Protein AF-B8BWZ8-F1 (afdb_monomer_lite)

Radius of gyration: 27.92 Å; chains: 1; bounding box: 65×83×87 Å

Structure (mmCIF, N/CA/C/O backbone):
data_AF-B8BWZ8-F1
#
_entry.id   AF-B8BWZ8-F1
#
loop_
_atom_site.group_PDB
_atom_site.id
_atom_site.type_symbol
_atom_site.label_atom_id
_atom_site.label_alt_id
_atom_site.label_comp_id
_atom_site.label_asym_id
_atom_site.label_entity_id
_atom_site.label_seq_id
_atom_site.pdbx_PDB_ins_code
_atom_site.Cartn_x
_atom_site.Cartn_y
_atom_site.Cartn_z
_atom_site.occupancy
_atom_site.B_iso_or_equiv
_atom_site.auth_seq_id
_atom_site.auth_comp_id
_atom_site.auth_asym_id
_atom_site.auth_atom_id
_atom_site.pdbx_PDB_model_num
ATOM 1 N N . MET A 1 1 ? 19.971 -28.448 -55.475 1.00 37.56 1 MET A N 1
ATOM 2 C CA . MET A 1 1 ? 19.008 -29.007 -56.447 1.00 37.56 1 MET A CA 1
ATOM 3 C C . MET A 1 1 ? 17.660 -29.076 -55.732 1.00 37.56 1 MET A C 1
ATOM 5 O O . MET A 1 1 ? 17.474 -29.978 -54.937 1.00 37.56 1 MET A O 1
ATOM 9 N N . THR A 1 2 ? 16.939 -27.960 -55.590 1.00 35.41 2 THR A N 1
ATOM 10 C CA . THR A 1 2 ? 15.882 -27.439 -56.492 1.00 35.41 2 THR A CA 1
ATOM 11 C C . THR A 1 2 ? 14.725 -28.411 -56.733 1.00 35.41 2 THR A C 1
ATOM 13 O O . THR A 1 2 ? 14.836 -29.265 -57.603 1.00 35.41 2 THR A O 1
ATOM 16 N N . SER A 1 3 ? 13.587 -28.179 -56.074 1.00 39.28 3 SER A N 1
ATOM 17 C CA . SER A 1 3 ? 12.332 -27.885 -56.780 1.00 39.28 3 SER A CA 1
ATOM 18 C C . SER A 1 3 ? 11.355 -27.175 -55.845 1.00 39.28 3 SER A C 1
ATOM 20 O O . SER A 1 3 ? 11.086 -27.642 -54.742 1.00 39.28 3 SER A O 1
ATOM 22 N N . ALA A 1 4 ? 10.863 -26.039 -56.319 1.00 37.88 4 ALA A N 1
ATOM 23 C CA . ALA A 1 4 ? 9.791 -25.248 -55.747 1.00 37.88 4 ALA A CA 1
ATOM 24 C C . ALA A 1 4 ? 8.428 -25.766 -56.225 1.00 37.88 4 ALA A C 1
ATOM 26 O O . ALA A 1 4 ? 8.331 -26.276 -57.341 1.00 37.88 4 ALA A O 1
ATOM 27 N N . THR A 1 5 ? 7.387 -25.523 -55.432 1.00 46.66 5 THR A N 1
ATOM 28 C CA . THR A 1 5 ? 6.003 -25.402 -55.907 1.00 46.66 5 THR A CA 1
ATOM 29 C C . THR A 1 5 ? 5.342 -24.239 -55.177 1.00 46.66 5 THR A C 1
ATOM 31 O O . THR A 1 5 ? 5.255 -24.214 -53.953 1.00 46.66 5 THR A O 1
ATOM 34 N N . THR A 1 6 ? 4.966 -23.255 -55.981 1.00 35.94 6 THR A N 1
ATOM 35 C CA . THR A 1 6 ? 4.162 -22.063 -55.714 1.00 35.94 6 THR A CA 1
ATOM 36 C C . THR A 1 6 ? 2.678 -22.415 -55.667 1.00 35.94 6 THR A C 1
ATOM 38 O O . THR A 1 6 ? 2.216 -23.124 -56.558 1.00 35.94 6 THR A O 1
ATOM 41 N N . GLU A 1 7 ? 1.930 -21.846 -54.722 1.00 42.91 7 GLU A N 1
ATOM 42 C CA . GLU A 1 7 ? 0.476 -21.686 -54.835 1.00 42.91 7 GLU A CA 1
ATOM 43 C C . GLU A 1 7 ? 0.111 -20.207 -54.665 1.00 42.91 7 GLU A C 1
ATOM 45 O O . GLU A 1 7 ? 0.482 -19.551 -53.691 1.00 42.91 7 GLU A O 1
ATOM 50 N N . GLU A 1 8 ? -0.568 -19.692 -55.689 1.00 35.47 8 GLU A N 1
ATOM 51 C CA . GLU A 1 8 ? -1.241 -18.400 -55.754 1.00 35.47 8 GLU A CA 1
ATOM 52 C C . GLU A 1 8 ? -2.534 -18.450 -54.930 1.00 35.47 8 GLU A C 1
ATOM 54 O O . GLU A 1 8 ? -3.270 -19.433 -55.004 1.00 35.47 8 GLU A O 1
ATOM 59 N N . TYR A 1 9 ? -2.878 -17.368 -54.224 1.00 38.44 9 TYR A N 1
ATOM 60 C CA . TYR A 1 9 ? -4.270 -17.111 -53.852 1.00 38.44 9 TYR A CA 1
ATOM 61 C C . TYR A 1 9 ? -4.661 -15.668 -54.159 1.00 38.44 9 TYR A C 1
ATOM 63 O O . TYR A 1 9 ? -3.943 -14.711 -53.869 1.00 38.44 9 TYR A O 1
ATOM 71 N N . SER A 1 10 ? -5.805 -15.581 -54.828 1.00 38.94 10 SER A N 1
ATOM 72 C CA . SER A 1 10 ? -6.343 -14.448 -55.566 1.00 38.94 10 SER A CA 1
ATOM 73 C C . SER A 1 10 ? -6.929 -13.362 -54.666 1.00 38.94 10 SER A C 1
ATOM 75 O O . SER A 1 10 ? -7.556 -13.642 -53.647 1.00 38.94 10 SER A O 1
ATOM 77 N N . ALA A 1 11 ? -6.788 -12.118 -55.124 1.00 35.62 11 ALA A N 1
ATOM 78 C CA . ALA A 1 11 ? -7.522 -10.957 -54.646 1.00 35.62 11 ALA A CA 1
ATOM 79 C C . ALA A 1 11 ? -9.019 -11.072 -54.983 1.00 35.62 11 ALA A C 1
ATOM 81 O O . ALA A 1 11 ? -9.381 -11.494 -56.085 1.00 35.62 11 ALA A O 1
ATOM 82 N N . GLY A 1 12 ? -9.870 -10.658 -54.044 1.00 37.03 12 GLY A N 1
ATOM 83 C CA . GLY A 1 12 ? -11.306 -10.472 -54.225 1.00 37.03 12 GLY A CA 1
ATOM 84 C C . GLY A 1 12 ? -11.726 -9.125 -53.643 1.00 37.03 12 GLY A C 1
ATOM 85 O O . GLY A 1 12 ? -11.733 -8.954 -52.428 1.00 37.03 12 GLY A O 1
ATOM 86 N N . ASN A 1 13 ? -12.031 -8.179 -54.534 1.00 35.22 13 ASN A N 1
ATOM 87 C CA . ASN A 1 13 ? -12.744 -6.936 -54.245 1.00 35.22 13 ASN A CA 1
ATOM 88 C C . ASN A 1 13 ? -14.171 -7.258 -53.796 1.00 35.22 13 ASN A C 1
ATOM 90 O O . ASN A 1 13 ? -14.804 -8.103 -54.421 1.00 35.22 13 ASN A O 1
ATOM 94 N N . ASN A 1 14 ? -14.692 -6.519 -52.818 1.00 42.78 14 ASN A N 1
ATOM 95 C CA . ASN A 1 14 ? -16.119 -6.227 -52.727 1.00 42.78 14 ASN A CA 1
ATOM 96 C C . ASN A 1 14 ? -16.292 -4.786 -52.242 1.00 42.78 14 ASN A C 1
ATOM 98 O O . ASN A 1 14 ? -15.927 -4.437 -51.120 1.00 42.78 14 ASN A O 1
ATOM 102 N N . ASP A 1 15 ? -16.809 -3.979 -53.161 1.00 37.31 15 ASP A N 1
ATOM 103 C CA . ASP A 1 15 ? -17.393 -2.667 -52.949 1.00 37.31 15 ASP A CA 1
ATOM 104 C C . ASP A 1 15 ? -18.721 -2.835 -52.194 1.00 37.31 15 ASP A C 1
ATOM 106 O O . ASP A 1 15 ? -19.569 -3.612 -52.629 1.00 37.31 15 ASP A O 1
ATOM 110 N N . GLU A 1 16 ? -18.937 -2.088 -51.109 1.00 43.81 16 GLU A N 1
ATOM 111 C CA . GLU A 1 16 ? -20.288 -1.834 -50.599 1.00 43.81 16 GLU A CA 1
ATOM 112 C C . GLU A 1 16 ? -20.509 -0.339 -50.359 1.00 43.81 16 GLU A C 1
ATOM 114 O O . GLU A 1 16 ? -19.645 0.408 -49.893 1.00 43.81 16 GLU A O 1
ATOM 119 N N . GLU A 1 17 ? -21.690 0.072 -50.808 1.00 38.28 17 GLU A N 1
ATOM 120 C CA . GLU A 1 17 ? -22.128 1.419 -51.119 1.00 38.28 17 GLU A CA 1
ATOM 121 C C . GLU A 1 17 ? -22.363 2.278 -49.873 1.00 38.28 17 GLU A C 1
ATOM 123 O O . GLU A 1 17 ? -22.919 1.851 -48.863 1.00 38.28 17 GLU A O 1
ATOM 128 N N . GLY A 1 18 ? -21.970 3.549 -49.980 1.00 33.59 18 GLY A N 1
ATOM 129 C CA . GLY A 1 18 ? -22.245 4.570 -48.981 1.00 33.59 18 GLY A CA 1
ATOM 130 C C . GLY A 1 18 ? -23.653 5.146 -49.119 1.00 33.59 18 GLY A C 1
ATOM 131 O O . GLY A 1 18 ? -23.966 5.812 -50.107 1.00 33.59 18 GLY A O 1
ATOM 132 N N . GLU A 1 19 ? -24.464 4.988 -48.076 1.00 37.75 19 GLU A N 1
ATOM 133 C CA . GLU A 1 19 ? -25.738 5.686 -47.925 1.00 37.75 19 GLU A CA 1
ATOM 134 C C . GLU A 1 19 ? -25.515 7.029 -47.200 1.00 37.75 19 GLU A C 1
ATOM 136 O O . GLU A 1 19 ? -25.213 7.104 -46.008 1.00 37.75 19 GLU A O 1
ATOM 141 N N . ARG A 1 20 ? -25.610 8.127 -47.961 1.00 35.53 20 ARG A N 1
ATOM 142 C CA . ARG A 1 20 ? -25.569 9.505 -47.450 1.00 35.53 20 ARG A CA 1
ATOM 143 C C . ARG A 1 20 ? -26.941 9.891 -46.901 1.00 35.53 20 ARG A C 1
ATOM 145 O O . ARG A 1 20 ? -27.847 10.192 -47.674 1.00 35.53 20 ARG A O 1
ATOM 152 N N . VAL A 1 21 ? -27.064 9.993 -45.580 1.00 37.56 21 VAL A N 1
ATOM 153 C CA . VAL A 1 21 ? -28.220 10.629 -44.932 1.00 37.56 21 VAL A CA 1
ATOM 154 C C . VAL A 1 21 ? -27.994 12.141 -44.859 1.00 37.56 21 VAL A C 1
ATOM 156 O O . VAL A 1 21 ? -27.031 12.625 -44.262 1.00 37.56 21 VAL A O 1
ATOM 159 N N . ALA A 1 22 ? -28.880 12.889 -45.514 1.00 34.56 22 ALA A N 1
ATOM 160 C CA . ALA A 1 22 ? -28.904 14.344 -45.529 1.00 34.56 22 ALA A CA 1
ATOM 161 C C . ALA A 1 22 ? -29.406 14.905 -44.186 1.00 34.56 22 ALA A C 1
ATOM 163 O O . ALA A 1 22 ? -30.493 14.562 -43.727 1.00 34.56 22 ALA A O 1
ATOM 164 N N . LEU A 1 23 ? -28.627 15.803 -43.580 1.00 35.03 23 LEU A N 1
ATOM 165 C CA . LEU A 1 23 ? -29.028 16.586 -42.411 1.00 35.03 23 LEU A CA 1
ATOM 166 C C . LEU A 1 23 ? -29.812 17.826 -42.864 1.00 35.03 23 LEU A C 1
ATOM 168 O O . LEU A 1 23 ? -29.263 18.730 -43.492 1.00 35.03 23 LEU A O 1
ATOM 172 N N . THR A 1 24 ? -31.098 17.874 -42.525 1.00 39.34 24 THR A N 1
ATOM 173 C CA . THR A 1 24 ? -31.925 19.088 -42.558 1.00 39.34 24 THR A CA 1
ATOM 174 C C . THR A 1 24 ? -31.643 19.967 -41.332 1.00 39.34 24 THR A C 1
ATOM 176 O O . THR A 1 24 ? -31.557 19.434 -40.224 1.00 39.34 24 THR A O 1
ATOM 179 N N . PRO A 1 25 ? -31.543 21.301 -41.476 1.00 34.31 25 PRO A N 1
ATOM 180 C CA . PRO A 1 25 ? -31.349 22.200 -40.346 1.00 34.31 25 PRO A CA 1
ATOM 181 C C . PRO A 1 25 ? -32.674 22.437 -39.609 1.00 34.31 25 PRO A C 1
ATOM 183 O O . PRO A 1 25 ? -33.644 22.921 -40.190 1.00 34.31 25 PRO A O 1
ATOM 186 N N . LEU A 1 26 ? -32.705 22.104 -38.318 1.00 32.91 26 LEU A N 1
ATOM 187 C CA . LEU A 1 26 ? -33.791 22.446 -37.401 1.00 32.91 26 LEU A CA 1
ATOM 188 C C . LEU A 1 26 ? -33.558 23.858 -36.849 1.00 32.91 26 LEU A C 1
ATOM 190 O O . LEU A 1 26 ? -32.638 24.102 -36.070 1.00 32.91 26 LEU A O 1
ATOM 194 N N . SER A 1 27 ? -34.401 24.787 -37.286 1.00 33.75 27 SER A N 1
ATOM 195 C CA . SER A 1 27 ? -34.615 26.101 -36.687 1.00 33.75 27 SER A CA 1
ATOM 196 C C . SER A 1 27 ? -35.265 25.945 -35.311 1.00 33.75 27 SER A C 1
ATOM 198 O O . SER A 1 27 ? -36.374 25.429 -35.207 1.00 33.75 27 SER A O 1
ATOM 200 N N . ILE A 1 28 ? -34.570 26.396 -34.265 1.00 33.75 28 ILE A N 1
ATOM 201 C CA . ILE A 1 28 ? -35.113 26.524 -32.910 1.00 33.75 28 ILE A CA 1
ATOM 202 C C . ILE A 1 28 ? -35.666 27.944 -32.775 1.00 33.75 28 ILE A C 1
ATOM 204 O O . ILE A 1 28 ? -34.910 28.916 -32.764 1.00 33.75 28 ILE A O 1
ATOM 208 N N . GLU A 1 29 ? -36.992 28.047 -32.717 1.00 35.12 29 GLU A N 1
ATOM 209 C CA . GLU A 1 29 ? -37.703 29.243 -32.274 1.00 35.12 29 GLU A CA 1
ATOM 210 C C . GLU A 1 29 ? -37.498 29.440 -30.768 1.00 35.12 29 GLU A C 1
ATOM 212 O O . GLU A 1 29 ? -37.575 28.502 -29.973 1.00 35.12 29 GLU A O 1
ATOM 217 N N . ALA A 1 30 ? -37.212 30.685 -30.394 1.00 36.88 30 ALA A N 1
ATOM 218 C CA . ALA A 1 30 ? -37.133 31.140 -29.020 1.00 36.88 30 ALA A CA 1
ATOM 219 C C . ALA A 1 30 ? -38.541 31.203 -28.409 1.00 36.88 30 ALA A C 1
ATOM 221 O O . ALA A 1 30 ? -39.419 31.875 -28.948 1.00 36.88 30 ALA A O 1
ATOM 222 N N . ALA A 1 31 ? -38.727 30.543 -27.267 1.00 35.34 31 ALA A N 1
ATOM 223 C CA . ALA A 1 31 ? -39.838 30.794 -26.362 1.00 35.34 31 ALA A CA 1
ATOM 224 C C . ALA A 1 31 ? -39.277 31.461 -25.101 1.00 35.34 31 ALA A C 1
ATOM 226 O O . ALA A 1 31 ? -38.575 30.835 -24.306 1.00 35.34 31 ALA A O 1
ATOM 227 N N . ASP A 1 32 ? -39.554 32.759 -24.985 1.00 39.06 32 ASP A N 1
ATOM 228 C CA . ASP A 1 32 ? -39.478 33.526 -23.748 1.00 39.06 32 ASP A CA 1
ATOM 229 C C . ASP A 1 32 ? -40.501 32.961 -22.759 1.00 39.06 32 ASP A C 1
ATOM 231 O O . ASP A 1 32 ? -41.700 33.021 -23.022 1.00 39.06 32 ASP A O 1
ATOM 235 N N . ASP A 1 33 ? -40.039 32.485 -21.604 1.00 33.78 33 ASP A N 1
ATOM 236 C CA . ASP A 1 33 ? -40.874 32.408 -20.408 1.00 33.78 33 ASP A CA 1
ATOM 237 C C . ASP A 1 33 ? -40.104 32.968 -19.208 1.00 33.78 33 ASP A C 1
ATOM 239 O O . ASP A 1 33 ? -39.132 32.408 -18.693 1.00 33.78 33 ASP A O 1
ATOM 243 N N . HIS A 1 34 ? -40.553 34.150 -18.795 1.00 36.12 34 HIS A N 1
ATOM 244 C CA . HIS A 1 34 ? -40.106 34.879 -17.622 1.00 36.12 34 HIS A CA 1
ATOM 245 C C . HIS A 1 34 ? -40.537 34.148 -16.344 1.00 36.12 34 HIS A C 1
ATOM 247 O O . HIS A 1 34 ? -41.680 34.264 -15.906 1.00 36.12 34 HIS A O 1
ATOM 253 N N . VAL A 1 35 ? -39.593 33.487 -15.674 1.00 33.00 35 VAL A N 1
ATOM 254 C CA . VAL A 1 35 ? -39.733 33.122 -14.257 1.00 33.00 35 VAL A CA 1
ATOM 255 C C . VAL A 1 35 ? -38.954 34.135 -13.423 1.00 33.00 35 VAL A C 1
ATOM 257 O O . VAL A 1 35 ? -37.726 34.117 -13.358 1.00 33.00 35 VAL A O 1
ATOM 260 N N . VAL A 1 36 ? -39.685 35.055 -12.790 1.00 38.38 36 VAL A N 1
ATOM 261 C CA . VAL A 1 36 ? -39.151 35.963 -11.768 1.00 38.38 36 VAL A CA 1
ATOM 262 C C . VAL A 1 36 ? -38.943 35.155 -10.488 1.00 38.38 36 VAL A C 1
ATOM 264 O O . VAL A 1 36 ? -39.879 34.929 -9.723 1.00 38.38 36 VAL A O 1
ATOM 267 N N . VAL A 1 37 ? -37.710 34.704 -10.261 1.00 36.31 37 VAL A N 1
ATOM 268 C CA . VAL A 1 37 ? -37.267 34.193 -8.960 1.00 36.31 37 VAL A CA 1
ATOM 269 C C . VAL A 1 37 ? -36.814 35.390 -8.126 1.00 36.31 37 VAL A C 1
ATOM 271 O O . VAL A 1 37 ? -35.877 36.097 -8.496 1.00 36.31 37 VAL A O 1
ATOM 274 N N . HIS A 1 38 ? -37.501 35.643 -7.012 1.00 35.66 38 HIS A N 1
ATOM 275 C CA . HIS A 1 38 ? -37.030 36.572 -5.990 1.00 35.66 38 HIS A CA 1
ATOM 276 C C . HIS A 1 38 ? -35.801 35.966 -5.300 1.00 35.66 38 HIS A C 1
ATOM 278 O O . HIS A 1 38 ? -35.917 35.000 -4.553 1.00 35.66 38 HIS A O 1
ATOM 284 N N . ASP A 1 39 ? -34.631 36.531 -5.597 1.00 36.28 39 ASP A N 1
ATOM 285 C CA . ASP A 1 39 ? -33.343 36.174 -5.006 1.00 36.28 39 ASP A CA 1
ATOM 286 C C . ASP A 1 39 ? -33.291 36.665 -3.548 1.00 36.28 39 ASP A C 1
ATOM 288 O O . ASP A 1 39 ? -33.324 37.872 -3.273 1.00 36.28 39 ASP A O 1
ATOM 292 N N . GLU A 1 40 ? -33.262 35.725 -2.602 1.00 43.97 40 GLU A N 1
ATOM 293 C CA . GLU A 1 40 ? -32.956 36.012 -1.205 1.00 43.97 40 GLU A CA 1
ATOM 294 C C . GLU A 1 40 ? -31.504 36.483 -1.110 1.00 43.97 40 GLU A C 1
ATOM 296 O O . GLU A 1 40 ? -30.567 35.823 -1.551 1.00 43.97 40 GLU A O 1
ATOM 301 N N . THR A 1 41 ? -31.314 37.660 -0.523 1.00 48.41 41 THR A N 1
ATOM 302 C CA . THR A 1 41 ? -30.036 38.364 -0.423 1.00 48.41 41 THR A CA 1
ATOM 303 C C . THR A 1 41 ? -28.948 37.512 0.240 1.00 48.41 41 THR A C 1
ATOM 305 O O . THR A 1 41 ? -28.798 37.519 1.466 1.00 48.41 41 THR A O 1
ATOM 308 N N . ALA A 1 42 ? -28.140 36.822 -0.566 1.00 58.53 42 ALA A N 1
ATOM 309 C CA . ALA A 1 42 ? -26.934 36.155 -0.103 1.00 58.53 42 ALA A CA 1
ATOM 310 C C . ALA A 1 42 ? -25.950 37.204 0.440 1.00 58.53 42 ALA A C 1
ATOM 312 O O . ALA A 1 42 ? -25.507 38.114 -0.270 1.00 58.53 42 ALA A O 1
ATOM 313 N N . THR A 1 43 ? -25.606 37.096 1.725 1.00 67.44 43 THR A N 1
ATOM 314 C CA . THR A 1 43 ? -24.586 37.959 2.324 1.00 67.44 43 THR A CA 1
ATOM 315 C C . THR A 1 43 ? -23.231 37.647 1.683 1.00 67.44 43 THR A C 1
ATOM 317 O O . THR A 1 43 ? -22.818 36.486 1.643 1.00 67.44 43 THR A O 1
ATOM 320 N N . PRO A 1 44 ? -22.514 38.652 1.146 1.00 66.56 44 PRO A N 1
ATOM 321 C CA . PRO A 1 44 ? -21.250 38.402 0.477 1.00 66.56 44 PRO A CA 1
ATOM 322 C C . PRO A 1 44 ? -20.242 37.835 1.474 1.00 66.56 44 PRO A C 1
ATOM 324 O O . PRO A 1 44 ? -20.037 38.373 2.566 1.00 66.56 44 PRO A O 1
ATOM 327 N N . THR A 1 45 ? -19.565 36.765 1.072 1.00 79.62 45 THR A N 1
ATOM 328 C CA . THR A 1 45 ? -18.430 36.221 1.820 1.00 79.62 45 THR A CA 1
ATOM 329 C C . THR A 1 45 ? -17.366 37.305 2.026 1.00 79.62 45 THR A C 1
ATOM 331 O O . THR A 1 45 ? -17.218 38.227 1.217 1.00 79.62 45 THR A O 1
ATOM 334 N N . ARG A 1 46 ? -16.563 37.198 3.095 1.00 71.94 46 ARG A N 1
ATOM 335 C CA . ARG A 1 46 ? -15.490 38.175 3.383 1.00 71.94 46 ARG A CA 1
ATOM 336 C C . ARG A 1 46 ? -14.554 38.394 2.185 1.00 71.94 46 ARG A C 1
ATOM 338 O O . ARG A 1 46 ? -14.131 39.521 1.948 1.00 71.94 46 ARG A O 1
ATOM 345 N N . ALA A 1 47 ? -14.287 37.351 1.396 1.00 71.94 47 ALA A N 1
ATOM 346 C CA . ALA A 1 47 ? -13.499 37.451 0.170 1.00 71.94 47 ALA A CA 1
ATOM 347 C C . ALA A 1 47 ? -14.199 38.304 -0.904 1.00 71.94 47 ALA A C 1
ATOM 349 O O . ALA A 1 47 ? -13.586 39.206 -1.474 1.00 71.94 47 ALA A O 1
ATOM 350 N N . GLN A 1 48 ? -15.495 38.081 -1.139 1.00 78.56 48 GLN A N 1
ATOM 351 C CA . GLN A 1 48 ? -16.287 38.868 -2.091 1.00 78.56 48 GLN A CA 1
ATOM 352 C C . GLN A 1 48 ? -16.374 40.347 -1.683 1.00 78.56 48 GLN A C 1
ATOM 354 O O . GLN A 1 48 ? -16.261 41.221 -2.543 1.00 78.56 48 GLN A O 1
ATOM 359 N N . ALA A 1 49 ? -16.480 40.644 -0.383 1.00 79.31 49 ALA A N 1
ATOM 360 C CA . ALA A 1 49 ? -16.444 42.015 0.129 1.00 79.31 49 ALA A CA 1
ATOM 361 C C . ALA A 1 49 ? -15.091 42.704 -0.143 1.00 79.31 49 ALA A C 1
ATOM 363 O O . ALA A 1 49 ? -15.055 43.844 -0.608 1.00 79.31 49 ALA A O 1
ATOM 364 N N . VAL A 1 50 ? -13.972 41.999 0.063 1.00 76.31 50 VAL A N 1
ATOM 365 C CA . VAL A 1 50 ? -12.622 42.513 -0.237 1.00 76.31 50 VAL A CA 1
ATOM 366 C C . VAL A 1 50 ? -12.444 42.763 -1.740 1.00 76.31 50 VAL A C 1
ATOM 368 O O . VAL A 1 50 ? -11.979 43.834 -2.134 1.00 76.31 50 VAL A O 1
ATOM 371 N N . PHE A 1 51 ? -12.884 41.841 -2.602 1.00 77.19 51 PHE A N 1
ATOM 372 C CA . PHE A 1 51 ? -12.814 42.030 -4.055 1.00 77.19 51 PHE A CA 1
ATOM 373 C C . PHE A 1 51 ? -13.703 43.174 -4.556 1.00 77.19 51 PHE A C 1
ATOM 375 O O . PHE A 1 51 ? -13.303 43.899 -5.470 1.00 77.19 51 PHE A O 1
ATOM 382 N N . ALA A 1 52 ? -14.873 43.387 -3.952 1.00 79.75 52 ALA A N 1
ATOM 383 C CA . ALA A 1 52 ? -15.739 44.517 -4.277 1.00 79.75 52 ALA A CA 1
ATOM 384 C C . ALA A 1 52 ? -15.088 45.865 -3.913 1.00 79.75 52 ALA A C 1
ATOM 386 O O . ALA A 1 52 ? -15.165 46.815 -4.697 1.00 79.75 52 ALA A O 1
ATOM 387 N N . ILE A 1 53 ? -14.385 45.939 -2.776 1.00 78.38 53 ILE A N 1
ATOM 388 C CA . ILE A 1 53 ? -13.616 47.125 -2.365 1.00 78.38 53 ILE A CA 1
ATOM 389 C C . ILE A 1 53 ? -12.468 47.390 -3.347 1.00 78.38 53 ILE A C 1
ATOM 391 O O . ILE A 1 53 ? -12.301 48.522 -3.806 1.00 78.38 53 ILE A O 1
ATOM 395 N N . ILE A 1 54 ? -11.727 46.349 -3.744 1.00 76.69 54 ILE A N 1
ATOM 396 C CA . ILE A 1 54 ? -10.650 46.470 -4.737 1.00 76.69 54 ILE A CA 1
ATOM 397 C C . ILE A 1 54 ? -11.222 46.947 -6.079 1.00 76.69 54 ILE A C 1
ATOM 399 O O . ILE A 1 54 ? -10.713 47.900 -6.662 1.00 76.69 54 ILE A O 1
ATOM 403 N N . ARG A 1 55 ? -12.339 46.380 -6.553 1.00 81.06 55 ARG A N 1
ATOM 404 C CA . ARG A 1 55 ? -12.980 46.809 -7.810 1.00 81.06 55 ARG A CA 1
ATOM 405 C C . ARG A 1 55 ? -13.476 48.256 -7.782 1.00 81.06 55 ARG A C 1
ATOM 407 O O . ARG A 1 55 ? -13.553 48.867 -8.839 1.00 81.06 55 ARG A O 1
ATOM 414 N N . ARG A 1 56 ? -13.781 48.846 -6.626 1.00 81.31 56 ARG A N 1
ATOM 415 C CA . ARG A 1 56 ? -14.231 50.252 -6.535 1.00 81.31 56 ARG A CA 1
ATOM 416 C C . ARG A 1 56 ? -13.098 51.262 -6.334 1.00 81.31 56 ARG A C 1
ATOM 418 O O . ARG A 1 56 ? -13.331 52.463 -6.430 1.00 81.31 56 ARG A O 1
ATOM 425 N N . ALA A 1 57 ? -11.875 50.805 -6.083 1.00 80.62 57 ALA A N 1
ATOM 426 C CA . ALA A 1 57 ? -10.724 51.683 -5.910 1.00 80.62 57 ALA A CA 1
ATOM 427 C C . ALA A 1 57 ? -10.220 52.248 -7.255 1.00 80.62 57 ALA A C 1
ATOM 429 O O . ALA A 1 57 ? -10.342 51.595 -8.293 1.00 80.62 57 ALA A O 1
ATOM 430 N N . SER A 1 58 ? -9.625 53.447 -7.239 1.00 88.69 58 SER A N 1
ATOM 431 C CA . SER A 1 58 ? -8.909 54.002 -8.399 1.00 88.69 58 SER A CA 1
ATOM 432 C C . SER A 1 58 ? -7.711 53.123 -8.770 1.00 88.69 58 SER A C 1
ATOM 434 O O . SER A 1 58 ? -7.188 52.404 -7.919 1.00 88.69 58 SER A O 1
ATOM 436 N N . THR A 1 59 ? -7.243 53.185 -10.018 1.00 83.56 59 THR A N 1
ATOM 437 C CA . THR A 1 59 ? -6.172 52.314 -10.539 1.00 83.56 59 THR A CA 1
ATOM 438 C C . THR A 1 59 ? -4.937 52.287 -9.630 1.00 83.56 59 THR A C 1
ATOM 440 O O . THR A 1 59 ? -4.454 51.212 -9.282 1.00 83.56 59 THR A O 1
ATOM 443 N N . THR A 1 60 ? -4.499 53.446 -9.129 1.00 81.94 60 THR A N 1
ATOM 444 C CA . THR A 1 60 ? -3.374 53.550 -8.183 1.00 81.94 60 THR A CA 1
ATOM 445 C C . THR A 1 60 ? -3.662 52.858 -6.846 1.00 81.94 60 THR A C 1
ATOM 447 O O . THR A 1 60 ? -2.812 52.150 -6.314 1.00 81.94 60 THR A O 1
ATOM 450 N N . ARG A 1 61 ? -4.882 52.997 -6.308 1.00 81.94 61 ARG A N 1
ATOM 451 C CA . ARG A 1 61 ? -5.288 52.339 -5.055 1.00 81.94 61 ARG A CA 1
ATOM 452 C C . ARG A 1 61 ? -5.468 50.826 -5.219 1.00 81.94 61 ARG A C 1
ATOM 454 O O . ARG A 1 61 ? -5.187 50.095 -4.274 1.00 81.94 61 ARG A O 1
ATOM 461 N N . ARG A 1 62 ? -5.879 50.345 -6.401 1.00 83.94 62 ARG A N 1
ATOM 462 C CA . ARG A 1 62 ? -5.962 48.905 -6.710 1.00 83.94 62 ARG A CA 1
ATOM 463 C C . ARG A 1 62 ? -4.594 48.241 -6.657 1.00 83.94 62 ARG A C 1
ATOM 465 O O . ARG A 1 62 ? -4.459 47.216 -5.998 1.00 83.94 62 ARG A O 1
ATOM 472 N N . CYS A 1 63 ? -3.585 48.847 -7.284 1.00 83.19 63 CYS A N 1
ATOM 473 C CA . CYS A 1 63 ? -2.220 48.326 -7.242 1.00 83.19 63 CYS A CA 1
ATOM 474 C C . CYS A 1 63 ? -1.678 48.270 -5.806 1.00 83.19 63 CYS A C 1
ATOM 476 O O . CYS A 1 63 ? -1.135 47.242 -5.411 1.00 83.19 63 CYS A O 1
ATOM 478 N N . CYS A 1 64 ? -1.898 49.314 -4.996 1.00 87.88 64 CYS A N 1
ATOM 479 C CA . CYS A 1 64 ? -1.483 49.304 -3.588 1.00 87.88 64 CYS A CA 1
ATOM 480 C C . CYS A 1 64 ? -2.189 48.217 -2.764 1.00 87.88 64 CYS A C 1
ATOM 482 O O . CYS A 1 64 ? -1.538 47.540 -1.975 1.00 87.88 64 CYS A O 1
ATOM 484 N N . LEU A 1 65 ? -3.501 48.022 -2.945 1.00 86.19 65 LEU A N 1
ATOM 485 C CA . LEU A 1 65 ? -4.254 46.992 -2.219 1.00 86.19 65 LEU A CA 1
ATOM 486 C C . LEU A 1 65 ? -3.816 45.573 -2.604 1.00 86.19 65 LEU A C 1
ATOM 488 O O . LEU A 1 65 ? -3.694 44.723 -1.725 1.00 86.19 65 LEU A O 1
ATOM 492 N N . LEU A 1 66 ? -3.541 45.322 -3.887 1.00 88.19 66 LEU A N 1
ATOM 493 C CA . LEU A 1 66 ? -3.038 44.028 -4.357 1.00 88.19 66 LEU A CA 1
ATOM 494 C C . LEU A 1 66 ? -1.617 43.746 -3.848 1.00 88.19 66 LEU A C 1
ATOM 496 O O . LEU A 1 66 ? -1.347 42.632 -3.406 1.00 88.19 66 LEU A O 1
ATOM 500 N N . LEU A 1 67 ? -0.738 44.754 -3.838 1.00 91.56 67 LEU A N 1
ATOM 501 C CA . LEU A 1 67 ? 0.602 44.646 -3.252 1.00 91.56 67 LEU A CA 1
ATOM 502 C C . LEU A 1 67 ? 0.550 44.367 -1.748 1.00 91.56 67 LEU A C 1
ATOM 504 O O . LEU A 1 67 ? 1.297 43.524 -1.263 1.00 91.56 67 LEU A O 1
ATOM 508 N N . LEU A 1 68 ? -0.349 45.030 -1.014 1.00 91.06 68 LEU A N 1
ATOM 509 C CA . LEU A 1 68 ? -0.518 44.807 0.421 1.00 91.06 68 LEU A CA 1
ATOM 510 C C . LEU A 1 68 ? -1.030 43.389 0.713 1.00 91.06 68 LEU A C 1
ATOM 512 O O . LEU A 1 68 ? -0.503 42.725 1.599 1.00 91.06 68 LEU A O 1
ATOM 516 N N . LEU A 1 69 ? -2.009 42.903 -0.058 1.00 90.62 69 LEU A N 1
ATOM 517 C CA . LEU A 1 69 ? -2.514 41.530 0.048 1.00 90.62 69 LEU A CA 1
ATOM 518 C C . LEU A 1 69 ? -1.416 40.503 -0.228 1.00 90.62 69 LEU A C 1
ATOM 520 O O . LEU A 1 69 ? -1.234 39.596 0.581 1.00 90.62 69 LEU A O 1
ATOM 524 N N . ALA A 1 70 ? -0.649 40.685 -1.306 1.00 91.38 70 ALA A N 1
ATOM 525 C CA . ALA A 1 70 ? 0.484 39.823 -1.628 1.00 91.38 70 ALA A CA 1
ATOM 526 C C . ALA A 1 70 ? 1.545 39.847 -0.516 1.00 91.38 70 ALA A C 1
ATOM 528 O O . ALA A 1 70 ? 2.047 38.800 -0.111 1.00 91.38 70 ALA A O 1
ATOM 529 N N . LEU A 1 71 ? 1.855 41.019 0.042 1.00 93.62 71 LEU A N 1
ATOM 530 C CA . LEU A 1 71 ? 2.797 41.140 1.152 1.00 93.62 71 LEU A CA 1
ATOM 531 C C . LEU A 1 71 ? 2.280 40.416 2.406 1.00 93.62 71 LEU A C 1
ATOM 533 O O . LEU A 1 71 ? 3.023 39.655 3.017 1.00 93.62 71 LEU A O 1
ATOM 537 N N . CYS A 1 72 ? 1.004 40.583 2.763 1.00 90.12 72 CYS A N 1
ATOM 538 C CA . CYS A 1 72 ? 0.393 39.921 3.918 1.00 90.12 72 CYS A CA 1
ATOM 539 C C . CYS A 1 72 ? 0.362 38.393 3.779 1.00 90.12 72 CYS A C 1
ATOM 541 O O . CYS A 1 72 ? 0.624 37.692 4.761 1.00 90.12 72 CYS A O 1
ATOM 543 N N . THR A 1 73 ? 0.079 37.864 2.584 1.00 83.62 73 THR A N 1
ATOM 544 C CA . THR A 1 73 ? 0.124 36.415 2.338 1.00 83.62 73 THR A CA 1
ATOM 545 C C . THR A 1 73 ? 1.551 35.890 2.395 1.00 83.62 73 THR A C 1
ATOM 547 O O . THR A 1 73 ? 1.786 34.842 2.988 1.00 83.62 73 THR A O 1
ATOM 550 N N . THR A 1 74 ? 2.516 36.641 1.856 1.00 84.12 74 THR A N 1
ATOM 551 C CA . THR A 1 74 ? 3.932 36.247 1.879 1.00 84.12 74 THR A CA 1
ATOM 552 C C . THR A 1 74 ? 4.486 36.271 3.304 1.00 84.12 74 THR A C 1
ATOM 554 O O . THR A 1 74 ? 5.134 35.320 3.719 1.00 84.12 74 THR A O 1
ATOM 557 N N . ILE A 1 75 ? 4.165 37.301 4.096 1.00 84.38 75 ILE A N 1
ATOM 558 C CA . ILE A 1 75 ? 4.551 37.384 5.512 1.00 84.38 75 ILE A CA 1
ATOM 559 C C . ILE A 1 75 ? 3.881 36.269 6.318 1.00 84.38 75 ILE A C 1
ATOM 561 O O . ILE A 1 75 ? 4.558 35.619 7.103 1.00 84.38 75 ILE A O 1
ATOM 565 N N . SER A 1 76 ? 2.587 35.993 6.113 1.00 80.25 76 SER A N 1
ATOM 566 C CA . SER A 1 76 ? 1.914 34.883 6.810 1.00 80.25 76 SER A CA 1
ATOM 567 C C . SER A 1 76 ? 2.545 33.535 6.469 1.00 80.25 76 SER A C 1
ATOM 569 O O . SER A 1 76 ? 2.732 32.710 7.360 1.00 80.25 76 SER A O 1
ATOM 571 N N . PHE A 1 77 ? 2.922 33.325 5.205 1.00 74.94 77 PHE A N 1
ATOM 572 C CA . PHE A 1 77 ? 3.621 32.120 4.766 1.00 74.94 77 PHE A CA 1
ATOM 573 C C . PHE A 1 77 ? 5.017 32.010 5.394 1.00 74.94 77 PHE A C 1
ATOM 575 O O . PHE A 1 77 ? 5.344 30.969 5.948 1.00 74.94 77 PHE A O 1
ATOM 582 N N . ILE A 1 78 ? 5.806 33.091 5.399 1.00 73.06 78 ILE A N 1
ATOM 583 C CA . ILE A 1 78 ? 7.134 33.120 6.034 1.00 73.06 78 ILE A CA 1
ATOM 584 C C . ILE A 1 78 ? 7.017 32.869 7.540 1.00 73.06 78 ILE A C 1
ATOM 586 O O . ILE A 1 78 ? 7.721 32.021 8.067 1.00 73.06 78 ILE A O 1
ATOM 590 N N . VAL A 1 79 ? 6.097 33.540 8.237 1.00 75.00 79 VAL A N 1
ATOM 591 C CA . VAL A 1 79 ? 5.912 33.395 9.690 1.00 75.00 79 VAL A CA 1
ATOM 592 C C . VAL A 1 79 ? 5.459 31.979 10.051 1.00 75.00 79 VAL A C 1
ATOM 594 O O . VAL A 1 79 ? 6.007 31.384 10.973 1.00 75.00 79 VAL A O 1
ATOM 597 N N . THR A 1 80 ? 4.498 31.403 9.325 1.00 65.75 80 THR A N 1
ATOM 598 C CA . THR A 1 80 ? 4.029 30.031 9.599 1.00 65.75 80 THR A CA 1
ATOM 599 C C . THR A 1 80 ? 5.075 28.976 9.249 1.00 65.75 80 THR A C 1
ATOM 601 O O . THR A 1 80 ? 5.235 28.016 10.001 1.00 65.75 80 THR A O 1
ATOM 604 N N . HIS A 1 81 ? 5.828 29.171 8.167 1.00 61.38 81 HIS A N 1
ATOM 605 C CA . HIS A 1 81 ? 6.886 28.256 7.759 1.00 61.38 81 HIS A CA 1
ATOM 606 C C . HIS A 1 81 ? 8.106 28.340 8.696 1.00 61.38 81 HIS A C 1
ATOM 608 O O . HIS A 1 81 ? 8.553 27.313 9.204 1.00 61.38 81 HIS A O 1
ATOM 614 N N . ASP A 1 82 ? 8.603 29.544 9.007 1.00 51.88 82 ASP A N 1
ATOM 615 C CA . ASP A 1 82 ? 9.803 29.731 9.833 1.00 51.88 82 ASP A CA 1
ATOM 616 C C . ASP A 1 82 ? 9.574 29.438 11.317 1.00 51.88 82 ASP A C 1
ATOM 618 O O . ASP A 1 82 ? 10.481 28.893 11.952 1.00 51.88 82 ASP A O 1
ATOM 622 N N . LEU A 1 83 ? 8.398 29.733 11.896 1.00 56.97 83 LEU A N 1
ATOM 623 C CA . LEU A 1 83 ? 8.135 29.335 13.288 1.00 56.97 83 LEU A CA 1
ATOM 624 C C . LEU A 1 83 ? 8.119 27.810 13.440 1.00 56.97 83 LEU A C 1
ATOM 626 O O . LEU A 1 83 ? 8.628 27.295 14.435 1.00 56.97 83 LEU A O 1
ATOM 630 N N . HIS A 1 84 ? 7.587 27.084 12.455 1.00 53.97 84 HIS A N 1
ATOM 631 C CA . HIS A 1 84 ? 7.469 25.631 12.541 1.00 53.97 84 HIS A CA 1
ATOM 632 C C . HIS A 1 84 ? 8.812 24.913 12.325 1.00 53.97 84 HIS A C 1
ATOM 634 O O . HIS A 1 84 ? 9.026 23.829 12.870 1.00 53.97 84 HIS A O 1
ATOM 640 N N . THR A 1 85 ? 9.742 25.511 11.571 1.00 49.59 85 THR A N 1
ATOM 641 C CA . THR A 1 85 ? 11.051 24.900 11.281 1.00 49.59 85 THR A CA 1
ATOM 642 C C . THR A 1 85 ? 12.194 25.392 12.171 1.00 49.59 85 THR A C 1
ATOM 644 O O . THR A 1 85 ? 13.158 24.652 12.378 1.00 49.59 85 THR A O 1
ATOM 647 N N . SER A 1 86 ? 12.126 26.620 12.700 1.00 48.12 86 SER A N 1
ATOM 648 C CA . SER A 1 86 ? 13.285 27.282 13.327 1.00 48.12 86 SER A CA 1
ATOM 649 C C . SER A 1 86 ? 13.302 27.214 14.855 1.00 48.12 86 SER A C 1
ATOM 651 O O . SER A 1 86 ? 14.383 27.182 15.448 1.00 48.12 86 SER A O 1
ATOM 653 N N . ILE A 1 87 ? 12.138 27.125 15.507 1.00 55.56 87 ILE A N 1
ATOM 654 C CA . ILE A 1 87 ? 12.050 27.052 16.977 1.00 55.56 87 ILE A CA 1
ATOM 655 C C . ILE A 1 87 ? 12.800 25.833 17.552 1.00 55.56 87 ILE A C 1
ATOM 657 O O . ILE A 1 87 ? 13.551 26.015 18.510 1.00 55.56 87 ILE A O 1
ATOM 661 N N . PRO A 1 88 ? 12.740 24.622 16.964 1.00 50.97 88 PRO A N 1
ATOM 662 C CA . PRO A 1 88 ? 13.490 23.482 17.498 1.00 50.97 88 PRO A CA 1
ATOM 663 C C . PRO A 1 88 ? 15.019 23.638 17.405 1.00 50.97 88 PRO A C 1
ATOM 665 O O . PRO A 1 88 ? 15.745 23.045 18.200 1.00 50.97 88 PRO A O 1
ATOM 668 N N . ARG A 1 89 ? 15.532 24.436 16.453 1.00 47.44 89 ARG A N 1
ATOM 669 C CA . ARG A 1 89 ? 16.981 24.607 16.229 1.00 47.44 89 ARG A CA 1
ATOM 670 C C . ARG A 1 89 ? 17.617 25.664 17.130 1.00 47.44 89 ARG A C 1
ATOM 672 O O . ARG A 1 89 ? 18.779 25.510 17.493 1.00 47.44 89 ARG A O 1
ATOM 679 N N . LEU A 1 90 ? 16.878 26.709 17.502 1.00 51.81 90 LEU A N 1
ATOM 680 C CA . LEU A 1 90 ? 17.405 27.833 18.289 1.00 51.81 90 LEU A CA 1
ATOM 681 C C . LEU A 1 90 ? 17.653 27.496 19.765 1.00 51.81 90 LEU A C 1
ATOM 683 O O . LEU A 1 90 ? 18.527 28.097 20.382 1.00 51.81 90 LEU A O 1
ATOM 687 N N . PHE A 1 91 ? 16.943 26.514 20.324 1.00 58.88 91 PHE A N 1
ATOM 688 C CA . PHE A 1 91 ? 17.055 26.186 21.750 1.00 58.88 91 PHE A CA 1
ATOM 689 C C . PHE A 1 91 ? 18.059 25.082 22.082 1.00 58.88 91 PHE A C 1
ATOM 691 O O . PHE A 1 91 ? 18.175 24.712 23.247 1.00 58.88 91 PHE A O 1
ATOM 698 N N . GLY A 1 92 ? 18.784 24.527 21.102 1.00 42.12 92 GLY A N 1
ATOM 699 C CA . GLY A 1 92 ? 19.768 23.468 21.368 1.00 42.12 92 GLY A CA 1
ATOM 700 C C . GLY A 1 92 ? 19.180 22.248 22.092 1.00 42.12 92 GLY A C 1
ATOM 701 O O . GLY A 1 92 ? 19.929 21.440 22.645 1.00 42.12 92 GLY A O 1
ATOM 702 N N . ILE A 1 93 ? 17.848 22.106 22.092 1.00 47.88 93 ILE A N 1
ATOM 703 C CA . ILE A 1 93 ? 17.155 20.960 22.656 1.00 47.88 93 ILE A CA 1
ATOM 704 C C . ILE A 1 93 ? 17.466 19.823 21.697 1.00 47.88 93 ILE A C 1
ATOM 706 O O . ILE A 1 93 ? 16.816 19.651 20.666 1.00 47.88 93 ILE A O 1
ATOM 710 N N . LYS A 1 94 ? 18.502 19.047 22.023 1.00 43.06 94 LYS A N 1
ATOM 711 C CA . LYS A 1 94 ? 18.593 17.676 21.540 1.00 43.06 94 LYS A CA 1
ATOM 712 C C . LYS A 1 94 ? 17.265 17.055 21.937 1.00 43.06 94 LYS A C 1
ATOM 714 O O . LYS A 1 94 ? 17.033 16.842 23.123 1.00 43.06 94 LYS A O 1
ATOM 719 N N . SER A 1 95 ? 16.374 16.854 20.969 1.00 49.94 95 SER A N 1
ATOM 720 C CA . SER A 1 95 ? 15.204 16.018 21.171 1.00 49.94 95 SER A CA 1
ATOM 721 C C . SER A 1 95 ? 15.768 14.641 21.485 1.00 49.94 95 SER A C 1
ATOM 723 O O . SER A 1 95 ? 16.078 13.862 20.588 1.00 49.94 95 SER A O 1
ATOM 725 N N . SER A 1 96 ? 15.975 14.360 22.771 1.00 51.97 96 SER A N 1
ATOM 726 C CA . SER A 1 96 ? 15.869 13.006 23.276 1.00 51.97 96 SER A CA 1
ATOM 727 C C . SER A 1 96 ? 14.569 12.503 22.674 1.00 51.97 96 SER A C 1
ATOM 729 O O . SER A 1 96 ? 13.520 13.133 22.844 1.00 51.97 96 SER A O 1
ATOM 731 N N . ALA A 1 97 ? 14.675 11.498 21.808 1.00 58.94 97 ALA A N 1
ATOM 732 C CA . ALA A 1 97 ? 13.520 10.911 21.166 1.00 58.94 97 ALA A CA 1
ATOM 733 C C . ALA A 1 97 ? 12.613 10.447 22.301 1.00 58.94 97 ALA A C 1
ATOM 735 O O . ALA A 1 97 ? 12.924 9.469 22.973 1.00 58.94 97 ALA A O 1
ATOM 736 N N . LEU A 1 98 ? 11.569 11.227 22.592 1.00 67.12 98 LEU A N 1
ATOM 737 C CA . LEU A 1 98 ? 10.589 10.857 23.593 1.00 67.12 98 LEU A CA 1
ATOM 738 C C . LEU A 1 98 ? 10.005 9.539 23.088 1.00 67.12 98 LEU A C 1
ATOM 740 O O . LEU A 1 98 ? 9.373 9.530 22.023 1.00 67.12 98 LEU A O 1
ATOM 744 N N . SER A 1 99 ? 10.340 8.450 23.781 1.00 80.12 99 SER A N 1
ATOM 745 C CA . SER A 1 99 ? 9.742 7.143 23.548 1.00 80.12 99 SER A CA 1
ATOM 746 C C . SER A 1 99 ? 8.250 7.328 23.763 1.00 80.12 99 SER A C 1
ATOM 748 O O . SER A 1 99 ? 7.833 7.812 24.814 1.00 80.12 99 SER A O 1
ATOM 750 N N . ILE A 1 100 ? 7.467 7.092 22.717 1.00 89.31 100 ILE A N 1
ATOM 751 C CA . ILE A 1 100 ? 6.015 7.158 22.814 1.00 89.31 100 ILE A CA 1
ATOM 752 C C . ILE A 1 100 ? 5.586 5.778 23.281 1.00 89.31 100 ILE A C 1
ATOM 754 O O . ILE A 1 100 ? 5.811 4.803 22.564 1.00 89.31 100 ILE A O 1
ATOM 758 N N . GLU A 1 101 ? 5.030 5.710 24.485 1.00 92.88 101 GLU A N 1
ATOM 759 C CA . GLU A 1 101 ? 4.531 4.458 25.045 1.00 92.88 101 GLU A CA 1
ATOM 760 C C . GLU A 1 101 ? 3.334 3.945 24.227 1.00 92.88 101 GLU A C 1
ATOM 762 O O . GLU A 1 101 ? 2.485 4.752 23.823 1.00 92.88 101 GLU A O 1
ATOM 767 N N . PRO A 1 102 ? 3.254 2.630 23.963 1.00 95.50 102 PRO A N 1
ATOM 768 C CA . PRO A 1 102 ? 2.064 2.011 23.395 1.00 95.50 102 PRO A CA 1
ATOM 769 C C . PRO A 1 102 ? 0.833 2.228 24.276 1.00 95.50 102 PRO A C 1
ATOM 771 O O . PRO A 1 102 ? 0.898 2.144 25.501 1.00 95.50 102 PRO A O 1
ATOM 774 N N . VAL A 1 103 ? -0.308 2.471 23.639 1.00 96.19 103 VAL A N 1
ATOM 775 C CA . VAL A 1 103 ? -1.629 2.356 24.268 1.00 96.19 103 VAL A CA 1
ATOM 776 C C . VAL A 1 103 ? -2.118 0.923 24.100 1.00 96.19 103 VAL A C 1
ATOM 778 O O . VAL A 1 103 ? -2.111 0.424 22.974 1.00 96.19 103 VAL A O 1
ATOM 781 N N . CYS A 1 104 ? -2.520 0.286 25.197 1.00 96.56 104 CYS A N 1
ATOM 782 C CA . CYS A 1 104 ? -2.973 -1.104 25.247 1.00 96.56 104 CYS A CA 1
ATOM 783 C C . CYS A 1 104 ? -4.395 -1.185 25.799 1.00 96.56 104 CYS A C 1
ATOM 785 O O . CYS A 1 104 ? -4.795 -0.313 26.573 1.00 96.56 104 CYS A O 1
ATOM 787 N N . LEU A 1 105 ? -5.128 -2.240 25.436 1.00 95.62 105 LEU A N 1
ATOM 788 C CA . LEU A 1 105 ? -6.387 -2.558 26.106 1.00 95.62 105 LEU A CA 1
ATOM 789 C C . LEU A 1 105 ? -6.114 -2.950 27.559 1.00 95.62 105 LEU A C 1
ATOM 791 O O . LEU A 1 105 ? -5.201 -3.717 27.853 1.00 95.62 105 LEU A O 1
ATOM 795 N N . SER A 1 106 ? -6.921 -2.418 28.471 1.00 90.62 106 SER A N 1
ATOM 796 C CA . SER A 1 106 ? -6.847 -2.732 29.900 1.00 90.62 106 SER A CA 1
ATOM 797 C C . SER A 1 106 ? -7.471 -4.083 30.262 1.00 90.62 106 SER A C 1
ATOM 799 O O . SER A 1 106 ? -7.169 -4.643 31.316 1.00 90.62 106 SER A O 1
ATOM 801 N N . THR A 1 107 ? -8.348 -4.588 29.394 1.00 87.88 107 THR A N 1
ATOM 802 C CA . THR A 1 107 ? -9.147 -5.798 29.601 1.00 87.88 107 THR A CA 1
ATOM 803 C C . THR A 1 107 ? -8.824 -6.821 28.519 1.00 87.88 107 THR A C 1
ATOM 805 O O . THR A 1 107 ? -8.728 -6.470 27.343 1.00 87.88 107 THR A O 1
ATOM 808 N N . GLU A 1 108 ? -8.665 -8.084 28.917 1.00 84.50 108 GLU A N 1
ATOM 809 C CA . GLU A 1 108 ? -8.477 -9.192 27.980 1.00 84.50 108 GLU A CA 1
ATOM 810 C C . GLU A 1 108 ? -9.763 -9.444 27.182 1.00 84.50 108 GLU A C 1
ATOM 812 O O . GLU A 1 108 ? -10.857 -9.514 27.745 1.00 84.50 108 GLU A O 1
ATOM 817 N N . LEU A 1 109 ? -9.626 -9.595 25.865 1.00 87.88 109 LEU A N 1
ATOM 818 C CA . LEU A 1 109 ? -10.713 -10.011 24.985 1.00 87.88 109 LEU A CA 1
ATOM 819 C C . LEU A 1 109 ? -10.712 -11.533 24.855 1.00 87.88 109 LEU A C 1
ATOM 821 O O . LEU A 1 109 ? -9.685 -12.141 24.561 1.00 87.88 109 LEU A O 1
ATOM 825 N N . SER A 1 110 ? -11.881 -12.146 2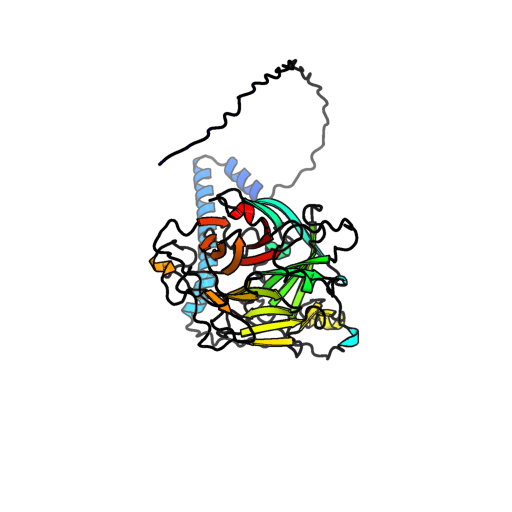5.037 1.00 82.88 110 SER A N 1
ATOM 826 C CA . SER A 1 110 ? -12.080 -13.561 24.719 1.00 82.88 110 SER A CA 1
ATOM 827 C C . SER A 1 110 ? -12.068 -13.763 23.201 1.00 82.88 110 SER A C 1
ATOM 829 O O . SER A 1 110 ? -12.854 -13.119 22.500 1.00 82.88 110 SER A O 1
ATOM 831 N N . HIS A 1 111 ? -11.207 -14.665 22.714 1.00 81.06 111 HIS A N 1
ATOM 832 C CA . HIS A 1 111 ? -11.034 -14.977 21.288 1.00 81.06 111 HIS A CA 1
ATOM 833 C C . HIS A 1 111 ? -12.348 -15.390 20.609 1.00 81.06 111 HIS A C 1
ATOM 835 O O . HIS A 1 111 ? -12.755 -14.788 19.619 1.00 81.06 111 HIS A O 1
ATOM 841 N N . ASP A 1 112 ? -13.066 -16.353 21.186 1.00 82.12 112 ASP A N 1
ATOM 842 C CA . ASP A 1 112 ? -14.242 -16.954 20.542 1.00 82.12 112 ASP A CA 1
ATOM 843 C C . ASP A 1 112 ? -15.471 -16.031 20.504 1.00 82.12 112 ASP A C 1
ATOM 845 O O . ASP A 1 112 ? -16.410 -16.273 19.751 1.00 82.12 112 ASP A O 1
ATOM 849 N N . GLU A 1 113 ? -15.509 -14.994 21.344 1.00 88.75 113 GLU A N 1
ATOM 850 C CA . GLU A 1 113 ? -16.696 -14.142 21.494 1.00 88.75 113 GLU A CA 1
ATOM 851 C C . GLU A 1 113 ? -16.650 -12.888 20.611 1.00 88.75 113 GLU A C 1
ATOM 853 O O . GLU A 1 113 ? -17.696 -12.356 20.246 1.00 88.75 113 GLU A O 1
ATOM 858 N N . HIS A 1 114 ? -15.450 -12.415 20.264 1.00 92.44 114 HIS A N 1
ATOM 859 C CA . HIS A 1 114 ? -15.260 -11.100 19.641 1.00 92.44 114 HIS A CA 1
ATOM 860 C C . HIS A 1 114 ? -14.601 -11.150 18.264 1.00 92.44 114 HIS A C 1
ATOM 862 O O . HIS A 1 114 ? -14.467 -10.104 17.626 1.00 92.44 114 HIS A O 1
ATOM 868 N N . THR A 1 115 ? -14.178 -12.326 17.805 1.00 95.25 115 THR A N 1
ATOM 869 C CA . THR A 1 115 ? -13.666 -12.495 16.445 1.00 95.25 115 THR A CA 1
ATOM 870 C C . THR A 1 115 ? -14.793 -12.322 15.429 1.00 95.25 115 THR A C 1
ATOM 872 O O . THR A 1 115 ? -15.919 -12.780 15.626 1.00 95.25 115 THR A O 1
ATOM 875 N N . VAL A 1 116 ? -14.504 -11.605 14.345 1.00 95.44 116 VAL A N 1
ATOM 876 C CA . VAL A 1 116 ? -15.447 -11.346 13.252 1.00 95.44 116 VAL A CA 1
ATOM 877 C C . VAL A 1 116 ? -14.763 -11.603 11.921 1.00 95.44 116 VAL A C 1
ATOM 879 O O . VAL A 1 116 ? -13.584 -11.295 11.752 1.00 95.44 116 VAL A O 1
ATOM 882 N N . SER A 1 117 ? -15.507 -12.128 10.953 1.00 93.94 117 SER A N 1
ATOM 883 C CA . SER A 1 117 ? -14.995 -12.272 9.595 1.00 93.94 117 SER A CA 1
ATOM 884 C C . SER A 1 117 ? -15.073 -10.945 8.832 1.00 93.94 117 SER A C 1
ATOM 886 O O . SER A 1 117 ? -15.854 -10.044 9.154 1.00 93.94 117 SER A O 1
ATOM 888 N N . VAL A 1 118 ? -14.244 -10.807 7.795 1.00 94.69 118 VAL A N 1
ATOM 889 C CA . VAL A 1 118 ? -14.141 -9.569 7.004 1.00 94.69 118 VAL A CA 1
ATOM 890 C C . VAL A 1 118 ? -15.478 -9.177 6.354 1.00 94.69 118 VAL A C 1
ATOM 892 O O . VAL A 1 118 ? -15.823 -7.995 6.345 1.00 94.69 118 VAL A O 1
ATOM 895 N N . ASP A 1 119 ? -16.247 -10.158 5.879 1.00 93.00 119 ASP A N 1
ATOM 896 C CA . ASP A 1 119 ? -17.574 -10.001 5.260 1.00 93.00 119 ASP A CA 1
ATOM 897 C C . ASP A 1 119 ? -18.685 -9.632 6.261 1.00 93.00 119 ASP A C 1
ATOM 899 O O . ASP A 1 119 ? -19.764 -9.174 5.888 1.00 93.00 119 ASP A O 1
ATOM 903 N N . GLN A 1 120 ? -18.419 -9.774 7.562 1.00 94.12 120 GLN A N 1
ATOM 904 C CA . GLN A 1 120 ? -19.335 -9.378 8.635 1.00 94.12 120 GLN A CA 1
ATOM 905 C C . GLN A 1 120 ? -19.046 -7.977 9.183 1.00 94.12 120 GLN A C 1
ATOM 907 O O . GLN A 1 120 ? -19.813 -7.461 10.003 1.00 94.12 120 GLN A O 1
ATOM 912 N N . MET A 1 121 ? -17.959 -7.331 8.748 1.00 96.31 121 MET A N 1
ATOM 913 C CA . MET A 1 121 ? -17.633 -5.987 9.211 1.00 96.31 121 MET A CA 1
ATOM 914 C C . MET A 1 121 ? -18.681 -4.970 8.760 1.00 96.31 121 MET A C 1
ATOM 916 O O . MET A 1 121 ? -18.942 -4.781 7.574 1.00 96.31 121 MET A O 1
ATOM 920 N N . ASP A 1 122 ? -19.184 -4.185 9.710 1.00 97.62 122 ASP A N 1
ATOM 921 C CA . ASP A 1 122 ? -19.955 -2.989 9.389 1.00 97.62 122 ASP A CA 1
ATOM 922 C C . ASP A 1 122 ? -19.042 -1.975 8.681 1.00 97.62 122 ASP A C 1
ATOM 924 O O . ASP A 1 122 ? -18.065 -1.497 9.265 1.00 97.62 122 ASP A O 1
ATOM 928 N N . LEU A 1 123 ? -19.349 -1.590 7.443 1.00 98.00 123 LEU A N 1
ATOM 929 C CA . LEU A 1 123 ? -18.599 -0.590 6.677 1.00 98.00 123 LEU A CA 1
ATOM 930 C C . LEU A 1 123 ? -19.321 0.767 6.752 1.00 98.00 123 LEU A C 1
ATOM 932 O O . LEU A 1 123 ? -20.359 0.955 6.127 1.00 98.00 123 LEU A O 1
ATOM 936 N N . ASN A 1 124 ? -18.785 1.739 7.504 1.00 97.81 124 ASN A N 1
ATOM 937 C CA . ASN A 1 124 ? -19.482 3.013 7.780 1.00 97.81 124 ASN A CA 1
ATOM 938 C C . ASN A 1 124 ? -18.898 4.250 7.090 1.00 97.81 124 ASN A C 1
ATOM 940 O O . ASN A 1 124 ? -19.216 5.383 7.472 1.00 97.81 124 ASN A O 1
ATOM 944 N N . ARG A 1 125 ? -17.987 4.065 6.142 1.00 98.31 125 ARG A N 1
ATOM 945 C CA . ARG A 1 125 ? -17.444 5.153 5.330 1.00 98.31 125 ARG A CA 1
ATOM 946 C C . ARG A 1 125 ? -17.677 4.867 3.865 1.00 98.31 125 ARG A C 1
ATOM 948 O O . ARG A 1 125 ? -17.886 3.721 3.493 1.00 98.31 125 ARG A O 1
ATOM 955 N N . VAL A 1 126 ? -17.638 5.920 3.058 1.00 98.50 126 VAL A N 1
ATOM 956 C CA . VAL A 1 126 ? -17.957 5.854 1.635 1.00 98.50 126 VAL A CA 1
ATOM 957 C C . VAL A 1 126 ? -16.867 6.572 0.851 1.00 98.50 126 VAL A C 1
ATOM 959 O O . VAL A 1 126 ? -16.560 7.730 1.125 1.00 98.50 126 VAL A O 1
ATOM 962 N N . ALA A 1 127 ? -16.248 5.858 -0.080 1.00 98.44 127 ALA A N 1
ATOM 963 C CA . ALA A 1 127 ? -15.307 6.382 -1.055 1.00 98.44 127 ALA A CA 1
ATOM 964 C C . ALA A 1 127 ? -16.038 6.636 -2.379 1.00 98.44 127 ALA A C 1
ATOM 966 O O . ALA A 1 127 ? -16.985 5.924 -2.718 1.00 98.44 127 ALA A O 1
ATOM 967 N N . THR A 1 128 ? -15.593 7.634 -3.136 1.00 98.44 128 THR A N 1
ATOM 968 C CA . THR A 1 128 ? -16.204 8.001 -4.419 1.00 98.44 128 THR A CA 1
ATOM 969 C C . THR A 1 128 ? -15.502 7.258 -5.542 1.00 98.44 128 THR A C 1
ATOM 971 O O . THR A 1 128 ? -14.300 7.439 -5.739 1.00 98.44 128 THR A O 1
ATOM 974 N N . ALA A 1 129 ? -16.233 6.435 -6.288 1.00 98.25 129 ALA A N 1
ATOM 975 C CA . ALA A 1 129 ? -15.685 5.698 -7.416 1.00 98.25 129 ALA A CA 1
ATOM 976 C C . ALA A 1 129 ? -15.366 6.631 -8.594 1.00 98.25 129 ALA A C 1
ATOM 978 O O . ALA A 1 129 ? -16.019 7.656 -8.802 1.00 98.25 129 ALA A O 1
ATOM 979 N N . PHE A 1 130 ? -14.389 6.248 -9.412 1.00 97.38 130 PHE A N 1
ATOM 980 C CA . PHE A 1 130 ? -14.109 6.917 -10.676 1.00 97.38 130 PHE A CA 1
ATOM 981 C C . PHE A 1 130 ? -13.657 5.946 -11.766 1.00 97.38 130 PHE A C 1
ATOM 983 O O . PHE A 1 130 ? -13.123 4.866 -11.509 1.00 97.38 130 PHE A O 1
ATOM 990 N N . SER A 1 131 ? -13.795 6.415 -13.003 1.00 96.75 131 SER A N 1
ATOM 991 C CA . SER A 1 131 ? -13.161 5.864 -14.195 1.00 96.75 131 SER A CA 1
ATOM 992 C C . SER A 1 131 ? -12.602 7.036 -14.996 1.00 96.75 131 SER A C 1
ATOM 994 O O . SER A 1 131 ? -13.362 7.887 -15.458 1.00 96.75 131 SER A O 1
ATOM 996 N N . LYS A 1 132 ? -11.275 7.160 -15.081 1.00 94.69 132 LYS A N 1
ATOM 997 C CA . LYS A 1 132 ? -10.620 8.297 -15.745 1.00 94.69 132 LYS A CA 1
ATOM 998 C C . LYS A 1 132 ? -9.251 7.911 -16.281 1.00 94.69 132 LYS A C 1
ATOM 1000 O O . LYS A 1 132 ? -8.637 6.951 -15.828 1.00 94.69 132 LYS A O 1
ATOM 1005 N N . ARG A 1 133 ? -8.760 8.704 -17.229 1.00 93.12 133 ARG A N 1
ATOM 1006 C CA . ARG A 1 133 ? -7.401 8.569 -17.742 1.00 93.12 133 ARG A CA 1
ATOM 1007 C C . ARG A 1 133 ? -6.413 9.210 -16.772 1.00 93.12 133 ARG A C 1
ATOM 1009 O O . ARG A 1 133 ? -6.492 10.411 -16.515 1.00 93.12 133 ARG A O 1
ATOM 1016 N N . LEU A 1 134 ? -5.519 8.401 -16.221 1.00 88.00 134 LEU A N 1
ATOM 1017 C CA . LEU A 1 134 ? -4.421 8.809 -15.356 1.00 88.00 134 LEU A CA 1
ATOM 1018 C C . LEU A 1 134 ? -3.106 8.742 -16.140 1.00 88.00 134 LEU A C 1
ATOM 1020 O O . LEU A 1 134 ? -3.007 8.035 -17.131 1.00 88.00 134 LEU A O 1
ATOM 1024 N N . SER A 1 135 ? -2.090 9.461 -15.668 1.00 83.44 135 SER A N 1
ATOM 1025 C CA . SER A 1 135 ? -0.744 9.538 -16.258 1.00 83.44 135 SER A CA 1
ATOM 1026 C C . SER A 1 135 ? -0.564 10.456 -17.478 1.00 83.44 135 SER A C 1
ATOM 1028 O O . SER A 1 135 ? -1.519 10.938 -18.091 1.00 83.44 135 SER A O 1
ATOM 1030 N N . SER A 1 136 ? 0.704 10.693 -17.833 1.00 76.06 136 SER A N 1
ATOM 1031 C CA . SER A 1 136 ? 1.120 11.410 -19.046 1.00 76.06 136 SER A CA 1
ATOM 1032 C C . SER A 1 136 ? 0.644 10.765 -20.350 1.00 76.06 136 SER A C 1
ATOM 1034 O O . SER A 1 136 ? 0.504 11.470 -21.345 1.00 76.06 136 SER A O 1
ATOM 1036 N N . TYR A 1 137 ? 0.384 9.457 -20.340 1.00 77.62 137 TYR A N 1
ATOM 1037 C CA . TYR A 1 137 ? -0.058 8.684 -21.505 1.00 77.62 137 TYR A CA 1
ATOM 1038 C C . TYR A 1 137 ? -1.569 8.449 -21.529 1.00 77.62 137 TYR A C 1
ATOM 1040 O O . TYR A 1 137 ? -2.080 7.769 -22.413 1.00 77.62 137 TYR A O 1
ATOM 1048 N N . ALA A 1 138 ? -2.297 9.054 -20.585 1.00 84.12 138 ALA A N 1
ATOM 1049 C CA . ALA A 1 138 ? -3.745 8.952 -20.489 1.00 84.12 138 ALA A CA 1
ATOM 1050 C C . ALA A 1 138 ? -4.227 7.487 -20.385 1.00 84.12 138 ALA A C 1
ATOM 1052 O O . ALA A 1 138 ? -5.210 7.089 -21.013 1.00 84.12 138 ALA A O 1
ATOM 1053 N N . ILE A 1 139 ? -3.522 6.710 -19.564 1.00 88.56 139 ILE A N 1
ATOM 1054 C CA . ILE A 1 139 ? -3.816 5.317 -19.238 1.00 88.56 139 ILE A CA 1
ATOM 1055 C C . ILE A 1 139 ? -5.184 5.245 -18.556 1.00 88.56 139 ILE A C 1
ATOM 1057 O O . ILE A 1 139 ? -5.443 5.968 -17.593 1.00 88.56 139 ILE A O 1
ATOM 1061 N N . GLN A 1 140 ? -6.081 4.400 -19.059 1.00 94.56 140 GLN A N 1
ATOM 1062 C CA . GLN A 1 140 ? -7.406 4.243 -18.470 1.00 94.56 140 GLN A CA 1
ATOM 1063 C C . GLN A 1 140 ? -7.292 3.540 -17.114 1.00 94.56 140 GLN A C 1
ATOM 1065 O O . GLN A 1 140 ? -6.779 2.430 -17.019 1.00 94.56 140 GLN A O 1
ATOM 1070 N N . SER A 1 141 ? -7.816 4.172 -16.066 1.00 95.75 141 SER A N 1
ATOM 1071 C CA . SER A 1 141 ? -7.804 3.613 -14.718 1.00 95.75 141 SER A CA 1
ATOM 1072 C C . SER A 1 141 ? -9.183 3.703 -14.079 1.00 95.75 141 SER A C 1
ATOM 1074 O O . SER A 1 141 ? -9.938 4.660 -14.290 1.00 95.75 141 SER A O 1
ATOM 1076 N N . THR A 1 142 ? -9.497 2.715 -13.251 1.00 97.31 142 THR A N 1
ATOM 1077 C CA . THR A 1 142 ? -10.716 2.684 -12.435 1.00 97.31 142 THR A CA 1
ATOM 1078 C C . THR A 1 142 ? -10.348 2.538 -10.976 1.00 97.31 142 THR A C 1
ATOM 1080 O O . THR A 1 142 ? -9.423 1.804 -10.649 1.00 97.31 142 THR A O 1
ATOM 1083 N N . GLY A 1 143 ? -11.045 3.231 -10.088 1.00 97.62 143 GLY A N 1
ATOM 1084 C CA . GLY A 1 143 ? -10.639 3.288 -8.693 1.00 97.62 143 GLY A CA 1
ATOM 1085 C C . GLY A 1 143 ? -11.580 4.119 -7.853 1.00 97.62 143 GLY A C 1
ATOM 1086 O O . GLY A 1 143 ? -12.760 4.256 -8.184 1.00 97.62 143 GLY A O 1
ATOM 1087 N N . PHE A 1 144 ? -11.051 4.681 -6.774 1.00 98.44 144 PHE A N 1
ATOM 1088 C CA . PHE A 1 144 ? -11.797 5.554 -5.887 1.00 98.44 144 PHE A CA 1
ATOM 1089 C C . PHE A 1 144 ? -10.939 6.624 -5.225 1.00 98.44 144 PHE A C 1
ATOM 1091 O O . PHE A 1 144 ? -9.730 6.480 -5.042 1.00 98.44 144 PHE A O 1
ATOM 1098 N N . GLU A 1 145 ? -11.602 7.708 -4.846 1.00 98.19 145 GLU A N 1
ATOM 1099 C CA . GLU A 1 145 ? -11.083 8.762 -3.982 1.00 98.19 145 GLU A CA 1
ATOM 1100 C C . GLU A 1 145 ? -11.677 8.584 -2.579 1.00 98.19 145 GLU A C 1
ATOM 1102 O O . GLU A 1 145 ? -12.858 8.266 -2.425 1.00 98.19 145 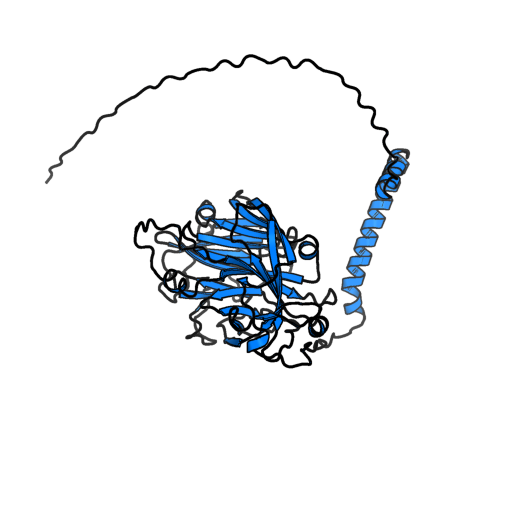GLU A O 1
ATOM 1107 N N . TRP A 1 146 ? -10.852 8.758 -1.546 1.00 98.44 146 TRP A N 1
ATOM 1108 C CA . TRP A 1 146 ? -11.275 8.581 -0.151 1.00 98.44 146 TRP A CA 1
ATOM 1109 C C . TRP A 1 146 ? -12.352 9.592 0.274 1.00 98.44 146 TRP A C 1
ATOM 1111 O O . TRP A 1 146 ? -12.410 10.694 -0.275 1.00 98.44 146 TRP A O 1
ATOM 1121 N N . ASP A 1 147 ? -13.134 9.262 1.318 1.00 98.19 147 ASP A N 1
ATOM 1122 C CA . ASP A 1 147 ? -14.006 10.234 2.007 1.00 98.19 147 ASP A CA 1
ATOM 1123 C C . ASP A 1 147 ? -13.228 11.523 2.286 1.00 98.19 147 ASP A C 1
ATOM 1125 O O . ASP A 1 147 ? -12.063 11.478 2.693 1.00 98.19 147 ASP A O 1
ATOM 1129 N N . GLU A 1 148 ? -13.875 12.678 2.129 1.00 96.94 148 GLU A N 1
ATOM 1130 C CA . GLU A 1 148 ? -13.211 13.983 2.183 1.00 96.94 148 GLU A CA 1
ATOM 1131 C C . GLU A 1 148 ? -12.377 14.173 3.465 1.00 96.94 148 GLU A C 1
ATOM 1133 O O . GLU A 1 148 ? -11.289 14.757 3.431 1.00 96.94 148 GLU A O 1
ATOM 1138 N N . ARG A 1 149 ? -12.841 13.634 4.603 1.00 96.38 149 ARG A N 1
ATOM 1139 C CA . ARG A 1 149 ? -12.126 13.719 5.886 1.00 96.38 149 ARG A CA 1
ATOM 1140 C C . ARG A 1 149 ? -10.845 12.886 5.899 1.00 96.38 149 ARG A C 1
ATOM 1142 O O . ARG A 1 149 ? -9.851 13.323 6.478 1.00 96.38 149 ARG A O 1
ATOM 1149 N N . ASP A 1 150 ? -10.850 11.714 5.270 1.00 97.19 150 ASP A N 1
ATOM 1150 C CA . ASP A 1 150 ? -9.661 10.862 5.143 1.00 97.19 150 ASP A CA 1
ATOM 1151 C C . ASP A 1 150 ? -8.727 11.358 4.033 1.00 97.19 150 ASP A C 1
ATOM 1153 O O . ASP A 1 150 ? -7.505 11.319 4.180 1.00 97.19 150 ASP A O 1
ATOM 1157 N N . ALA A 1 151 ? -9.273 11.910 2.951 1.00 96.19 151 ALA A N 1
ATOM 1158 C CA . ALA A 1 151 ? -8.482 12.517 1.890 1.00 96.19 151 ALA A CA 1
ATOM 1159 C C . ALA A 1 151 ? -7.691 13.736 2.403 1.00 96.19 151 ALA A C 1
ATOM 1161 O O . ALA A 1 151 ? -6.506 13.882 2.105 1.00 96.19 151 ALA A O 1
ATOM 1162 N N . LYS A 1 152 ? -8.313 14.593 3.226 1.00 95.38 152 LYS A N 1
ATOM 1163 C CA . LYS A 1 152 ? -7.714 15.862 3.683 1.00 95.38 152 LYS A CA 1
ATOM 1164 C C . LYS A 1 152 ? -6.911 15.774 4.978 1.00 95.38 152 LYS A C 1
ATOM 1166 O O . LYS A 1 152 ? -6.196 16.720 5.307 1.00 95.38 152 LYS A O 1
ATOM 1171 N N . THR A 1 153 ? -7.020 14.687 5.742 1.00 95.06 153 THR A N 1
ATOM 1172 C CA . THR A 1 153 ? -6.329 14.603 7.036 1.00 95.06 153 THR A CA 1
ATOM 1173 C C . THR A 1 153 ? -4.810 14.554 6.867 1.00 95.06 153 THR A C 1
ATOM 1175 O O . THR A 1 153 ? -4.279 13.741 6.110 1.00 95.06 153 THR A O 1
ATOM 1178 N N . SER A 1 154 ? -4.081 15.391 7.608 1.00 94.50 154 SER A N 1
ATOM 1179 C CA . SER A 1 154 ? -2.623 15.280 7.712 1.00 94.50 154 SER A CA 1
ATOM 1180 C C . SER A 1 154 ? -2.190 14.139 8.632 1.00 94.50 154 SER A C 1
ATOM 1182 O O . SER A 1 154 ? -1.155 13.531 8.404 1.00 94.50 154 SER A O 1
ATOM 1184 N N . LYS A 1 155 ? -3.050 13.783 9.590 1.00 95.50 155 LYS A N 1
ATOM 1185 C CA . LYS A 1 155 ? -2.788 12.879 10.718 1.00 95.50 155 LYS A CA 1
ATOM 1186 C C . LYS A 1 155 ? -2.506 11.425 10.337 1.00 95.50 155 LYS A C 1
ATOM 1188 O O . LYS A 1 155 ? -1.876 10.710 11.110 1.00 95.50 155 LYS A O 1
ATOM 1193 N N . TRP A 1 156 ? -3.002 11.002 9.177 1.00 96.94 156 TRP A N 1
ATOM 1194 C CA . TRP A 1 156 ? -2.811 9.669 8.613 1.00 96.94 156 TRP A CA 1
ATOM 1195 C C . TRP A 1 156 ? -2.331 9.797 7.169 1.00 96.94 156 TRP A C 1
ATOM 1197 O O . TRP A 1 156 ? -2.830 10.644 6.413 1.00 96.94 156 TRP A O 1
ATOM 1207 N N . ARG A 1 157 ? -1.374 8.957 6.778 1.00 96.12 157 ARG A N 1
ATOM 1208 C CA . ARG A 1 157 ? -0.860 8.877 5.406 1.00 96.12 157 ARG A CA 1
ATOM 1209 C C . ARG A 1 157 ? -1.069 7.464 4.866 1.00 96.12 157 ARG A C 1
ATOM 1211 O O . ARG A 1 157 ? -0.620 6.542 5.545 1.00 96.12 157 ARG A O 1
ATOM 1218 N N . PRO A 1 158 ? -1.766 7.294 3.728 1.00 97.38 158 PRO A N 1
ATOM 1219 C CA . PRO A 1 158 ? -1.876 5.990 3.096 1.00 97.38 158 PRO A CA 1
ATOM 1220 C C . PRO A 1 158 ? -0.539 5.643 2.441 1.00 97.38 158 PRO A C 1
ATOM 1222 O O . PRO A 1 158 ? 0.146 6.560 1.977 1.00 97.38 158 PRO A O 1
ATOM 1225 N N . GLN A 1 159 ? -0.164 4.364 2.415 1.00 95.50 159 GLN A N 1
ATOM 1226 C CA . GLN A 1 159 ? 1.115 3.982 1.815 1.00 95.50 159 GLN A CA 1
ATOM 1227 C C . GLN A 1 159 ? 1.104 2.645 1.081 1.00 95.50 159 GLN A C 1
ATOM 1229 O O . GLN A 1 159 ? 1.474 2.632 -0.086 1.00 95.50 159 GLN A O 1
ATOM 1234 N N . GLY A 1 160 ? 0.628 1.573 1.715 1.00 97.81 160 GLY A N 1
ATOM 1235 C CA . GLY A 1 160 ? 0.572 0.230 1.134 1.00 97.81 160 GLY A CA 1
ATOM 1236 C C . GLY A 1 160 ? -0.783 -0.121 0.520 1.00 97.81 160 GLY A C 1
ATOM 1237 O O . GLY A 1 160 ? -1.806 0.349 1.027 1.00 97.81 160 GLY A O 1
ATOM 1238 N N . VAL A 1 161 ? -0.813 -0.963 -0.519 1.00 98.69 161 VAL A N 1
ATOM 1239 C CA . VAL A 1 161 ? -2.050 -1.471 -1.152 1.00 98.69 161 VAL A CA 1
ATOM 1240 C C . VAL A 1 161 ? -1.949 -2.960 -1.464 1.00 98.69 161 VAL A C 1
ATOM 1242 O O . VAL A 1 161 ? -0.936 -3.415 -1.965 1.00 98.69 161 VAL A O 1
ATOM 1245 N N . THR A 1 162 ? -3.021 -3.712 -1.219 1.00 98.56 162 THR A N 1
ATOM 1246 C CA . THR A 1 162 ? -3.151 -5.115 -1.650 1.00 98.56 162 THR A CA 1
ATOM 1247 C C . THR A 1 162 ? -4.629 -5.467 -1.864 1.00 98.56 162 THR A C 1
ATOM 1249 O O . THR A 1 162 ? -5.503 -4.626 -1.620 1.00 98.56 162 THR A O 1
ATOM 1252 N N . THR A 1 163 ? -4.936 -6.679 -2.324 1.00 97.69 163 THR A N 1
ATOM 1253 C CA . THR A 1 163 ? -6.316 -7.162 -2.495 1.00 97.69 163 THR A CA 1
ATOM 1254 C C . THR A 1 163 ? -6.595 -8.414 -1.671 1.00 97.69 163 THR A C 1
ATOM 1256 O O . THR A 1 163 ? -5.693 -9.161 -1.309 1.00 97.69 163 THR A O 1
ATOM 1259 N N . LEU A 1 164 ? -7.865 -8.616 -1.330 1.00 95.00 164 LEU A N 1
ATOM 1260 C CA . LEU A 1 164 ? -8.366 -9.735 -0.536 1.00 95.00 164 LEU A CA 1
ATOM 1261 C C . LEU A 1 164 ? -9.692 -10.212 -1.136 1.00 95.00 164 LEU A C 1
ATOM 1263 O O . LEU A 1 164 ? -10.569 -9.399 -1.418 1.00 95.00 164 LEU A O 1
ATOM 1267 N N . HIS A 1 165 ? -9.871 -11.524 -1.268 1.00 91.12 165 HIS A N 1
ATOM 1268 C CA . HIS A 1 165 ? -11.142 -12.139 -1.656 1.00 91.12 165 HIS A CA 1
ATOM 1269 C C . HIS A 1 165 ? -11.701 -12.929 -0.465 1.00 91.12 165 HIS A C 1
ATOM 1271 O O . HIS A 1 165 ? -11.201 -14.004 -0.139 1.00 91.12 165 HIS A O 1
ATOM 1277 N N . ALA A 1 166 ? -12.710 -12.380 0.210 1.00 83.75 166 ALA A N 1
ATOM 1278 C CA . ALA A 1 166 ? -13.379 -13.002 1.348 1.00 83.75 166 ALA A CA 1
ATOM 1279 C C . ALA A 1 166 ? -14.419 -14.043 0.888 1.00 83.75 166 ALA A C 1
ATOM 1281 O O . ALA A 1 166 ? -14.936 -13.981 -0.226 1.00 83.75 166 ALA A O 1
ATOM 1282 N N . GLY A 1 167 ? -14.739 -15.015 1.747 1.00 67.50 167 GLY A N 1
ATOM 1283 C CA . GLY A 1 167 ? -15.818 -15.985 1.501 1.00 67.50 167 GLY A CA 1
ATOM 1284 C C . GLY A 1 167 ? -15.451 -17.216 0.659 1.00 67.50 167 GLY A C 1
ATOM 1285 O O . GLY A 1 167 ? -16.321 -18.041 0.385 1.00 67.50 167 GLY A O 1
ATOM 1286 N N . HIS A 1 168 ? -14.180 -17.404 0.284 1.00 58.75 168 HIS A N 1
ATOM 1287 C CA . HIS A 1 168 ? -13.722 -18.614 -0.407 1.00 58.75 168 HIS A CA 1
ATOM 1288 C C . HIS A 1 168 ? -12.569 -19.317 0.327 1.00 58.75 168 HIS A C 1
ATOM 1290 O O . HIS A 1 168 ? -11.405 -19.103 0.010 1.00 58.75 168 HIS A O 1
ATOM 1296 N N . HIS A 1 169 ? -12.882 -20.294 1.184 1.00 49.53 169 HIS A N 1
ATOM 1297 C CA . HIS A 1 169 ? -11.886 -21.230 1.743 1.00 49.53 169 HIS A CA 1
ATOM 1298 C C . HIS A 1 169 ? -11.224 -22.156 0.692 1.00 49.53 169 HIS A C 1
ATOM 1300 O O . HIS A 1 169 ? -10.452 -23.040 1.049 1.00 49.53 169 HIS A O 1
ATOM 1306 N N . HIS A 1 170 ? -11.554 -22.042 -0.601 1.00 45.03 170 HIS A N 1
ATOM 1307 C CA . HIS A 1 170 ? -11.092 -22.960 -1.658 1.00 45.03 170 HIS A CA 1
ATOM 1308 C C . HIS A 1 170 ? -10.474 -22.275 -2.890 1.00 45.03 170 HIS A C 1
ATOM 1310 O O . HIS A 1 170 ? -10.019 -22.972 -3.796 1.00 45.03 170 HIS A O 1
ATOM 1316 N N . TYR A 1 171 ? -10.405 -20.937 -2.950 1.00 45.06 171 TYR A N 1
ATOM 1317 C CA . TYR A 1 171 ? -9.870 -20.253 -4.142 1.00 45.06 171 TYR A CA 1
ATOM 1318 C C . TYR A 1 171 ? -8.338 -20.302 -4.252 1.00 45.06 171 TYR A C 1
ATOM 1320 O O . TYR A 1 171 ? -7.787 -20.119 -5.339 1.00 45.06 171 TYR A O 1
ATOM 1328 N N . HIS A 1 172 ? -7.632 -20.603 -3.157 1.00 47.09 172 HIS A N 1
ATOM 1329 C CA . HIS A 1 172 ? -6.167 -20.583 -3.131 1.00 47.09 172 HIS A CA 1
ATOM 1330 C C .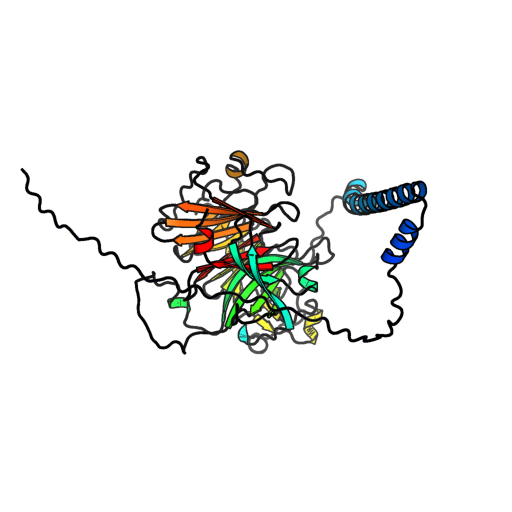 HIS A 1 172 ? -5.500 -21.634 -4.034 1.00 47.09 172 HIS A C 1
ATOM 1332 O O . HIS A 1 172 ? -4.361 -21.432 -4.446 1.00 47.09 172 HIS A O 1
ATOM 1338 N N . HIS A 1 173 ? -6.203 -22.695 -4.449 1.00 46.47 173 HIS A N 1
ATOM 1339 C CA . HIS A 1 173 ? -5.643 -23.660 -5.403 1.00 46.47 173 HIS A CA 1
ATOM 1340 C C . HIS A 1 173 ? -5.724 -23.232 -6.878 1.00 46.47 173 HIS A C 1
ATOM 1342 O O . HIS A 1 173 ? -5.043 -23.833 -7.707 1.00 46.47 173 HIS A O 1
ATOM 1348 N N . GLN A 1 174 ? -6.502 -22.200 -7.230 1.00 46.16 174 GLN A N 1
ATOM 1349 C CA . GLN A 1 174 ? -6.628 -21.751 -8.626 1.00 46.16 174 GLN A CA 1
ATOM 1350 C C . GLN A 1 174 ? -5.669 -20.620 -9.019 1.00 46.16 174 GLN A C 1
ATOM 1352 O O . GLN A 1 174 ? -5.429 -20.446 -10.209 1.00 46.16 174 GLN A O 1
ATOM 1357 N N . GLN A 1 175 ? -5.051 -19.905 -8.070 1.00 50.59 175 GLN A N 1
ATOM 1358 C CA . GLN A 1 175 ? -3.999 -18.928 -8.401 1.00 50.59 175 GLN A CA 1
ATOM 1359 C C . GLN A 1 175 ? -2.636 -19.573 -8.732 1.00 50.59 175 GLN A C 1
ATOM 1361 O O . GLN A 1 175 ? -1.764 -18.901 -9.266 1.00 50.59 175 GLN A O 1
ATOM 1366 N N . GLN A 1 176 ? -2.456 -20.873 -8.460 1.00 46.38 176 GLN A N 1
ATOM 1367 C CA . GLN A 1 176 ? -1.208 -21.614 -8.715 1.00 46.38 176 GLN A CA 1
ATOM 1368 C C . GLN A 1 176 ? -1.202 -22.416 -10.026 1.00 46.38 176 GLN A C 1
ATOM 1370 O O . GLN A 1 176 ? -0.228 -23.111 -10.311 1.00 46.38 176 GLN A O 1
ATOM 1375 N N . GLN A 1 177 ? -2.273 -22.374 -10.823 1.00 41.84 177 GLN A N 1
ATOM 1376 C CA . GLN A 1 177 ? -2.292 -23.063 -12.114 1.00 41.84 177 GLN A CA 1
ATOM 1377 C C . GLN A 1 177 ? -1.699 -22.133 -13.184 1.00 41.84 177 GLN A C 1
ATOM 1379 O O . GLN A 1 177 ? -2.233 -21.039 -13.394 1.00 41.84 177 GLN A O 1
ATOM 1384 N N . PRO A 1 178 ? -0.614 -22.534 -13.876 1.00 41.03 178 PRO A N 1
ATOM 1385 C CA . PRO A 1 178 ? -0.186 -21.863 -15.093 1.00 41.03 178 PRO A CA 1
ATOM 1386 C C . PRO A 1 178 ? -1.375 -21.768 -16.048 1.00 41.03 178 PRO A C 1
ATOM 1388 O O . PRO A 1 178 ? -2.175 -22.698 -16.129 1.00 41.03 178 PRO A O 1
ATOM 1391 N N . PHE A 1 179 ? -1.489 -20.646 -16.757 1.00 42.09 179 PHE A N 1
ATOM 1392 C CA . PHE A 1 179 ? -2.469 -20.435 -17.820 1.00 42.09 179 PHE A CA 1
ATOM 1393 C C . PHE A 1 179 ? -2.246 -21.469 -18.941 1.00 42.09 179 PHE A C 1
ATOM 1395 O O . PHE A 1 179 ? -1.579 -21.189 -19.935 1.00 42.09 179 PHE A O 1
ATOM 1402 N N . GLU A 1 180 ? -2.747 -22.688 -18.755 1.00 41.53 180 GLU A N 1
ATOM 1403 C CA . GLU A 1 180 ? -3.027 -23.621 -19.835 1.00 41.53 180 GLU A CA 1
ATOM 1404 C C . GLU A 1 180 ? -4.440 -23.341 -20.358 1.00 41.53 180 GLU A C 1
ATOM 1406 O O . GLU A 1 180 ? -5.381 -23.039 -19.623 1.00 41.53 180 GLU A O 1
ATOM 1411 N N . GLU A 1 181 ? -4.518 -23.345 -21.678 1.00 45.03 181 GLU A N 1
ATOM 1412 C CA . GLU A 1 181 ? -5.585 -22.832 -22.522 1.00 45.03 181 GLU A CA 1
ATOM 1413 C C . GLU A 1 181 ? -6.953 -23.497 -22.252 1.00 45.03 181 GLU A C 1
ATOM 1415 O O . GLU A 1 181 ? -7.065 -24.715 -22.165 1.00 45.03 181 GLU A O 1
ATOM 1420 N N . GLU A 1 182 ? -7.987 -22.655 -22.135 1.00 47.84 182 GLU A N 1
ATOM 1421 C CA . GLU A 1 182 ? -9.430 -22.942 -22.213 1.00 47.84 182 GLU A CA 1
ATOM 1422 C C . GLU A 1 182 ? -9.948 -24.283 -21.641 1.00 47.84 182 GLU A C 1
ATOM 1424 O O . GLU A 1 182 ? -10.112 -25.275 -22.351 1.00 47.84 182 GLU A O 1
ATOM 1429 N N . SER A 1 183 ? -10.481 -24.242 -20.413 1.00 39.34 183 SER A N 1
ATOM 1430 C CA . SER A 1 183 ? -11.675 -25.037 -20.096 1.00 39.34 183 SER A CA 1
ATOM 1431 C C . SER A 1 183 ? -12.861 -24.110 -19.821 1.00 39.34 183 SER A C 1
ATOM 1433 O O . SER A 1 183 ? -12.970 -23.454 -18.787 1.00 39.34 183 SER A O 1
ATOM 1435 N N . LYS A 1 184 ? -13.761 -24.024 -20.809 1.00 42.91 184 LYS A N 1
ATOM 1436 C CA . LYS A 1 184 ? -15.074 -23.378 -20.693 1.00 42.91 184 LYS A CA 1
ATOM 1437 C C . LYS A 1 184 ? -15.953 -24.198 -19.749 1.00 42.91 184 LYS A C 1
ATOM 1439 O O . LYS A 1 184 ? -16.743 -25.026 -20.194 1.00 42.91 184 LYS A O 1
ATOM 1444 N N . SER A 1 185 ? -15.820 -23.969 -18.447 1.00 38.81 185 SER A N 1
ATOM 1445 C CA . SER A 1 185 ? -16.881 -24.301 -17.498 1.00 38.81 185 SER A CA 1
ATOM 1446 C C . SER A 1 185 ? -17.969 -23.236 -17.619 1.00 38.81 185 SER A C 1
ATOM 1448 O O . SER A 1 185 ? -17.748 -22.067 -17.316 1.00 38.81 185 SER A O 1
ATOM 1450 N N . SER A 1 186 ? -19.136 -23.628 -18.127 1.00 36.19 186 SER A N 1
ATOM 1451 C CA . SER A 1 186 ? -20.286 -22.759 -18.395 1.00 36.19 186 SER A CA 1
ATOM 1452 C C . SER A 1 186 ? -21.167 -22.495 -17.168 1.00 36.19 186 SER A C 1
ATOM 1454 O O . SER A 1 186 ? -22.326 -22.121 -17.332 1.00 36.19 186 SER A O 1
ATOM 1456 N N . ASP A 1 187 ? -20.657 -22.704 -15.953 1.00 37.47 187 ASP A N 1
ATOM 1457 C CA . ASP A 1 187 ? -21.404 -22.438 -14.724 1.00 37.47 187 ASP A CA 1
ATOM 1458 C C . ASP A 1 187 ? -20.895 -21.158 -14.050 1.00 37.47 187 ASP A C 1
ATOM 1460 O O . ASP A 1 187 ? -20.150 -21.166 -13.073 1.00 37.47 187 ASP A O 1
ATOM 1464 N N . ALA A 1 188 ? -21.285 -20.023 -14.630 1.00 43.09 188 ALA A N 1
ATOM 1465 C CA . ALA A 1 188 ? -20.939 -18.674 -14.181 1.00 43.09 188 ALA A CA 1
ATOM 1466 C C . ALA A 1 188 ? -21.622 -18.263 -12.853 1.00 43.09 188 ALA A C 1
ATOM 1468 O O . ALA A 1 188 ? -21.635 -17.084 -12.507 1.00 43.09 188 ALA A O 1
ATOM 1469 N N . SER A 1 189 ? -22.225 -19.209 -12.123 1.00 36.28 189 SER A N 1
ATOM 1470 C CA . SER A 1 189 ? -23.080 -18.944 -10.959 1.00 36.28 189 SER A CA 1
ATOM 1471 C C . SER A 1 189 ? -22.458 -19.298 -9.597 1.00 36.28 189 SER A C 1
ATOM 1473 O O . SER A 1 189 ? -23.115 -19.147 -8.570 1.00 36.28 189 SER A O 1
ATOM 1475 N N . LEU A 1 190 ? -21.182 -19.709 -9.558 1.00 44.97 190 LEU A N 1
ATOM 1476 C CA . LEU A 1 190 ? -20.530 -20.274 -8.362 1.00 44.97 190 LEU A CA 1
ATOM 1477 C C . LEU A 1 190 ? -19.399 -19.427 -7.724 1.00 44.97 190 LEU A C 1
ATOM 1479 O O . LEU A 1 190 ? -18.678 -19.958 -6.882 1.00 44.97 190 LEU A O 1
ATOM 1483 N N . GLN A 1 191 ? -19.179 -18.153 -8.097 1.00 46.72 191 GLN A N 1
ATOM 1484 C CA . GLN A 1 191 ? -17.806 -17.603 -8.012 1.00 46.72 191 GLN A CA 1
ATOM 1485 C C . GLN A 1 191 ? -17.501 -16.234 -7.381 1.00 46.72 191 GLN A C 1
ATOM 1487 O O . GLN A 1 191 ? -16.340 -15.837 -7.465 1.00 46.72 191 GLN A O 1
ATOM 1492 N N . HIS A 1 192 ? -18.409 -15.504 -6.730 1.00 60.34 192 HIS A N 1
ATOM 1493 C CA . HIS A 1 192 ? -18.025 -14.184 -6.192 1.00 60.34 192 HIS A CA 1
ATOM 1494 C C . HIS A 1 192 ? -18.317 -14.030 -4.701 1.00 60.34 192 HIS A C 1
ATOM 1496 O O . HIS A 1 192 ? -19.322 -13.452 -4.302 1.00 60.34 192 HIS A O 1
ATOM 1502 N N . GLY A 1 193 ? -17.398 -14.544 -3.881 1.00 78.75 193 GLY A N 1
ATOM 1503 C CA . GLY A 1 193 ? -17.155 -13.996 -2.550 1.00 78.75 193 GLY A CA 1
ATOM 1504 C C . GLY A 1 193 ? -16.761 -12.515 -2.626 1.00 78.75 193 GLY A C 1
ATOM 1505 O O . GLY A 1 193 ? -16.376 -12.012 -3.688 1.00 78.75 193 GLY A O 1
ATOM 1506 N N . GLU A 1 194 ? -16.904 -11.800 -1.514 1.00 91.25 194 GLU A N 1
ATOM 1507 C CA . GLU A 1 194 ? -16.670 -10.359 -1.483 1.00 91.25 194 GLU A CA 1
ATOM 1508 C C . GLU A 1 194 ? -15.208 -10.017 -1.775 1.00 91.25 194 GLU A C 1
ATOM 1510 O O . GLU A 1 194 ? -14.273 -10.662 -1.297 1.00 91.25 194 GLU A O 1
ATOM 1515 N N . ARG A 1 195 ? -14.999 -8.969 -2.567 1.00 94.50 195 ARG A N 1
ATOM 1516 C CA . ARG A 1 195 ? -13.671 -8.512 -2.970 1.00 94.50 195 ARG A CA 1
ATOM 1517 C C . ARG A 1 195 ? -13.341 -7.208 -2.270 1.00 94.50 195 ARG A C 1
ATOM 1519 O O . ARG A 1 195 ? -14.119 -6.255 -2.311 1.00 94.50 195 ARG A O 1
ATOM 1526 N N . TYR A 1 196 ? -12.155 -7.147 -1.687 1.00 97.81 196 TYR A N 1
ATOM 1527 C CA . TYR A 1 196 ? -11.674 -6.006 -0.935 1.00 97.81 196 TYR A CA 1
ATOM 1528 C C . TYR A 1 196 ? -10.346 -5.499 -1.471 1.00 97.81 196 TYR A C 1
ATOM 1530 O O . TYR A 1 196 ? -9.447 -6.269 -1.799 1.00 97.81 196 TYR A O 1
ATOM 1538 N N . VAL A 1 197 ? -10.204 -4.179 -1.480 1.00 98.50 197 VAL A N 1
ATOM 1539 C CA . VAL A 1 197 ? -8.904 -3.515 -1.566 1.00 98.50 197 VAL A CA 1
ATOM 1540 C C . VAL A 1 197 ? -8.518 -3.079 -0.166 1.00 98.50 197 VAL A C 1
ATOM 1542 O O . VAL A 1 197 ? -9.295 -2.419 0.532 1.00 98.50 197 VAL A O 1
ATOM 1545 N N . LEU A 1 198 ? -7.313 -3.458 0.242 1.00 98.81 198 LEU A N 1
ATOM 1546 C CA . LEU A 1 198 ? -6.741 -3.098 1.525 1.00 98.81 198 LEU A CA 1
ATOM 1547 C C . LEU A 1 198 ? -5.766 -1.942 1.322 1.00 98.81 198 LEU A C 1
ATOM 1549 O O . LEU A 1 198 ? -4.992 -1.926 0.367 1.00 98.81 198 LEU A O 1
ATOM 1553 N N . THR A 1 199 ? -5.793 -0.958 2.218 1.00 98.75 199 THR A N 1
ATOM 1554 C CA . THR A 1 199 ? -4.823 0.148 2.206 1.00 98.75 199 THR A CA 1
ATOM 1555 C C . THR A 1 199 ? -4.273 0.399 3.593 1.00 98.75 199 THR A C 1
ATOM 1557 O O . THR A 1 199 ? -5.043 0.636 4.525 1.00 98.75 199 THR A O 1
ATOM 1560 N N . SER A 1 200 ? -2.950 0.394 3.737 1.00 98.62 200 SER A N 1
ATOM 1561 C CA . SER A 1 200 ? -2.308 0.721 5.007 1.00 98.62 200 SER A CA 1
ATOM 1562 C C . SER A 1 200 ? -2.217 2.227 5.210 1.00 98.62 200 SER A C 1
ATOM 1564 O O . SER A 1 200 ? -2.033 2.995 4.266 1.00 98.62 200 SER A O 1
ATOM 1566 N N . TRP A 1 201 ? -2.318 2.654 6.468 1.00 98.25 201 TRP A N 1
ATOM 1567 C CA . TRP A 1 201 ? -2.068 4.029 6.873 1.00 98.25 201 TRP A CA 1
ATOM 1568 C C . TRP A 1 201 ? -1.202 4.071 8.118 1.00 98.25 201 TRP A C 1
ATOM 1570 O O . TRP A 1 201 ? -1.442 3.325 9.068 1.00 98.25 201 TRP A O 1
ATOM 1580 N N . TYR A 1 202 ? -0.270 5.018 8.156 1.00 96.50 202 TYR A N 1
ATOM 1581 C CA . TYR A 1 202 ? 0.559 5.273 9.330 1.00 96.50 202 TYR A CA 1
ATOM 1582 C C . TYR A 1 202 ? 0.277 6.653 9.934 1.00 96.50 202 TYR A C 1
ATOM 1584 O O . TYR A 1 202 ? -0.135 7.599 9.248 1.00 96.50 202 TYR A O 1
ATOM 1592 N N . GLU A 1 203 ? 0.482 6.757 11.243 1.00 95.31 203 GLU A N 1
ATOM 1593 C CA . GLU A 1 203 ? 0.301 7.991 12.002 1.00 95.31 203 GLU A CA 1
ATOM 1594 C C . GLU A 1 203 ? 1.316 9.089 11.643 1.00 95.31 203 GLU A C 1
ATOM 1596 O O . GLU A 1 203 ? 2.472 8.833 11.294 1.00 95.31 203 GLU A O 1
ATOM 1601 N N . ARG A 1 204 ? 0.930 10.354 11.830 1.00 93.56 204 ARG A N 1
ATOM 1602 C CA . ARG A 1 204 ? 1.859 11.491 11.776 1.00 93.56 204 ARG A CA 1
ATOM 1603 C C . ARG A 1 204 ? 2.067 12.090 13.159 1.00 93.56 204 ARG A C 1
ATOM 1605 O O . ARG A 1 204 ? 1.191 12.745 13.725 1.00 93.56 204 ARG A O 1
ATOM 1612 N N . LYS A 1 205 ? 3.266 11.869 13.705 1.00 90.75 205 LYS A N 1
ATOM 1613 C CA . LYS A 1 205 ? 3.695 12.381 15.015 1.00 90.75 205 LYS A CA 1
ATOM 1614 C C . LYS A 1 205 ? 3.608 13.906 15.085 1.00 90.75 205 LYS A C 1
ATOM 1616 O O . LYS A 1 205 ? 3.159 14.448 16.089 1.00 90.75 205 LYS A O 1
ATOM 1621 N N . GLU A 1 206 ? 4.018 14.587 14.024 1.00 89.62 206 GLU A N 1
ATOM 1622 C CA . GLU A 1 206 ? 3.971 16.044 13.884 1.00 89.62 206 GLU A CA 1
ATOM 1623 C C . GLU A 1 206 ? 2.549 16.621 13.902 1.00 89.62 206 GLU A C 1
ATOM 1625 O O . GLU A 1 206 ? 2.383 17.793 14.215 1.00 89.62 206 GLU A O 1
ATOM 1630 N N . ASP A 1 207 ? 1.534 15.796 13.634 1.00 90.38 207 ASP A N 1
ATOM 1631 C CA . ASP A 1 207 ? 0.118 16.167 13.678 1.00 90.38 207 ASP A CA 1
ATOM 1632 C C . ASP A 1 207 ? -0.545 15.763 15.013 1.00 90.38 207 ASP A C 1
ATOM 1634 O O . ASP A 1 207 ? -1.773 15.707 15.124 1.00 90.38 207 ASP A O 1
ATOM 1638 N N . GLY A 1 208 ? 0.261 15.444 16.035 1.00 89.94 208 GLY A N 1
ATOM 1639 C CA . GLY A 1 208 ? -0.211 15.050 17.366 1.00 89.94 208 GLY A CA 1
ATOM 1640 C C . GLY A 1 208 ? -0.845 13.658 17.413 1.00 89.94 208 GLY A C 1
ATOM 1641 O O . GLY A 1 208 ? -1.617 13.371 18.323 1.00 89.94 208 GLY A O 1
ATOM 1642 N N . TYR A 1 209 ? -0.564 12.808 16.420 1.00 93.19 209 TYR A N 1
ATOM 1643 C CA . TYR A 1 209 ? -1.113 11.450 16.319 1.00 93.19 209 TYR A CA 1
ATOM 1644 C C . TYR A 1 209 ? -0.132 10.364 16.742 1.00 93.19 209 TYR A C 1
ATOM 1646 O O . TYR A 1 209 ? -0.430 9.196 16.560 1.00 93.19 209 TYR A O 1
ATOM 1654 N N . ALA A 1 210 ? 0.994 10.755 17.337 1.00 87.94 210 ALA A N 1
ATOM 1655 C CA . ALA A 1 210 ? 1.947 9.849 17.960 1.00 87.94 210 ALA A CA 1
ATOM 1656 C C . ALA A 1 210 ? 1.262 8.842 18.902 1.00 87.94 210 ALA A C 1
ATOM 1658 O O . ALA A 1 210 ? 0.511 9.250 19.787 1.00 87.94 210 ALA A O 1
ATOM 1659 N N . GLY A 1 211 ? 1.583 7.556 18.750 1.00 90.88 211 GLY A N 1
ATOM 1660 C CA . GLY A 1 211 ? 1.170 6.491 19.673 1.00 90.88 211 GLY A CA 1
ATOM 1661 C C . GLY A 1 211 ? -0.047 5.670 19.245 1.00 90.88 211 GLY A C 1
ATOM 1662 O O . GLY A 1 211 ? -0.435 4.751 19.947 1.00 90.88 211 GLY A O 1
ATOM 1663 N N . ARG A 1 212 ? -0.649 5.975 18.099 1.00 94.75 212 ARG A N 1
ATOM 1664 C CA . ARG A 1 212 ? -1.744 5.222 17.472 1.00 94.75 212 ARG A CA 1
ATOM 1665 C C . ARG A 1 212 ? -1.244 4.085 16.577 1.00 94.75 212 ARG A C 1
ATOM 1667 O O . ARG A 1 212 ? -1.974 3.135 16.341 1.00 94.75 212 ARG A O 1
ATOM 1674 N N . GLY A 1 213 ? -0.023 4.176 16.066 1.00 96.00 213 GLY A N 1
ATOM 1675 C CA . GLY A 1 213 ? 0.601 3.206 15.176 1.00 96.00 213 GLY A CA 1
ATOM 1676 C C . GLY A 1 213 ? 0.062 3.248 13.746 1.00 96.00 213 GLY A C 1
ATOM 1677 O O . GLY A 1 213 ? 0.248 4.237 13.030 1.00 96.00 213 GLY A O 1
ATOM 1678 N N . ALA A 1 214 ? -0.560 2.152 13.317 1.00 97.31 214 ALA A N 1
ATOM 1679 C CA . ALA A 1 214 ? -1.026 1.943 11.951 1.00 97.31 214 ALA A CA 1
ATOM 1680 C C . ALA A 1 214 ? -2.443 1.373 11.902 1.00 97.31 214 ALA A C 1
ATOM 1682 O O . ALA A 1 214 ? -2.956 0.845 12.884 1.00 97.31 214 ALA A O 1
ATOM 1683 N N . ARG A 1 215 ? -3.077 1.488 10.737 1.00 98.38 215 ARG A N 1
ATOM 1684 C CA . ARG A 1 215 ? -4.412 0.949 10.460 1.00 98.38 215 ARG A CA 1
ATOM 1685 C C . ARG A 1 215 ? -4.511 0.470 9.019 1.00 98.38 215 ARG A C 1
ATOM 1687 O O . ARG A 1 215 ? -3.784 0.973 8.164 1.00 98.38 215 ARG A O 1
ATOM 1694 N N . ILE A 1 216 ? -5.463 -0.411 8.746 1.00 98.81 216 ILE A N 1
ATOM 1695 C CA . ILE A 1 216 ? -5.815 -0.870 7.401 1.00 98.81 216 ILE A CA 1
ATOM 1696 C C . ILE A 1 216 ? -7.235 -0.411 7.079 1.00 98.81 216 ILE A C 1
ATOM 1698 O O . ILE A 1 216 ? -8.139 -0.534 7.903 1.00 98.81 216 ILE A O 1
ATOM 1702 N N . SER A 1 217 ? -7.446 0.147 5.893 1.00 98.81 217 SER A N 1
ATOM 1703 C CA . SER A 1 217 ? -8.786 0.316 5.334 1.00 98.81 217 SER A CA 1
ATOM 1704 C C . SER A 1 217 ? -9.173 -0.927 4.556 1.00 98.81 217 SER A C 1
ATOM 1706 O O . SER A 1 217 ? -8.429 -1.303 3.661 1.00 98.81 217 SER A O 1
ATOM 1708 N N . PHE A 1 218 ? -10.339 -1.497 4.841 1.00 98.75 218 PHE A N 1
ATOM 1709 C CA . PHE A 1 218 ? -10.968 -2.546 4.042 1.00 98.75 218 PHE A CA 1
ATOM 1710 C C . PHE A 1 218 ? -12.058 -1.903 3.192 1.00 98.75 218 PHE A C 1
ATOM 1712 O O . PHE A 1 218 ? -13.060 -1.438 3.739 1.00 98.75 218 PHE A O 1
ATOM 1719 N N . VAL A 1 219 ? -11.836 -1.821 1.881 1.00 98.75 219 VAL A N 1
ATOM 1720 C CA . VAL A 1 219 ? -12.756 -1.198 0.921 1.00 98.75 219 VAL A CA 1
ATOM 1721 C C . VAL A 1 219 ? -13.419 -2.288 0.096 1.00 98.75 219 VAL A C 1
ATOM 1723 O O . VAL A 1 219 ? -12.724 -2.979 -0.641 1.00 98.75 219 VAL A O 1
ATOM 1726 N N . ASN A 1 220 ? -14.740 -2.439 0.203 1.00 98.00 220 ASN A N 1
ATOM 1727 C CA . ASN A 1 220 ? -15.475 -3.427 -0.586 1.00 98.00 220 ASN A CA 1
ATOM 1728 C C . ASN A 1 220 ? -15.597 -2.930 -2.036 1.00 98.00 220 ASN A C 1
ATOM 1730 O O . ASN A 1 220 ? -16.225 -1.906 -2.309 1.00 98.00 220 ASN A O 1
ATOM 1734 N N . VAL A 1 221 ? -14.968 -3.661 -2.954 1.00 97.06 221 VAL A N 1
ATOM 1735 C CA . VAL A 1 221 ? -14.927 -3.400 -4.399 1.00 97.06 221 VAL A CA 1
ATOM 1736 C C . VAL A 1 221 ? -15.544 -4.555 -5.192 1.00 97.06 221 VAL A C 1
ATOM 1738 O O . VAL A 1 221 ? -15.186 -4.783 -6.349 1.00 97.06 221 VAL A O 1
ATOM 1741 N N . THR A 1 222 ? -16.464 -5.303 -4.581 1.00 94.62 222 THR A N 1
ATOM 1742 C CA . THR A 1 222 ? -17.183 -6.403 -5.243 1.00 94.62 222 THR A CA 1
ATOM 1743 C C . THR A 1 222 ? -17.868 -5.909 -6.520 1.00 94.62 222 THR A C 1
ATOM 1745 O O . THR A 1 222 ? -17.645 -6.460 -7.594 1.00 94.62 222 THR A O 1
ATOM 1748 N N . ASP A 1 223 ? -18.560 -4.769 -6.438 1.00 91.88 223 ASP A N 1
ATOM 1749 C CA . ASP A 1 223 ? -19.288 -4.158 -7.560 1.00 91.88 223 ASP A CA 1
ATOM 1750 C C . ASP A 1 223 ? -18.446 -3.132 -8.342 1.00 91.88 223 ASP A C 1
ATOM 1752 O O . ASP A 1 223 ? -18.959 -2.126 -8.848 1.00 91.88 223 ASP A O 1
ATOM 1756 N N . MET A 1 224 ? -17.123 -3.322 -8.409 1.00 91.00 224 MET A N 1
ATOM 1757 C CA . MET A 1 224 ? -16.229 -2.369 -9.073 1.00 91.00 224 MET A CA 1
ATOM 1758 C C . MET A 1 224 ? -16.696 -2.066 -10.505 1.00 91.00 224 MET A C 1
ATOM 1760 O O . MET A 1 224 ? -17.034 -2.969 -11.264 1.00 91.00 224 MET A O 1
ATOM 1764 N N . GLN A 1 225 ? -16.683 -0.781 -10.877 1.00 88.00 225 GLN A N 1
ATOM 1765 C CA . GLN A 1 225 ? -17.169 -0.241 -12.164 1.00 88.00 225 GLN A CA 1
ATOM 1766 C C . GLN A 1 225 ? -18.698 -0.239 -12.357 1.00 88.00 225 GLN A C 1
ATOM 1768 O O . GLN A 1 225 ? -19.172 0.369 -13.315 1.00 88.00 225 GLN A O 1
ATOM 1773 N N . GLN A 1 226 ? -19.472 -0.844 -11.451 1.00 91.62 226 GLN A N 1
ATOM 1774 C CA . GLN A 1 226 ? -20.940 -0.889 -11.523 1.00 91.62 226 GLN A CA 1
ATOM 1775 C C . GLN A 1 226 ? -21.617 0.118 -10.580 1.00 91.62 226 GLN A C 1
ATOM 1777 O O . GLN A 1 226 ? -22.801 0.414 -10.727 1.00 91.62 226 GLN A O 1
ATOM 1782 N N . THR A 1 227 ? -20.862 0.682 -9.636 1.00 94.94 227 THR A N 1
ATOM 1783 C CA . THR A 1 227 ? -21.333 1.653 -8.640 1.00 94.94 227 THR A CA 1
ATOM 1784 C C . THR A 1 227 ? -20.552 2.967 -8.707 1.00 94.94 227 THR A C 1
ATOM 1786 O O . THR A 1 227 ? -19.426 3.032 -9.205 1.00 94.94 227 THR A O 1
ATOM 1789 N N . SER A 1 228 ? -21.154 4.037 -8.186 1.00 96.88 228 SER A N 1
ATOM 1790 C CA . SER A 1 228 ? -20.520 5.347 -8.012 1.00 96.88 228 SER A CA 1
ATOM 1791 C C . SER A 1 228 ? -19.790 5.495 -6.673 1.00 96.88 228 SER A C 1
ATOM 1793 O O . SER A 1 228 ? -19.085 6.485 -6.470 1.00 96.88 228 SER A O 1
ATOM 1795 N N . THR A 1 229 ? -19.935 4.534 -5.757 1.00 97.94 229 THR A N 1
ATOM 1796 C CA . THR A 1 229 ? -19.351 4.599 -4.413 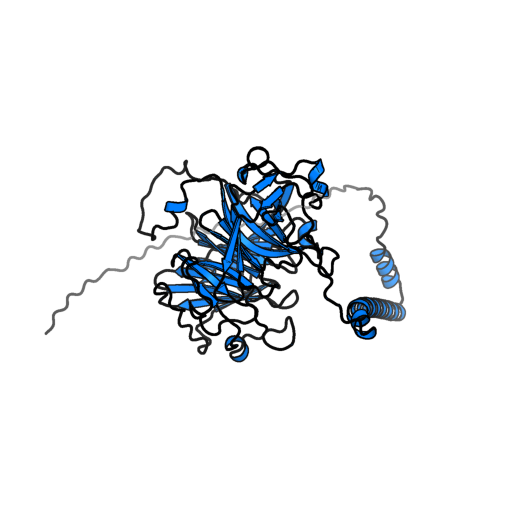1.00 97.94 229 THR A CA 1
ATOM 1797 C C . THR A 1 229 ? -18.960 3.230 -3.874 1.00 97.94 229 THR A C 1
ATOM 1799 O O . THR A 1 229 ? -19.653 2.254 -4.149 1.00 97.94 229 THR A O 1
ATOM 1802 N N . TYR A 1 230 ? -17.939 3.183 -3.017 1.00 98.50 230 TYR A N 1
ATOM 1803 C CA . TYR A 1 230 ? -17.523 1.971 -2.304 1.00 98.50 230 TYR A CA 1
ATOM 1804 C C . TYR A 1 230 ? -17.542 2.182 -0.793 1.00 98.50 230 TYR A C 1
ATOM 1806 O O . TYR A 1 230 ? -17.009 3.177 -0.293 1.00 98.50 230 TYR A O 1
ATOM 1814 N N . SER A 1 231 ? -18.132 1.242 -0.061 1.00 98.50 231 SER A N 1
ATOM 1815 C CA . SER A 1 231 ? -18.153 1.284 1.400 1.00 98.50 231 SER A CA 1
ATOM 1816 C C . SER A 1 231 ? -16.846 0.752 1.982 1.00 98.50 231 SER A C 1
ATOM 1818 O O . SER A 1 231 ? -16.241 -0.172 1.437 1.00 98.50 231 SER A O 1
ATOM 1820 N N . TYR A 1 232 ? -16.399 1.326 3.098 1.00 98.81 232 TYR A N 1
ATOM 1821 C CA . TYR A 1 232 ? -15.174 0.883 3.758 1.00 98.81 232 TYR A CA 1
ATOM 1822 C C . TYR A 1 232 ? -15.148 1.104 5.271 1.00 98.81 232 TYR A C 1
ATOM 1824 O O . TYR A 1 232 ? -15.936 1.867 5.841 1.00 98.81 232 TYR A O 1
ATOM 1832 N N . ARG A 1 233 ? -14.186 0.443 5.925 1.00 98.62 233 ARG A N 1
ATOM 1833 C CA . ARG A 1 233 ? -13.900 0.542 7.363 1.00 98.62 233 ARG A CA 1
ATOM 1834 C C . ARG A 1 233 ? -12.399 0.639 7.612 1.00 98.62 233 ARG A C 1
ATOM 1836 O O . ARG A 1 233 ? -11.620 -0.020 6.939 1.00 98.62 233 ARG A O 1
ATOM 1843 N N . HIS A 1 234 ? -12.003 1.438 8.605 1.00 98.62 234 HIS A N 1
ATOM 1844 C CA . HIS A 1 234 ? -10.641 1.425 9.152 1.00 98.62 234 HIS A CA 1
ATOM 1845 C C . HIS A 1 234 ? -10.545 0.456 10.334 1.00 98.62 234 HIS A C 1
ATOM 1847 O O . HIS A 1 234 ? -11.366 0.547 11.249 1.00 98.62 234 HIS A O 1
ATOM 1853 N N . VAL A 1 235 ? -9.514 -0.384 10.338 1.00 98.81 235 VAL A N 1
ATOM 1854 C CA . VAL A 1 235 ? -9.181 -1.370 11.376 1.00 98.81 235 VAL A CA 1
ATOM 1855 C C . VAL A 1 235 ? -7.802 -1.035 11.939 1.00 98.81 235 VAL A C 1
ATOM 1857 O O . VAL A 1 235 ? -6.862 -0.834 11.171 1.00 98.81 235 VAL A O 1
ATOM 1860 N N . LEU A 1 236 ? -7.674 -0.910 13.259 1.00 98.75 236 LEU A N 1
ATOM 1861 C CA . LEU A 1 236 ? -6.405 -0.558 13.908 1.00 98.75 236 LEU A CA 1
ATOM 1862 C C . LEU A 1 236 ? -5.492 -1.787 14.006 1.00 98.75 236 LEU A C 1
ATOM 1864 O O . LEU A 1 236 ? -5.963 -2.858 14.369 1.00 98.75 236 LEU A O 1
ATOM 1868 N N . LEU A 1 237 ? -4.198 -1.633 13.723 1.00 98.62 237 LEU A N 1
ATOM 1869 C CA . LEU A 1 237 ? -3.217 -2.702 13.921 1.00 98.62 237 LEU A CA 1
ATOM 1870 C C . LEU A 1 237 ? -2.661 -2.655 15.346 1.00 98.62 237 LEU A C 1
ATOM 1872 O O . LEU A 1 237 ? -2.202 -1.600 15.799 1.00 98.62 237 LEU A O 1
ATOM 1876 N N . VAL A 1 238 ? -2.664 -3.802 16.018 1.00 98.25 238 VAL A N 1
ATOM 1877 C CA . VAL A 1 238 ? -2.136 -3.970 17.378 1.00 98.25 238 VAL A CA 1
ATOM 1878 C C . VAL A 1 238 ? -1.211 -5.187 17.456 1.00 98.25 238 VAL A C 1
ATOM 1880 O O . VAL A 1 238 ? -1.260 -6.070 16.603 1.00 98.25 238 VAL A O 1
ATOM 1883 N N . ASP A 1 239 ? -0.329 -5.221 18.450 1.00 97.19 239 ASP A N 1
ATOM 1884 C CA . ASP A 1 239 ? 0.473 -6.403 18.759 1.00 97.19 239 ASP A CA 1
ATOM 1885 C C . ASP A 1 239 ? -0.361 -7.495 19.450 1.00 97.19 239 ASP A C 1
ATOM 1887 O O . ASP A 1 239 ? -1.539 -7.305 19.755 1.00 97.19 239 ASP A O 1
ATOM 1891 N N . SER A 1 240 ? 0.271 -8.634 19.736 1.00 96.00 240 SER A N 1
ATOM 1892 C CA . SER A 1 240 ? -0.358 -9.783 20.397 1.00 96.00 240 SER A CA 1
ATOM 1893 C C . SER A 1 240 ? -0.875 -9.502 21.817 1.00 96.00 240 SER A C 1
ATOM 1895 O O . SER A 1 240 ? -1.599 -10.322 22.368 1.00 96.00 240 SER A O 1
ATOM 1897 N N . ASN A 1 241 ? -0.496 -8.376 22.431 1.00 95.88 241 ASN A N 1
ATOM 1898 C CA . ASN A 1 241 ? -0.985 -7.931 23.739 1.00 95.88 241 ASN A CA 1
ATOM 1899 C C . ASN A 1 241 ? -2.061 -6.843 23.604 1.00 95.88 241 ASN A C 1
ATOM 1901 O O . ASN A 1 241 ? -2.345 -6.133 24.569 1.00 95.88 241 ASN A O 1
ATOM 1905 N N . PHE A 1 242 ? -2.627 -6.670 22.405 1.00 97.06 242 PHE A N 1
ATOM 1906 C CA . PHE A 1 242 ? -3.556 -5.592 22.081 1.00 97.06 242 PHE A CA 1
ATOM 1907 C C . PHE A 1 242 ? -2.978 -4.200 22.364 1.00 97.06 242 PHE A C 1
ATOM 1909 O O . PHE A 1 242 ? -3.705 -3.276 22.730 1.00 97.06 242 PHE A O 1
ATOM 1916 N N . CYS A 1 243 ? -1.669 -4.026 22.190 1.00 97.56 243 CYS A N 1
ATOM 1917 C CA . CYS A 1 243 ? -1.024 -2.727 22.238 1.00 97.56 243 CYS A CA 1
ATOM 1918 C C . CYS A 1 243 ? -0.858 -2.161 20.831 1.00 97.56 243 CYS A C 1
ATOM 1920 O O . CYS A 1 243 ? -0.470 -2.838 19.884 1.00 97.56 243 CYS A O 1
ATOM 1922 N N . THR A 1 244 ? -1.119 -0.871 20.687 1.00 97.44 244 THR A N 1
ATOM 1923 C CA . THR A 1 244 ? -0.797 -0.111 19.474 1.00 97.44 244 THR A CA 1
ATOM 1924 C C . THR A 1 244 ? 0.684 -0.223 19.111 1.00 97.44 244 THR A C 1
ATOM 1926 O O . THR A 1 244 ? 1.542 -0.546 19.934 1.00 97.44 244 THR A O 1
ATOM 1929 N N . LEU A 1 245 ? 1.012 0.123 17.866 1.00 95.25 245 LEU A N 1
ATOM 1930 C CA . LEU A 1 245 ? 2.375 0.049 17.336 1.00 95.25 245 LEU A CA 1
ATOM 1931 C C . LEU A 1 245 ? 2.999 1.452 17.132 1.00 95.25 245 LEU A C 1
ATOM 1933 O O . LEU A 1 245 ? 3.260 1.821 15.986 1.00 95.25 245 LEU A O 1
ATOM 1937 N N . PRO A 1 246 ? 3.256 2.272 18.179 1.00 93.44 246 PRO A N 1
ATOM 1938 C CA . PRO A 1 246 ? 3.788 3.628 18.027 1.00 93.44 246 PRO A CA 1
ATOM 1939 C C . PRO A 1 246 ? 4.990 3.730 17.088 1.00 93.44 246 PRO A C 1
ATOM 1941 O O . PRO A 1 246 ? 5.936 2.931 17.148 1.00 93.44 246 PRO A O 1
ATOM 1944 N N . GLY A 1 247 ? 4.968 4.755 16.233 1.00 90.38 247 GLY A N 1
ATOM 1945 C CA . GLY A 1 247 ? 6.063 5.070 15.318 1.00 90.38 247 GLY A CA 1
ATOM 1946 C C . GLY A 1 247 ? 6.309 4.055 14.198 1.00 90.38 247 GLY A C 1
ATOM 1947 O O . GLY A 1 247 ? 7.272 4.245 13.450 1.00 90.38 247 GLY A O 1
ATOM 1948 N N . ILE A 1 248 ? 5.476 3.015 14.064 1.00 92.94 248 ILE A N 1
ATOM 1949 C CA . ILE A 1 248 ? 5.509 2.124 12.902 1.00 92.94 248 ILE A CA 1
ATOM 1950 C C . ILE A 1 248 ? 5.266 2.927 11.621 1.00 92.94 248 ILE A C 1
ATOM 1952 O O . ILE A 1 248 ? 4.486 3.883 11.593 1.00 92.94 248 ILE A O 1
ATOM 1956 N N . HIS A 1 249 ? 5.936 2.534 10.545 1.00 92.69 249 HIS A N 1
ATOM 1957 C CA . HIS A 1 249 ? 5.690 3.077 9.217 1.00 92.69 249 HIS A CA 1
ATOM 1958 C C . HIS A 1 249 ? 5.370 1.943 8.259 1.00 92.69 249 HIS A C 1
ATOM 1960 O O . HIS A 1 249 ? 6.273 1.257 7.781 1.00 92.69 249 HIS A O 1
ATOM 1966 N N . VAL A 1 250 ? 4.074 1.750 8.028 1.00 92.25 250 VAL A N 1
ATOM 1967 C CA . VAL A 1 250 ? 3.515 0.641 7.247 1.00 92.25 250 VAL A CA 1
ATOM 1968 C C . VAL A 1 250 ? 3.646 0.886 5.746 1.00 92.25 250 VAL A C 1
ATOM 1970 O O . VAL A 1 250 ? 2.661 1.152 5.066 1.00 92.25 250 VAL A O 1
ATOM 1973 N N . GLY A 1 251 ? 4.891 0.850 5.263 1.00 83.94 251 GLY A N 1
ATOM 1974 C CA . GLY A 1 251 ? 5.270 1.334 3.932 1.00 83.94 251 GLY A CA 1
ATOM 1975 C C . GLY A 1 251 ? 4.780 0.514 2.742 1.00 83.94 251 GLY A C 1
ATOM 1976 O O . GLY A 1 251 ? 4.628 1.059 1.662 1.00 83.94 251 GLY A O 1
ATOM 1977 N N . GLY A 1 252 ? 4.471 -0.757 2.959 1.00 93.44 252 GLY A N 1
ATOM 1978 C CA . GLY A 1 252 ? 3.861 -1.642 1.976 1.00 93.44 252 GLY A CA 1
ATOM 1979 C C . GLY A 1 252 ? 3.161 -2.789 2.684 1.00 93.44 252 GLY A C 1
ATOM 1980 O O . GLY A 1 252 ? 3.489 -3.108 3.838 1.00 93.44 252 GLY A O 1
ATOM 1981 N N . ILE A 1 253 ? 2.172 -3.364 2.014 1.00 98.31 253 ILE A N 1
ATOM 1982 C CA . ILE A 1 253 ? 1.417 -4.504 2.528 1.00 98.31 253 ILE A CA 1
ATOM 1983 C C . ILE A 1 253 ? 1.180 -5.518 1.424 1.00 98.31 253 ILE A C 1
ATOM 1985 O O . ILE A 1 253 ? 1.004 -5.141 0.277 1.00 98.31 253 ILE A O 1
ATOM 1989 N N . GLU A 1 254 ? 1.107 -6.792 1.787 1.00 98.25 254 GLU A N 1
ATOM 1990 C CA . GLU A 1 254 ? 0.771 -7.848 0.837 1.00 98.25 254 GLU A CA 1
ATOM 1991 C C . GLU A 1 254 ? -0.082 -8.912 1.516 1.00 98.25 254 GLU A C 1
ATOM 1993 O O . GLU A 1 254 ? 0.299 -9.457 2.554 1.00 98.25 254 GLU A O 1
ATOM 1998 N N . TYR A 1 255 ? -1.244 -9.210 0.947 1.00 97.69 255 TYR A N 1
ATOM 1999 C CA . TYR A 1 255 ? -2.068 -10.314 1.405 1.00 97.69 255 TYR A CA 1
ATOM 2000 C C . TYR A 1 255 ? -1.721 -11.570 0.618 1.00 97.69 255 TYR A C 1
ATOM 2002 O O . TYR A 1 255 ? -1.935 -11.628 -0.588 1.00 97.69 255 TYR A O 1
ATOM 2010 N N . GLN A 1 256 ? -1.196 -12.582 1.302 1.00 94.88 256 GLN A N 1
ATOM 2011 C CA . GLN A 1 256 ? -0.812 -13.825 0.653 1.00 94.88 256 GLN A CA 1
ATOM 2012 C C . GLN A 1 256 ? -0.937 -15.002 1.613 1.00 94.88 256 GLN A C 1
ATOM 2014 O O . GLN A 1 256 ? -0.550 -14.905 2.774 1.00 94.88 256 GLN A O 1
ATOM 2019 N N . ARG A 1 257 ? -1.450 -16.135 1.113 1.00 90.25 257 ARG A N 1
ATOM 2020 C CA . ARG A 1 257 ? -1.645 -17.370 1.902 1.00 90.25 257 ARG A CA 1
ATOM 2021 C C . ARG A 1 257 ? -2.352 -17.093 3.239 1.00 90.25 257 ARG A C 1
ATOM 2023 O O . ARG A 1 257 ? -1.837 -17.434 4.296 1.00 90.25 257 ARG A O 1
ATOM 2030 N N . GLU A 1 258 ? -3.501 -16.426 3.168 1.00 90.94 258 GLU A N 1
ATOM 2031 C CA . GLU A 1 258 ? -4.363 -16.087 4.313 1.00 90.94 258 GLU A CA 1
ATOM 2032 C C . GLU A 1 258 ? -3.807 -15.063 5.319 1.00 90.94 258 GLU A C 1
ATOM 2034 O O . GLU A 1 258 ? -4.538 -14.605 6.196 1.00 90.94 258 GLU A O 1
ATOM 2039 N N . LEU A 1 259 ? -2.566 -14.605 5.138 1.00 96.62 259 LEU A N 1
ATOM 2040 C CA . LEU A 1 259 ? -1.911 -13.646 6.019 1.00 96.62 259 LEU A CA 1
ATOM 2041 C C . LEU A 1 259 ? -1.738 -12.289 5.340 1.00 96.62 259 LEU A C 1
ATOM 2043 O O . LEU A 1 259 ? -1.302 -12.185 4.190 1.00 96.62 259 LEU A O 1
ATOM 2047 N N . LEU A 1 260 ? -2.022 -11.225 6.086 1.00 98.44 260 LEU A N 1
ATOM 2048 C CA . LEU A 1 260 ? -1.625 -9.873 5.728 1.00 98.44 260 LEU A CA 1
ATOM 2049 C C . LEU A 1 260 ? -0.212 -9.602 6.252 1.00 98.44 260 LEU A C 1
ATOM 2051 O O . LEU A 1 260 ? 0.039 -9.589 7.456 1.00 98.44 260 LEU A O 1
ATOM 2055 N N . HIS A 1 261 ? 0.698 -9.331 5.327 1.00 98.25 261 HIS A N 1
ATOM 2056 C CA . HIS A 1 261 ? 2.088 -8.990 5.581 1.00 98.25 261 HIS A CA 1
ATOM 2057 C C . HIS A 1 261 ? 2.241 -7.477 5.635 1.00 98.25 261 HIS A C 1
ATOM 2059 O O . HIS A 1 261 ? 1.843 -6.782 4.704 1.00 98.25 261 HIS A O 1
ATOM 2065 N N . VAL A 1 262 ? 2.838 -6.956 6.703 1.00 97.69 262 VAL A N 1
ATOM 2066 C CA . VAL A 1 262 ? 2.991 -5.514 6.919 1.00 97.69 262 VAL A CA 1
ATOM 2067 C C . VAL A 1 262 ? 4.446 -5.183 7.233 1.00 97.69 262 VAL A C 1
ATOM 2069 O O . VAL A 1 262 ? 4.997 -5.638 8.238 1.00 97.69 262 VAL A O 1
ATOM 2072 N N . VAL A 1 263 ? 5.086 -4.358 6.400 1.00 95.31 263 VAL A N 1
ATOM 2073 C CA . VAL A 1 263 ? 6.481 -3.941 6.633 1.00 95.31 263 VAL A CA 1
ATOM 2074 C C . VAL A 1 263 ? 6.565 -2.730 7.562 1.00 95.31 263 VAL A C 1
ATOM 2076 O O . VAL A 1 263 ? 5.792 -1.787 7.417 1.00 95.31 263 VAL A O 1
ATOM 2079 N N . ASP A 1 264 ? 7.553 -2.694 8.462 1.00 91.50 264 ASP A N 1
ATOM 2080 C CA . ASP A 1 264 ? 7.929 -1.469 9.188 1.00 91.50 264 ASP A CA 1
ATOM 2081 C C . ASP A 1 264 ? 9.197 -0.855 8.587 1.00 91.50 264 ASP A C 1
ATOM 2083 O O . ASP A 1 264 ? 10.319 -1.306 8.831 1.00 91.50 264 ASP A O 1
ATOM 2087 N N . SER A 1 265 ? 9.043 0.233 7.836 1.00 81.75 265 SER A N 1
ATOM 2088 C CA . SER A 1 265 ? 10.161 0.851 7.120 1.00 81.75 265 SER A CA 1
ATOM 2089 C C . SER A 1 265 ? 10.927 1.925 7.913 1.00 81.75 265 SER A C 1
ATOM 2091 O O . SER A 1 265 ? 11.942 2.453 7.433 1.00 81.75 265 SER A O 1
ATOM 2093 N N . ARG A 1 266 ? 10.539 2.234 9.165 1.00 78.44 266 ARG A N 1
ATOM 2094 C CA . ARG A 1 266 ? 11.216 3.260 9.993 1.00 78.44 266 ARG A CA 1
ATOM 2095 C C . ARG A 1 266 ? 12.056 2.715 11.137 1.00 78.44 266 ARG A C 1
ATOM 2097 O O . ARG A 1 266 ? 13.104 3.309 11.395 1.00 78.44 266 ARG A O 1
ATOM 2104 N N . LYS A 1 267 ? 11.694 1.599 11.777 1.00 67.75 267 LYS A N 1
ATOM 2105 C CA . LYS A 1 267 ? 12.413 1.116 12.979 1.00 67.75 267 LYS A CA 1
ATOM 2106 C C . LYS A 1 267 ? 13.817 0.551 12.728 1.00 67.75 267 LYS A C 1
ATOM 2108 O O . LYS A 1 267 ? 14.470 0.084 13.653 1.00 67.75 267 LYS A O 1
ATOM 2113 N N . GLY A 1 268 ? 14.315 0.601 11.488 1.00 62.44 268 GLY A N 1
ATOM 2114 C CA . GLY A 1 268 ? 15.621 0.035 11.125 1.00 62.44 268 GLY A CA 1
ATOM 2115 C C . GLY A 1 268 ? 15.659 -1.492 11.221 1.00 62.44 268 GLY A C 1
ATOM 2116 O O . GLY A 1 268 ? 16.712 -2.087 11.013 1.00 62.44 268 GLY A O 1
ATOM 2117 N N . MET A 1 269 ? 14.513 -2.109 11.511 1.00 69.81 269 MET A N 1
ATOM 2118 C CA . MET A 1 269 ? 14.332 -3.546 11.550 1.00 69.81 269 MET A CA 1
ATOM 2119 C C . MET A 1 269 ? 14.087 -4.048 10.131 1.00 69.81 269 MET A C 1
ATOM 2121 O O . MET A 1 269 ? 13.390 -3.419 9.338 1.00 69.81 269 MET A O 1
ATOM 2125 N N . GLN A 1 270 ? 14.700 -5.177 9.809 1.00 83.69 270 GLN A N 1
ATOM 2126 C CA . GLN A 1 270 ? 14.427 -5.928 8.594 1.00 83.69 270 GLN A CA 1
ATOM 2127 C C . GLN A 1 270 ? 13.341 -6.949 8.930 1.00 83.69 270 GLN A C 1
ATOM 2129 O O . GLN A 1 270 ? 13.645 -8.128 9.078 1.00 83.69 270 GLN A O 1
ATOM 2134 N N . SER A 1 271 ? 12.111 -6.495 9.174 1.00 89.56 271 SER A N 1
ATOM 2135 C CA . SER A 1 271 ? 11.025 -7.375 9.611 1.00 89.56 271 SER A CA 1
ATOM 2136 C C . SER A 1 271 ? 9.694 -7.070 8.941 1.00 89.56 271 SER A C 1
ATOM 2138 O O . SER A 1 271 ? 9.390 -5.918 8.626 1.00 89.56 271 SER A O 1
ATOM 2140 N N . VAL A 1 272 ? 8.900 -8.123 8.803 1.00 94.75 272 VAL A N 1
ATOM 2141 C CA . VAL A 1 272 ? 7.509 -8.117 8.357 1.00 94.75 272 VAL A CA 1
ATOM 2142 C C . VAL A 1 272 ? 6.669 -8.645 9.509 1.00 94.75 272 VAL A C 1
ATOM 2144 O O . VAL A 1 272 ? 7.041 -9.650 10.111 1.00 94.75 272 VAL A O 1
ATOM 2147 N N . ILE A 1 273 ? 5.585 -7.951 9.838 1.00 96.62 273 ILE A N 1
ATOM 2148 C CA . ILE A 1 273 ? 4.596 -8.390 10.825 1.00 96.62 273 ILE A CA 1
ATOM 2149 C C . ILE A 1 273 ? 3.474 -9.096 10.062 1.00 96.62 273 ILE A C 1
ATOM 2151 O O . ILE A 1 273 ? 3.011 -8.579 9.045 1.00 96.62 273 ILE A O 1
ATOM 2155 N N . GLU A 1 274 ? 3.071 -10.266 10.536 1.00 97.75 274 GLU A N 1
ATOM 2156 C CA . GLU A 1 274 ? 1.994 -11.070 9.962 1.00 97.75 274 GLU A CA 1
ATOM 2157 C C . GLU A 1 274 ? 0.717 -10.882 10.789 1.00 97.75 274 GLU A C 1
ATOM 2159 O O . GLU A 1 274 ? 0.761 -10.831 12.021 1.00 97.75 274 GLU A O 1
ATOM 2164 N N . PHE A 1 275 ? -0.415 -10.766 10.099 1.00 98.44 275 PHE A N 1
ATOM 2165 C CA . PHE A 1 275 ? -1.746 -10.670 10.688 1.00 98.44 275 PHE A CA 1
ATOM 2166 C C . PHE A 1 275 ? -2.667 -11.677 10.001 1.00 98.44 275 PHE A C 1
ATOM 2168 O O . PHE A 1 275 ? -2.782 -11.663 8.773 1.00 98.44 275 PHE A O 1
ATOM 2175 N N . ASP A 1 276 ? -3.340 -12.525 10.773 1.00 97.25 276 ASP A N 1
ATOM 2176 C CA . ASP A 1 276 ? -4.362 -13.426 10.244 1.00 97.25 276 ASP A CA 1
ATOM 2177 C C . ASP A 1 276 ? -5.697 -12.678 10.148 1.00 97.25 276 ASP A C 1
ATOM 2179 O O . ASP A 1 276 ? -6.372 -12.419 11.142 1.00 97.25 276 ASP A O 1
ATOM 2183 N N . VAL A 1 277 ? -6.083 -12.277 8.937 1.00 95.06 277 VAL A N 1
ATOM 2184 C CA . VAL A 1 277 ? -7.303 -11.472 8.736 1.00 95.06 277 VAL A CA 1
ATOM 2185 C C . VAL A 1 277 ? -8.591 -12.249 9.002 1.00 95.06 277 VAL A C 1
ATOM 2187 O O . VAL A 1 277 ? -9.644 -11.624 9.122 1.00 95.06 277 VAL A O 1
ATOM 2190 N N . HIS A 1 278 ? -8.522 -13.581 9.061 1.00 91.88 278 HIS A N 1
ATOM 2191 C CA . HIS A 1 278 ? -9.680 -14.447 9.266 1.00 91.88 278 HIS A CA 1
ATOM 2192 C C . HIS A 1 278 ? -9.873 -14.792 10.737 1.00 91.88 278 HIS A C 1
ATOM 2194 O O . HIS A 1 278 ? -11.011 -14.850 11.192 1.00 91.88 278 HIS A O 1
ATOM 2200 N N . ASN A 1 279 ? -8.777 -14.996 11.471 1.00 94.19 279 ASN A N 1
ATOM 2201 C CA . ASN A 1 279 ? -8.827 -15.452 12.860 1.00 94.19 279 ASN A CA 1
ATOM 2202 C C . ASN A 1 279 ? -8.511 -14.350 13.883 1.00 94.19 279 ASN A C 1
ATOM 2204 O O . ASN A 1 279 ? -8.949 -14.444 15.024 1.00 94.19 279 ASN A O 1
ATOM 2208 N N . ASP A 1 280 ? -7.801 -13.285 13.494 1.00 96.75 280 ASP A N 1
ATOM 2209 C CA . ASP A 1 280 ? -7.290 -12.269 14.427 1.00 96.75 280 ASP A CA 1
ATOM 2210 C C . ASP A 1 280 ? -7.924 -10.878 14.252 1.00 96.75 280 ASP A C 1
ATOM 2212 O O . ASP A 1 280 ? -7.387 -9.864 14.718 1.00 96.75 280 ASP A O 1
ATOM 2216 N N . LEU A 1 281 ? -9.084 -10.811 13.594 1.00 97.69 281 LEU A N 1
ATOM 2217 C CA . LEU A 1 281 ? -9.897 -9.604 13.474 1.00 97.69 281 LEU A CA 1
ATOM 2218 C C . LEU A 1 281 ? -10.959 -9.567 14.580 1.00 97.69 281 LEU A C 1
ATOM 2220 O O . LEU A 1 281 ? -11.877 -10.381 14.599 1.00 97.69 281 LEU A O 1
ATOM 2224 N N . TYR A 1 282 ? -10.866 -8.586 15.477 1.00 98.06 282 TYR A N 1
ATOM 2225 C CA . TYR A 1 282 ? -11.747 -8.469 16.641 1.00 98.06 282 TYR A CA 1
ATOM 2226 C C . TYR A 1 282 ? -12.651 -7.247 16.538 1.00 98.06 282 TYR A C 1
ATOM 2228 O O . TYR A 1 282 ? -12.186 -6.143 16.234 1.00 98.06 282 TYR A O 1
ATOM 2236 N N . GLU A 1 283 ? -13.925 -7.413 16.884 1.00 97.88 283 GLU A N 1
ATOM 2237 C CA . GLU A 1 283 ? -14.825 -6.306 17.186 1.00 97.88 283 GLU A CA 1
ATOM 2238 C C . GLU A 1 283 ? -14.728 -5.908 18.663 1.00 97.88 283 GLU A C 1
ATOM 2240 O O . GLU A 1 283 ? -14.945 -6.710 19.567 1.00 97.88 283 GLU A O 1
ATOM 2245 N N . LEU A 1 284 ? -14.453 -4.630 18.919 1.00 97.50 284 LEU A N 1
ATOM 2246 C CA . LEU A 1 284 ? -14.383 -4.088 20.269 1.00 97.50 284 LEU A CA 1
ATOM 2247 C C . LEU A 1 284 ? -15.783 -3.747 20.819 1.00 97.50 284 LEU A C 1
ATOM 2249 O O . LEU A 1 284 ? -16.530 -2.985 20.169 1.00 97.50 284 LEU A O 1
ATOM 2253 N N . PRO A 1 285 ? -16.108 -4.188 22.052 1.00 95.62 285 PRO A N 1
ATOM 2254 C CA . PRO A 1 285 ? -17.240 -3.678 22.824 1.00 95.62 285 PRO A CA 1
ATOM 2255 C C . PRO A 1 285 ? -17.188 -2.156 22.947 1.00 95.62 285 PRO A C 1
ATOM 2257 O O . PRO A 1 285 ? -16.109 -1.559 22.950 1.00 95.62 285 PRO A O 1
ATOM 2260 N N . GLN A 1 286 ? -18.350 -1.505 23.028 1.00 94.88 286 GLN A N 1
ATOM 2261 C CA . GLN A 1 286 ? -18.451 -0.043 22.969 1.00 94.88 286 GLN A CA 1
ATOM 2262 C C . GLN A 1 286 ? -17.600 0.653 24.043 1.00 94.88 286 GLN A C 1
ATOM 2264 O O . GLN A 1 286 ? -16.957 1.660 23.753 1.00 94.88 286 GLN A O 1
ATOM 2269 N N . GLU A 1 287 ? -17.569 0.092 25.245 1.00 94.50 287 GLU A N 1
ATOM 2270 C CA . GLU A 1 287 ? -16.817 0.547 26.411 1.00 94.50 287 GLU A CA 1
ATOM 2271 C C . GLU A 1 287 ? -15.292 0.506 26.224 1.00 94.50 287 GLU A C 1
ATOM 2273 O O . GLU A 1 287 ? -14.593 1.311 26.831 1.00 94.50 287 GLU A O 1
ATOM 2278 N N . MET A 1 288 ? -14.776 -0.362 25.347 1.00 95.44 288 MET A N 1
ATOM 2279 C CA . MET A 1 288 ? -13.337 -0.517 25.088 1.00 95.44 288 MET A CA 1
ATOM 2280 C C . MET A 1 288 ? -12.850 0.335 23.909 1.00 95.44 288 MET A C 1
ATOM 2282 O O . MET A 1 288 ? -11.648 0.530 23.721 1.00 95.44 288 MET A O 1
ATOM 2286 N N . ARG A 1 289 ? -13.767 0.875 23.094 1.00 95.94 289 ARG A N 1
ATOM 2287 C CA . ARG A 1 289 ? -13.399 1.632 21.884 1.00 95.94 289 ARG A CA 1
ATOM 2288 C C . ARG A 1 289 ? -12.626 2.895 22.217 1.00 95.94 289 ARG A C 1
ATOM 2290 O O . ARG A 1 289 ? -11.716 3.242 21.473 1.00 95.94 289 ARG A O 1
ATOM 2297 N N . ASP A 1 290 ? -12.957 3.580 23.309 1.00 95.50 290 ASP A N 1
ATOM 2298 C CA . ASP A 1 290 ? -12.295 4.833 23.689 1.00 95.50 290 ASP A CA 1
ATOM 2299 C C . ASP A 1 290 ? -10.819 4.624 24.068 1.00 95.50 290 ASP A C 1
ATOM 2301 O O . ASP A 1 290 ? -9.986 5.472 23.735 1.00 95.50 290 ASP A O 1
ATOM 2305 N N . GLU A 1 291 ? -10.475 3.470 24.655 1.00 95.50 291 GLU A N 1
ATOM 2306 C CA . GLU A 1 291 ? -9.081 3.059 24.902 1.00 95.50 291 GLU A CA 1
ATOM 2307 C C . GLU A 1 291 ? -8.310 2.917 23.585 1.00 95.50 291 GLU A C 1
ATOM 2309 O O . GLU A 1 291 ? -7.158 3.331 23.478 1.00 95.50 291 GLU A O 1
ATOM 2314 N N . MET A 1 292 ? -8.991 2.435 22.544 1.00 96.56 292 MET A N 1
ATOM 2315 C CA . MET A 1 292 ? -8.466 2.302 21.187 1.00 96.56 292 MET A CA 1
ATOM 2316 C C . MET A 1 292 ? -8.912 3.434 20.275 1.00 96.56 292 MET A C 1
ATOM 2318 O O . MET A 1 292 ? -9.201 3.232 19.101 1.00 96.56 292 MET A O 1
ATOM 2322 N N . PHE A 1 293 ? -8.951 4.661 20.795 1.00 96.31 293 PHE A N 1
ATOM 2323 C CA . PHE A 1 293 ? -9.183 5.884 20.026 1.00 96.31 293 PHE A CA 1
ATOM 2324 C C . PHE A 1 293 ? -10.461 5.910 19.164 1.00 96.31 293 PHE A C 1
ATOM 2326 O O . PHE A 1 293 ? -10.490 6.561 18.110 1.00 96.31 293 PHE A O 1
ATOM 2333 N N . GLY A 1 294 ? -11.499 5.207 19.599 1.00 97.12 294 GLY A N 1
ATOM 2334 C CA . GLY A 1 294 ? -12.789 5.077 18.933 1.00 97.12 294 GLY A CA 1
ATOM 2335 C C . GLY A 1 294 ? -12.823 4.053 17.794 1.00 97.12 294 GLY A C 1
ATOM 2336 O O . GLY A 1 294 ? -13.790 4.046 17.029 1.00 97.12 294 GLY A O 1
ATOM 2337 N N . TYR A 1 295 ? -11.794 3.215 17.626 1.00 98.19 295 TYR A N 1
ATOM 2338 C CA . TYR A 1 295 ? -11.838 2.138 16.636 1.00 98.19 295 TYR A CA 1
ATOM 2339 C C . TYR A 1 295 ? -12.830 1.058 17.071 1.00 98.19 295 TYR A C 1
ATOM 2341 O O . TYR A 1 295 ? -12.863 0.653 18.227 1.00 98.19 295 TYR A O 1
ATOM 2349 N N . ARG A 1 296 ? -13.661 0.606 16.124 1.00 98.38 296 ARG A N 1
ATOM 2350 C CA . ARG A 1 296 ? -14.595 -0.512 16.330 1.00 98.38 296 ARG A CA 1
ATOM 2351 C C . ARG A 1 296 ? -13.908 -1.864 16.165 1.00 98.38 296 ARG A C 1
ATOM 2353 O O . ARG A 1 296 ? -14.334 -2.812 16.801 1.00 98.38 296 ARG A O 1
ATOM 2360 N N . TYR A 1 297 ? -12.873 -1.929 15.332 1.00 98.69 297 TYR A N 1
ATOM 2361 C CA . TYR A 1 297 ? -12.182 -3.167 14.999 1.00 98.69 297 TYR A CA 1
ATOM 2362 C C . TYR A 1 297 ? -10.676 -3.012 15.177 1.00 98.69 297 TYR A C 1
ATOM 2364 O O . TYR A 1 297 ? -10.111 -1.962 14.829 1.00 98.69 297 TYR A O 1
ATOM 2372 N N . VAL A 1 298 ? -10.046 -4.073 15.670 1.00 98.62 298 VAL A N 1
ATOM 2373 C CA . VAL A 1 298 ? -8.591 -4.224 15.745 1.00 98.62 298 VAL A CA 1
ATOM 2374 C C . VAL A 1 298 ? -8.177 -5.513 15.042 1.00 98.62 298 VAL A C 1
ATOM 2376 O O . VAL A 1 298 ? -8.919 -6.490 15.064 1.00 98.62 298 VAL A O 1
ATOM 2379 N N . LEU A 1 299 ? -7.007 -5.501 14.413 1.00 98.56 299 LEU A N 1
ATOM 2380 C CA . LEU A 1 299 ? -6.382 -6.673 13.810 1.00 98.56 299 LEU A CA 1
ATOM 2381 C C . LEU A 1 299 ? -5.080 -6.948 14.566 1.00 98.56 299 LEU A C 1
ATOM 2383 O O . LEU A 1 299 ? -4.211 -6.070 14.650 1.00 98.56 299 LEU A O 1
ATOM 2387 N N . VAL A 1 300 ? -4.994 -8.135 15.160 1.00 98.06 300 VAL A N 1
ATOM 2388 C CA . VAL A 1 300 ? -3.936 -8.526 16.097 1.00 98.06 300 VAL A CA 1
ATOM 2389 C C . VAL A 1 300 ? -2.800 -9.216 15.346 1.00 98.06 300 VAL A C 1
ATOM 2391 O O . VAL A 1 300 ? -3.032 -10.059 14.485 1.00 98.06 300 VAL A O 1
ATOM 2394 N N . ALA A 1 301 ? -1.559 -8.826 15.636 1.00 97.81 301 ALA A N 1
ATOM 2395 C CA . ALA A 1 301 ? -0.385 -9.451 15.038 1.00 97.81 301 ALA A CA 1
ATOM 2396 C C . ALA A 1 301 ? -0.231 -10.899 15.524 1.00 97.81 301 ALA A C 1
ATOM 2398 O O . ALA A 1 301 ? -0.174 -11.141 16.732 1.00 97.81 301 ALA A O 1
ATOM 2399 N N . SER A 1 302 ? -0.085 -11.834 14.587 1.00 96.19 302 SER A N 1
ATOM 2400 C CA . SER A 1 302 ? 0.075 -13.261 14.874 1.00 96.19 302 SER A CA 1
ATOM 2401 C C . SER A 1 302 ? 1.546 -13.676 14.941 1.00 96.19 302 SER A C 1
ATOM 2403 O O . SER A 1 302 ? 1.941 -14.477 15.791 1.00 96.19 302 SER A O 1
ATOM 2405 N N . ALA A 1 303 ? 2.387 -13.105 14.076 1.00 95.88 303 ALA A N 1
ATOM 2406 C CA . ALA A 1 303 ? 3.798 -13.455 13.970 1.00 95.88 303 ALA A CA 1
ATOM 2407 C C . ALA A 1 303 ? 4.633 -12.336 13.325 1.00 95.88 303 ALA A C 1
ATOM 2409 O O . ALA A 1 303 ? 4.155 -11.248 13.001 1.00 95.88 303 ALA A O 1
ATOM 2410 N N . SER A 1 304 ? 5.934 -12.587 13.179 1.00 94.12 304 SER A N 1
ATOM 2411 C CA . SER A 1 304 ? 6.819 -11.755 12.368 1.00 94.12 304 SER A CA 1
ATOM 2412 C C . SER A 1 304 ? 8.000 -12.567 11.851 1.00 94.12 304 SER A C 1
ATOM 2414 O O . SER A 1 304 ? 8.449 -13.507 12.510 1.00 94.12 304 SER A O 1
ATOM 2416 N N . PHE A 1 305 ? 8.548 -12.170 10.707 1.00 92.25 305 PHE A N 1
ATOM 2417 C CA . PHE A 1 305 ? 9.765 -12.762 10.154 1.00 92.25 305 PHE A CA 1
ATOM 2418 C C . PHE A 1 305 ? 10.727 -11.696 9.636 1.00 92.25 305 PHE A C 1
ATOM 2420 O O . PHE A 1 305 ? 10.385 -10.518 9.501 1.00 92.25 305 PHE A O 1
ATOM 2427 N N . HIS A 1 306 ? 11.970 -12.108 9.383 1.00 90.44 306 HIS A N 1
ATOM 2428 C CA . HIS A 1 306 ? 13.012 -11.232 8.866 1.00 90.44 306 HIS A CA 1
ATOM 2429 C C . HIS A 1 306 ? 13.077 -11.224 7.342 1.00 90.44 306 HIS A C 1
ATOM 2431 O O . HIS A 1 306 ? 12.871 -12.245 6.702 1.00 90.44 306 HIS A O 1
ATOM 2437 N N . VAL A 1 307 ? 13.449 -10.078 6.775 1.00 90.75 307 VAL A N 1
ATOM 2438 C CA . VAL A 1 307 ? 13.642 -9.894 5.328 1.00 90.75 307 VAL A CA 1
ATOM 2439 C C . VAL A 1 307 ? 15.110 -9.620 4.981 1.00 90.75 307 VAL A C 1
ATOM 2441 O O . VAL A 1 307 ? 15.855 -9.130 5.829 1.00 90.75 307 VAL A O 1
ATOM 2444 N N . PRO A 1 308 ? 15.557 -9.904 3.742 1.00 89.19 308 PRO A N 1
ATOM 2445 C CA . PRO A 1 308 ? 16.976 -9.809 3.363 1.00 89.19 308 PRO A CA 1
ATOM 2446 C C . PRO A 1 308 ? 17.507 -8.366 3.270 1.00 89.19 308 PRO A C 1
ATOM 2448 O O . PRO A 1 308 ? 18.712 -8.120 3.229 1.00 89.19 308 PRO A O 1
ATOM 2451 N N . THR A 1 309 ? 16.621 -7.372 3.224 1.00 88.81 309 THR A N 1
ATOM 2452 C CA . THR A 1 309 ? 16.980 -5.953 3.173 1.00 88.81 309 THR A CA 1
ATOM 2453 C C . THR A 1 309 ? 15.987 -5.128 3.980 1.00 88.81 309 THR A C 1
ATOM 2455 O O . THR A 1 309 ? 14.916 -5.611 4.326 1.00 88.81 309 THR A O 1
ATOM 2458 N N . LYS A 1 310 ? 16.326 -3.874 4.302 1.00 91.38 310 LYS A N 1
ATOM 2459 C CA . LYS A 1 310 ? 15.404 -2.982 5.017 1.00 91.38 310 LYS A CA 1
ATOM 2460 C C . LYS A 1 310 ? 14.235 -2.611 4.087 1.00 91.38 310 LYS A C 1
ATOM 2462 O O . LYS A 1 310 ? 14.476 -1.849 3.150 1.00 91.38 310 LYS A O 1
ATOM 2467 N N . PRO A 1 311 ? 13.006 -3.083 4.339 1.00 93.06 311 PRO A N 1
ATOM 2468 C CA . PRO A 1 311 ? 11.915 -2.884 3.398 1.00 93.06 311 PRO A CA 1
ATOM 2469 C C . PRO A 1 311 ? 11.439 -1.427 3.435 1.00 93.06 311 PRO A C 1
ATOM 2471 O O . PRO A 1 311 ? 11.341 -0.831 4.509 1.00 93.06 311 PRO A O 1
ATOM 2474 N N . SER A 1 312 ? 11.152 -0.841 2.275 1.00 93.56 312 SER A N 1
ATOM 2475 C CA . SER A 1 312 ? 10.213 0.276 2.125 1.00 93.56 312 SER A CA 1
ATOM 2476 C C . SER A 1 312 ? 8.823 -0.218 1.751 1.00 93.56 312 SER A C 1
ATOM 2478 O O . SER A 1 312 ? 7.858 0.360 2.234 1.00 93.56 312 SER A O 1
ATOM 2480 N N . PHE A 1 313 ? 8.747 -1.314 0.996 1.00 96.00 313 PHE A N 1
ATOM 2481 C CA . PHE A 1 313 ? 7.526 -1.987 0.560 1.00 96.00 313 PHE A CA 1
ATOM 2482 C C . PHE A 1 313 ? 7.721 -3.508 0.509 1.00 96.00 313 PHE A C 1
ATOM 2484 O O . PHE A 1 313 ? 8.853 -3.995 0.625 1.00 96.00 313 PHE A O 1
ATOM 2491 N N . ILE A 1 314 ? 6.617 -4.230 0.315 1.00 97.19 314 ILE A N 1
ATOM 2492 C CA . ILE A 1 314 ? 6.564 -5.663 0.018 1.00 97.19 314 ILE A CA 1
ATOM 2493 C C . ILE A 1 314 ? 5.446 -5.917 -0.996 1.00 97.19 314 ILE A C 1
ATOM 2495 O O . ILE A 1 314 ? 4.431 -5.237 -0.939 1.00 97.19 314 ILE A O 1
ATOM 2499 N N . SER A 1 315 ? 5.623 -6.887 -1.884 1.00 97.06 315 SER A N 1
ATOM 2500 C CA . SER A 1 315 ? 4.564 -7.424 -2.744 1.00 97.06 315 SER A CA 1
ATOM 2501 C C . SER A 1 315 ? 4.813 -8.908 -3.017 1.00 97.06 315 SER A C 1
ATOM 2503 O O . SER A 1 315 ? 5.800 -9.473 -2.528 1.00 97.06 315 SER A O 1
ATOM 2505 N N . TYR A 1 316 ? 3.934 -9.545 -3.788 1.00 95.75 316 TYR A N 1
ATOM 2506 C CA . TYR A 1 316 ? 4.086 -10.933 -4.208 1.00 95.75 316 TYR A CA 1
ATOM 2507 C C . TYR A 1 316 ? 4.157 -11.068 -5.728 1.00 95.75 316 TYR A C 1
ATOM 2509 O O . TYR A 1 316 ? 3.350 -10.494 -6.460 1.00 95.75 316 TYR A O 1
ATOM 2517 N N . ASP A 1 317 ? 5.117 -11.854 -6.204 1.00 93.25 317 ASP A N 1
ATOM 2518 C CA . ASP A 1 317 ? 5.190 -12.311 -7.585 1.00 93.25 317 ASP A CA 1
ATOM 2519 C C . ASP A 1 317 ? 4.522 -13.683 -7.694 1.00 93.25 317 ASP A C 1
ATOM 2521 O O . ASP A 1 317 ? 5.093 -14.714 -7.331 1.00 93.25 317 ASP A O 1
ATOM 2525 N N . ILE A 1 318 ? 3.295 -13.686 -8.213 1.00 90.69 318 ILE A N 1
ATOM 2526 C CA . ILE A 1 318 ? 2.481 -14.897 -8.366 1.00 90.69 318 ILE A CA 1
ATOM 2527 C C . ILE A 1 318 ? 3.123 -15.882 -9.361 1.00 90.69 318 ILE A C 1
ATOM 2529 O O . ILE A 1 318 ? 2.950 -17.089 -9.221 1.00 90.69 318 ILE A O 1
ATOM 2533 N N . ASP A 1 319 ? 3.887 -15.404 -10.350 1.00 89.94 319 ASP A N 1
ATOM 2534 C CA . ASP A 1 319 ? 4.470 -16.265 -11.387 1.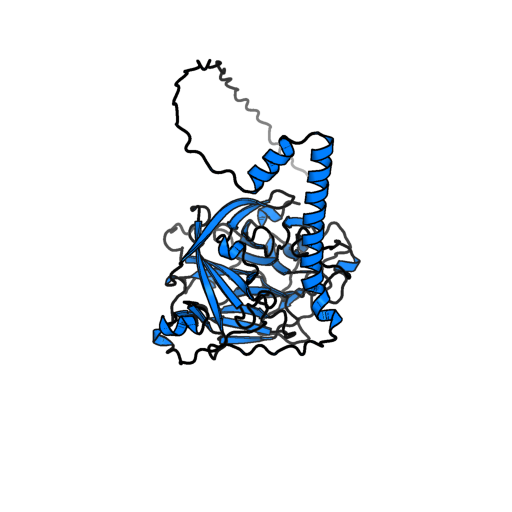00 89.94 319 ASP A CA 1
ATOM 2535 C C . ASP A 1 319 ? 5.750 -16.976 -10.933 1.00 89.94 319 ASP A C 1
ATOM 2537 O O . ASP A 1 319 ? 6.114 -18.006 -11.509 1.00 89.94 319 ASP A O 1
ATOM 2541 N N . SER A 1 320 ? 6.449 -16.421 -9.940 1.00 87.31 320 SER A N 1
ATOM 2542 C CA . SER A 1 320 ? 7.643 -17.031 -9.339 1.00 87.31 320 SER A CA 1
ATOM 2543 C C . SER A 1 320 ? 7.418 -17.587 -7.931 1.00 87.31 320 SER A C 1
ATOM 2545 O O . SER A 1 320 ? 8.321 -18.234 -7.405 1.00 87.31 320 SER A O 1
ATOM 2547 N N . ASP A 1 321 ? 6.225 -17.397 -7.355 1.00 90.12 321 ASP A N 1
ATOM 2548 C CA . ASP A 1 321 ? 5.864 -17.789 -5.984 1.00 90.12 321 ASP A CA 1
ATOM 2549 C C . ASP A 1 321 ? 6.820 -17.185 -4.934 1.00 90.12 321 ASP A C 1
ATOM 2551 O O . ASP A 1 321 ? 7.239 -17.843 -3.983 1.00 90.12 321 ASP A O 1
ATOM 2555 N N . GLN A 1 322 ? 7.209 -15.921 -5.133 1.00 91.38 322 GLN A N 1
ATOM 2556 C CA . GLN A 1 322 ? 8.203 -15.224 -4.313 1.00 91.38 322 GLN A CA 1
ATOM 2557 C C . GLN A 1 322 ? 7.696 -13.864 -3.844 1.00 91.38 322 GLN A C 1
ATOM 2559 O O . GLN A 1 322 ? 7.018 -13.140 -4.569 1.00 91.38 322 GLN A O 1
ATOM 2564 N N . PHE A 1 323 ? 8.095 -13.470 -2.637 1.00 94.56 323 PHE A N 1
ATOM 2565 C CA . PHE A 1 323 ? 7.923 -12.097 -2.184 1.00 94.56 323 PHE A CA 1
ATOM 2566 C C . PHE A 1 323 ? 8.943 -11.184 -2.850 1.00 94.56 323 PHE A C 1
ATOM 2568 O O . PHE A 1 323 ? 10.101 -11.559 -3.035 1.00 94.56 323 PHE A O 1
ATOM 2575 N N . ILE A 1 324 ? 8.534 -9.948 -3.112 1.00 94.44 324 ILE A N 1
ATOM 2576 C CA . ILE A 1 324 ? 9.407 -8.868 -3.555 1.00 94.44 324 ILE A CA 1
ATOM 2577 C C . ILE A 1 324 ? 9.507 -7.846 -2.432 1.00 94.44 324 ILE A C 1
ATOM 2579 O O . ILE A 1 324 ? 8.497 -7.338 -1.960 1.00 94.44 324 ILE A O 1
ATOM 2583 N N . VAL A 1 325 ? 10.724 -7.489 -2.030 1.00 94.25 325 VAL A N 1
ATOM 2584 C CA . VAL A 1 325 ? 10.979 -6.365 -1.115 1.00 94.25 325 VAL A CA 1
ATOM 2585 C C . VAL A 1 325 ? 12.003 -5.424 -1.709 1.00 94.25 325 VAL A C 1
ATOM 2587 O O . VAL A 1 325 ? 13.006 -5.847 -2.284 1.00 94.25 325 VAL A O 1
ATOM 2590 N N . GLY A 1 326 ? 11.782 -4.128 -1.532 1.00 93.19 326 GLY A N 1
ATOM 2591 C CA . GLY A 1 326 ? 12.732 -3.111 -1.958 1.00 93.19 326 GLY A CA 1
ATOM 2592 C C . GLY A 1 326 ? 13.046 -2.104 -0.873 1.00 93.19 326 GLY A C 1
ATOM 2593 O O . GLY A 1 326 ? 12.424 -2.076 0.183 1.00 93.19 326 GLY A O 1
ATOM 2594 N N . THR A 1 327 ? 14.071 -1.299 -1.119 1.00 92.50 327 THR A N 1
ATOM 2595 C CA . THR A 1 327 ? 14.551 -0.265 -0.196 1.00 92.50 327 THR A CA 1
ATOM 2596 C C . THR A 1 327 ? 14.241 1.132 -0.713 1.00 92.50 327 THR A C 1
ATOM 2598 O O . THR A 1 327 ? 14.432 1.420 -1.895 1.00 92.50 327 THR A O 1
ATOM 2601 N N . TYR A 1 328 ? 13.968 2.057 0.202 1.00 91.75 328 TYR A N 1
ATOM 2602 C CA . TYR A 1 328 ? 13.966 3.482 -0.104 1.00 91.75 328 TYR A CA 1
ATOM 2603 C C . TYR A 1 328 ? 15.373 4.075 0.058 1.00 91.75 328 TYR A C 1
ATOM 2605 O O . TYR A 1 328 ? 15.948 4.057 1.152 1.00 91.75 328 TYR A O 1
ATOM 2613 N N . SER A 1 329 ? 15.909 4.671 -1.008 1.00 90.06 329 SER A N 1
ATOM 2614 C CA . SER A 1 329 ? 17.107 5.514 -0.944 1.00 90.06 329 SER A CA 1
ATOM 2615 C C . SER A 1 329 ? 16.918 6.799 -1.729 1.00 90.06 329 SER A C 1
ATOM 2617 O O . SER A 1 329 ? 16.322 6.786 -2.796 1.00 90.06 329 SER A O 1
ATOM 2619 N N . ARG A 1 330 ? 17.417 7.923 -1.216 1.00 88.62 330 ARG A N 1
ATOM 2620 C CA . ARG A 1 330 ? 17.267 9.224 -1.881 1.00 88.62 330 ARG A CA 1
ATOM 2621 C C . ARG A 1 330 ? 18.356 9.447 -2.911 1.00 88.62 330 ARG A C 1
ATOM 2623 O O . ARG A 1 330 ? 19.535 9.253 -2.617 1.00 88.62 330 ARG A O 1
ATOM 2630 N N . CYS A 1 331 ? 17.984 10.004 -4.061 1.00 86.38 331 CYS A N 1
ATOM 2631 C CA . CYS A 1 331 ? 18.980 10.568 -4.955 1.00 86.38 331 CYS A CA 1
ATOM 2632 C C . CYS A 1 331 ? 19.277 12.036 -4.624 1.00 86.38 331 CYS A C 1
ATOM 2634 O O . CYS A 1 331 ? 18.467 12.927 -4.858 1.00 86.38 331 CYS A O 1
ATOM 2636 N N . GLY A 1 332 ? 20.478 12.300 -4.106 1.00 84.00 332 GLY A N 1
ATOM 2637 C CA . GLY A 1 332 ? 20.919 13.652 -3.766 1.00 84.00 332 GLY A CA 1
ATOM 2638 C C . GLY A 1 332 ? 20.332 14.191 -2.455 1.00 84.00 332 GLY A C 1
ATOM 2639 O O . GLY A 1 332 ? 19.783 13.461 -1.634 1.00 84.00 332 GLY A O 1
ATOM 2640 N N . ASN A 1 333 ? 20.502 15.500 -2.235 1.00 79.25 333 ASN A N 1
ATOM 2641 C CA . ASN A 1 333 ? 20.265 16.134 -0.929 1.00 79.25 333 ASN A CA 1
ATOM 2642 C C . ASN A 1 333 ? 18.895 16.819 -0.788 1.00 79.25 333 ASN A C 1
ATOM 2644 O O . ASN A 1 333 ? 18.565 17.293 0.300 1.00 79.25 333 ASN A O 1
ATOM 2648 N N . LYS A 1 334 ? 18.116 16.940 -1.870 1.00 76.81 334 LYS A N 1
ATOM 2649 C CA . LYS A 1 334 ? 16.836 17.664 -1.876 1.00 76.81 334 LYS A CA 1
ATOM 2650 C C . LYS A 1 334 ? 15.680 16.691 -2.077 1.00 76.81 334 LYS A C 1
ATOM 2652 O O . LYS A 1 334 ? 15.690 15.917 -3.021 1.00 76.81 334 LYS A O 1
ATOM 2657 N N . VAL A 1 335 ? 14.676 16.776 -1.207 1.00 68.56 335 VAL A N 1
ATOM 2658 C CA . VAL A 1 335 ? 13.412 16.041 -1.362 1.00 68.56 335 VAL A CA 1
ATOM 2659 C C . VAL A 1 335 ? 12.619 16.660 -2.513 1.00 68.56 335 VAL A C 1
ATOM 2661 O O . VAL A 1 335 ? 12.555 17.885 -2.615 1.00 68.56 335 VAL A O 1
ATOM 2664 N N . GLY A 1 336 ? 12.016 15.828 -3.362 1.00 65.75 336 GLY A N 1
ATOM 2665 C CA . GLY A 1 336 ? 11.115 16.290 -4.421 1.00 65.75 336 GLY A CA 1
ATOM 2666 C C . GLY A 1 336 ? 11.784 16.818 -5.685 1.00 65.75 336 GLY A C 1
ATOM 2667 O O . GLY A 1 336 ? 11.099 17.353 -6.552 1.00 65.75 336 GLY A O 1
ATOM 2668 N N . ILE A 1 337 ? 13.105 16.675 -5.806 1.00 69.12 337 ILE A N 1
ATOM 2669 C CA . ILE A 1 337 ? 13.859 17.031 -7.013 1.00 69.12 337 ILE A CA 1
ATOM 2670 C C . ILE A 1 337 ? 14.634 15.793 -7.448 1.00 69.12 337 ILE A C 1
ATOM 2672 O O . ILE A 1 337 ? 15.848 15.706 -7.272 1.00 69.12 337 ILE A O 1
ATOM 2676 N N . HIS A 1 338 ? 13.901 14.810 -7.956 1.00 71.25 338 HIS A N 1
ATOM 2677 C CA . HIS A 1 338 ? 14.503 13.626 -8.536 1.00 71.25 338 HIS A CA 1
ATOM 2678 C C . HIS A 1 338 ? 14.856 13.862 -10.004 1.00 71.25 338 HIS A C 1
ATOM 2680 O O . HIS A 1 338 ? 14.157 14.578 -10.725 1.00 71.25 338 HIS A O 1
ATOM 2686 N N . VAL A 1 339 ? 15.947 13.239 -10.442 1.00 76.81 339 VAL A N 1
ATOM 2687 C CA . VAL A 1 339 ? 16.319 13.149 -11.850 1.00 76.81 339 VAL A CA 1
ATOM 2688 C C . VAL A 1 339 ? 16.612 11.693 -12.158 1.00 76.81 339 VAL A C 1
ATOM 2690 O O . VAL A 1 339 ? 17.549 11.124 -11.596 1.00 76.81 339 VAL A O 1
ATOM 2693 N N . ASP A 1 340 ? 15.856 11.149 -13.104 1.00 81.06 340 ASP A N 1
ATOM 2694 C CA . ASP A 1 340 ? 16.109 9.866 -13.748 1.00 81.06 340 ASP A CA 1
ATOM 2695 C C . ASP A 1 340 ? 17.495 9.886 -14.398 1.00 81.06 340 ASP A C 1
ATOM 2697 O O . ASP A 1 340 ? 17.690 10.366 -15.516 1.00 81.06 340 ASP A O 1
ATOM 2701 N N . SER A 1 341 ? 18.506 9.466 -13.642 1.00 81.62 341 SER A N 1
ATOM 2702 C CA . SER A 1 341 ? 19.900 9.554 -14.053 1.00 81.62 341 SER A CA 1
ATOM 2703 C C . SER A 1 341 ? 20.661 8.310 -13.645 1.00 81.62 341 SER A C 1
ATOM 2705 O O . SER A 1 341 ? 20.429 7.728 -12.585 1.00 81.62 341 SER A O 1
ATOM 2707 N N . LYS A 1 342 ? 21.667 7.961 -14.448 1.00 80.50 342 LYS A N 1
ATOM 2708 C CA . LYS A 1 342 ? 22.551 6.821 -14.188 1.00 80.50 342 LYS A CA 1
ATOM 2709 C C . LYS A 1 342 ? 23.169 6.853 -12.784 1.00 80.50 342 LYS A C 1
ATOM 2711 O O . LYS A 1 342 ? 23.336 5.809 -12.161 1.00 80.50 342 LYS A O 1
ATOM 2716 N N . ASN A 1 343 ? 23.479 8.043 -12.263 1.00 84.81 343 ASN A N 1
ATOM 2717 C CA . ASN A 1 343 ? 24.009 8.208 -10.907 1.00 84.81 343 ASN A CA 1
ATOM 2718 C C . ASN A 1 343 ? 22.965 7.902 -9.819 1.00 84.81 343 ASN A C 1
ATOM 2720 O O . ASN A 1 343 ? 23.306 7.354 -8.778 1.00 84.81 343 ASN A O 1
ATOM 2724 N N . CYS A 1 344 ? 21.697 8.248 -10.050 1.00 84.69 344 CYS A N 1
ATOM 2725 C CA . CYS A 1 344 ? 20.620 7.900 -9.128 1.00 84.69 344 CYS A CA 1
ATOM 2726 C C . CYS A 1 344 ? 20.321 6.408 -9.149 1.00 84.69 344 CYS A C 1
ATOM 2728 O O . CYS A 1 344 ? 20.088 5.836 -8.090 1.00 84.69 344 CYS A O 1
ATOM 2730 N N . TYR A 1 345 ? 20.360 5.792 -10.331 1.00 81.31 345 TYR A N 1
ATOM 2731 C CA . TYR A 1 345 ? 20.077 4.372 -10.480 1.00 81.31 345 TYR A CA 1
ATOM 2732 C C . TYR A 1 345 ? 21.152 3.515 -9.840 1.00 81.31 345 TYR A C 1
ATOM 2734 O O . TYR A 1 345 ? 20.821 2.670 -9.028 1.00 81.31 345 TYR A O 1
ATOM 2742 N N . SER A 1 346 ? 22.428 3.838 -10.069 1.00 78.25 346 SER A N 1
ATOM 2743 C CA . SER A 1 346 ? 23.600 3.091 -9.580 1.00 78.25 346 SER A CA 1
ATOM 2744 C C . SER A 1 346 ? 23.889 3.179 -8.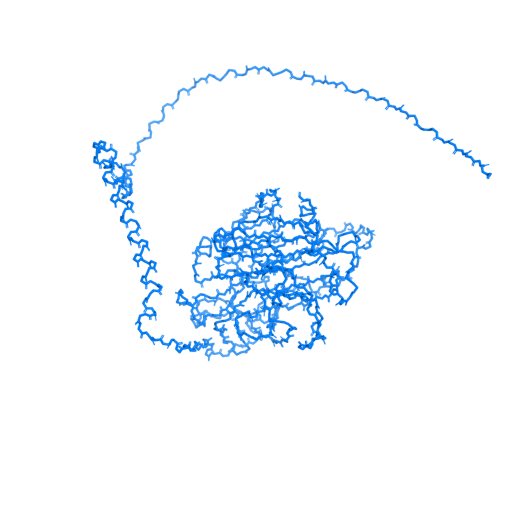072 1.00 78.25 346 SER A C 1
ATOM 2746 O O . SER A 1 346 ? 24.965 2.769 -7.633 1.00 78.25 346 SER A O 1
ATOM 2748 N N . GLN A 1 347 ? 22.977 3.705 -7.248 1.00 83.69 347 GLN A N 1
ATOM 2749 C CA . GLN A 1 347 ? 23.251 3.806 -5.817 1.00 83.69 347 GLN A CA 1
ATOM 2750 C C . GLN A 1 347 ? 23.240 2.432 -5.122 1.00 83.69 347 GLN A C 1
ATOM 2752 O O . GLN A 1 347 ? 22.272 1.680 -5.253 1.00 83.69 347 GLN A O 1
ATOM 2757 N N . PRO A 1 348 ? 24.236 2.132 -4.261 1.00 84.88 348 PRO A N 1
ATOM 2758 C CA . PRO A 1 348 ? 24.360 0.846 -3.562 1.00 84.88 348 PRO A CA 1
ATOM 2759 C C . PRO A 1 348 ? 23.188 0.497 -2.645 1.00 84.88 348 PRO A C 1
ATOM 2761 O O . PRO A 1 348 ? 22.991 -0.664 -2.287 1.00 84.88 348 PRO A O 1
ATOM 2764 N N . ASN A 1 349 ? 22.409 1.507 -2.277 1.00 87.56 349 ASN A N 1
ATOM 2765 C CA . ASN A 1 349 ? 21.272 1.378 -1.389 1.00 87.56 349 ASN A CA 1
ATOM 2766 C C . ASN A 1 349 ? 19.941 1.214 -2.128 1.00 87.56 349 ASN A C 1
ATOM 2768 O O . ASN A 1 349 ? 18.938 1.103 -1.442 1.00 87.56 349 ASN A O 1
ATOM 2772 N N . ASN A 1 350 ? 19.913 1.209 -3.466 1.00 88.50 350 ASN A N 1
ATOM 2773 C CA . ASN A 1 350 ? 18.721 0.875 -4.246 1.00 88.50 350 ASN A CA 1
ATOM 2774 C C . ASN A 1 350 ? 18.701 -0.635 -4.463 1.00 88.50 350 ASN A C 1
ATOM 2776 O O . ASN A 1 350 ? 19.384 -1.153 -5.342 1.00 88.50 350 ASN A O 1
ATOM 2780 N N . LYS A 1 351 ? 17.972 -1.350 -3.620 1.00 89.88 351 LYS A N 1
ATOM 2781 C CA . LYS A 1 351 ? 17.911 -2.806 -3.618 1.00 89.88 351 LYS A CA 1
ATOM 2782 C C . LYS A 1 351 ? 16.483 -3.244 -3.883 1.00 89.88 351 LYS A C 1
ATOM 2784 O O . LYS A 1 351 ? 15.561 -2.689 -3.288 1.00 89.88 351 LYS A O 1
ATOM 2789 N N . LEU A 1 352 ? 16.339 -4.251 -4.730 1.00 91.12 352 LEU A N 1
ATOM 2790 C CA . LEU A 1 352 ? 15.111 -5.007 -4.943 1.00 91.12 352 LEU A CA 1
ATOM 2791 C C . LEU A 1 352 ? 15.454 -6.484 -4.763 1.00 91.12 352 LEU A C 1
ATOM 2793 O O . LEU A 1 352 ? 16.541 -6.892 -5.160 1.00 91.12 352 LEU A O 1
ATOM 2797 N N . VAL A 1 353 ? 14.610 -7.270 -4.111 1.00 90.75 353 VAL A N 1
ATOM 2798 C CA . VAL A 1 353 ? 14.938 -8.659 -3.776 1.00 90.75 353 VAL A CA 1
ATOM 2799 C C . VAL A 1 353 ? 13.705 -9.529 -3.935 1.00 90.75 353 VAL A C 1
ATOM 2801 O O . VAL A 1 353 ? 12.688 -9.229 -3.318 1.00 90.75 353 VAL A O 1
ATOM 2804 N N . TRP A 1 354 ? 13.835 -10.609 -4.705 1.00 91.44 354 TRP A N 1
ATOM 2805 C CA . TRP A 1 354 ? 12.892 -11.724 -4.715 1.00 91.44 354 TRP A CA 1
ATOM 2806 C C . TRP A 1 354 ? 13.351 -12.749 -3.689 1.00 91.44 354 TRP A C 1
ATOM 2808 O O . TRP A 1 354 ? 14.534 -13.098 -3.662 1.00 91.44 354 TRP A O 1
ATOM 2818 N N . PHE A 1 355 ? 12.453 -13.210 -2.827 1.00 90.62 355 PHE A N 1
ATOM 2819 C CA . PHE A 1 355 ? 12.795 -14.184 -1.799 1.00 90.62 355 PHE A CA 1
ATOM 2820 C C . PHE A 1 355 ? 11.622 -15.093 -1.443 1.00 90.62 355 PHE A C 1
ATOM 2822 O O . PHE A 1 355 ? 10.455 -14.716 -1.536 1.00 90.62 355 PHE A O 1
ATOM 2829 N N . ASP A 1 356 ? 11.965 -16.292 -0.987 1.00 90.06 356 ASP A N 1
ATOM 2830 C CA . ASP A 1 356 ? 11.046 -17.200 -0.310 1.00 90.06 356 ASP A CA 1
ATOM 2831 C C . ASP A 1 356 ? 11.129 -16.932 1.196 1.00 90.06 356 ASP A C 1
ATOM 2833 O O . ASP A 1 356 ? 12.233 -16.896 1.752 1.00 90.06 356 ASP A O 1
ATOM 2837 N N . LYS A 1 357 ? 9.981 -16.728 1.857 1.00 88.75 357 LYS A N 1
ATOM 2838 C CA . LYS A 1 357 ? 9.931 -16.418 3.293 1.00 88.75 357 LYS A CA 1
ATOM 2839 C C . LYS A 1 357 ? 10.565 -17.521 4.141 1.00 88.75 357 LYS A C 1
ATOM 2841 O O . LYS A 1 357 ? 11.182 -17.219 5.161 1.00 88.75 357 LYS A O 1
ATOM 2846 N N . ASP A 1 358 ? 10.456 -18.772 3.699 1.00 88.56 358 ASP A N 1
ATOM 2847 C CA . ASP A 1 358 ? 10.953 -19.936 4.433 1.00 88.56 358 ASP A CA 1
ATOM 2848 C C . ASP A 1 358 ? 12.466 -20.141 4.230 1.00 88.56 358 ASP A C 1
ATOM 2850 O O . ASP A 1 358 ? 13.095 -20.955 4.909 1.00 88.56 358 ASP A O 1
ATOM 2854 N N . ASN A 1 359 ? 13.078 -19.363 3.328 1.00 83.69 359 ASN A N 1
ATOM 2855 C CA . ASN A 1 359 ? 14.492 -19.437 2.978 1.00 83.69 359 ASN A CA 1
ATOM 2856 C C . ASN A 1 359 ? 15.172 -18.054 2.991 1.00 83.69 359 ASN A C 1
ATOM 2858 O O . ASN A 1 359 ? 15.927 -17.699 2.081 1.00 83.69 359 ASN A O 1
ATOM 2862 N N . VAL A 1 360 ? 14.912 -17.256 4.033 1.00 80.62 360 VAL A N 1
ATOM 2863 C CA . VAL A 1 360 ? 15.583 -15.962 4.234 1.00 80.62 360 VAL A CA 1
ATOM 2864 C C . VAL A 1 360 ? 16.762 -16.087 5.187 1.00 80.62 360 VAL A C 1
ATOM 2866 O O . VAL A 1 360 ? 16.629 -16.476 6.347 1.00 80.62 360 VAL A O 1
ATOM 2869 N N . SER A 1 361 ? 17.922 -15.625 4.729 1.00 71.81 361 SER A N 1
ATOM 2870 C CA . SER A 1 361 ? 19.032 -15.238 5.598 1.00 71.81 361 SER A CA 1
ATOM 2871 C C . SER A 1 361 ? 19.328 -13.747 5.415 1.00 71.81 361 SER A C 1
ATOM 2873 O O . SER A 1 361 ? 18.939 -13.134 4.424 1.00 71.81 361 SER A O 1
ATOM 2875 N N . ARG A 1 362 ? 20.056 -13.132 6.352 1.00 65.25 362 ARG A N 1
ATOM 2876 C CA . ARG A 1 362 ? 20.466 -11.721 6.200 1.00 65.25 362 ARG A CA 1
ATOM 2877 C C . ARG A 1 362 ? 21.413 -11.482 5.017 1.00 65.25 362 ARG A C 1
ATOM 2879 O O . ARG A 1 362 ? 21.522 -10.348 4.564 1.00 65.25 362 ARG A O 1
ATOM 2886 N N . ASP A 1 363 ? 22.069 -12.536 4.534 1.00 69.06 363 ASP A N 1
ATOM 2887 C CA . ASP A 1 363 ? 23.091 -12.467 3.485 1.00 69.06 363 ASP A CA 1
ATOM 2888 C C . ASP A 1 363 ? 22.618 -13.064 2.143 1.00 69.06 363 ASP A C 1
ATOM 2890 O O . ASP A 1 363 ? 23.334 -12.991 1.146 1.00 69.06 363 ASP A O 1
ATOM 2894 N N . SER A 1 364 ? 21.420 -13.656 2.105 1.00 65.44 364 SER A N 1
ATOM 2895 C CA . SER A 1 364 ? 20.842 -14.327 0.937 1.00 65.44 364 SER A CA 1
ATOM 2896 C C . SER A 1 364 ? 19.310 -14.341 1.027 1.00 65.44 364 SER A C 1
ATOM 2898 O O . SER A 1 364 ? 18.796 -14.716 2.086 1.00 65.44 364 SER A O 1
ATOM 2900 N N . PRO A 1 365 ? 18.577 -14.034 -0.060 1.00 69.50 365 PRO A N 1
ATOM 2901 C CA . PRO A 1 365 ? 19.083 -13.811 -1.420 1.00 69.50 365 PRO A CA 1
ATOM 2902 C C . PRO A 1 365 ? 19.827 -12.484 -1.604 1.00 69.50 365 PRO A C 1
ATOM 2904 O O . PRO A 1 365 ? 19.570 -11.490 -0.920 1.00 69.50 365 PRO A O 1
ATOM 2907 N N . MET A 1 366 ? 20.797 -12.490 -2.525 1.00 74.06 366 MET A N 1
ATOM 2908 C CA . MET A 1 366 ? 21.561 -11.294 -2.867 1.00 74.06 366 MET A CA 1
ATOM 2909 C C . MET A 1 366 ? 20.621 -10.276 -3.524 1.00 74.06 366 MET A C 1
ATOM 2911 O O . MET A 1 366 ? 19.901 -10.637 -4.454 1.00 74.06 366 MET A O 1
ATOM 2915 N N . PRO A 1 367 ? 20.630 -9.007 -3.085 1.00 77.00 367 PRO A N 1
ATOM 2916 C CA . PRO A 1 367 ? 19.804 -7.995 -3.705 1.00 77.00 367 PRO A CA 1
ATOM 2917 C C . PRO A 1 367 ? 20.109 -7.830 -5.183 1.00 77.00 367 PRO A C 1
ATOM 2919 O O . PRO A 1 367 ? 21.272 -7.758 -5.590 1.00 77.00 367 PRO A O 1
ATOM 2922 N N . CYS A 1 368 ? 19.050 -7.677 -5.955 1.00 75.25 368 CYS A N 1
ATOM 2923 C CA . CYS A 1 368 ? 19.126 -7.322 -7.348 1.00 75.25 368 CYS A CA 1
ATOM 2924 C C . CYS A 1 368 ? 19.699 -5.904 -7.443 1.00 75.25 368 CYS A C 1
ATOM 2926 O O . CYS A 1 368 ? 19.289 -4.990 -6.716 1.00 75.25 368 CYS A O 1
ATOM 2928 N N . GLY A 1 369 ? 20.756 -5.788 -8.251 1.00 64.44 369 GLY A N 1
ATOM 2929 C CA . GLY A 1 369 ? 21.613 -4.611 -8.345 1.00 64.44 369 GLY A CA 1
ATOM 2930 C C . GLY A 1 369 ? 20.865 -3.353 -8.784 1.00 64.44 369 GLY A C 1
ATOM 2931 O O . GLY A 1 369 ? 19.784 -3.409 -9.346 1.00 64.44 369 GLY A O 1
ATOM 2932 N N . HIS A 1 370 ? 21.476 -2.214 -8.483 1.00 67.38 370 HIS A N 1
ATOM 2933 C CA . HIS A 1 370 ? 20.891 -0.881 -8.346 1.00 67.38 370 HIS A CA 1
ATOM 2934 C C . HIS A 1 370 ? 19.771 -0.496 -9.342 1.00 67.38 370 HIS A C 1
ATOM 2936 O O . HIS A 1 370 ? 20.068 -0.141 -10.478 1.00 67.38 370 HIS A O 1
ATOM 2942 N N . TYR A 1 371 ? 18.505 -0.509 -8.893 1.00 75.75 371 TYR A N 1
ATOM 2943 C CA . TYR A 1 371 ? 17.329 -0.120 -9.696 1.00 75.75 371 TYR A CA 1
ATOM 2944 C C . TYR A 1 371 ? 17.084 1.393 -9.666 1.00 75.75 371 TYR A C 1
ATOM 2946 O O . TYR A 1 371 ? 17.849 2.184 -10.208 1.00 75.75 371 TYR A O 1
ATOM 2954 N N . PHE A 1 372 ? 16.007 1.809 -9.004 1.00 85.75 372 PHE A N 1
ATOM 2955 C CA . PHE A 1 372 ? 15.542 3.180 -8.943 1.00 85.75 372 PHE A CA 1
ATOM 2956 C C . PHE A 1 372 ? 15.752 3.713 -7.531 1.00 85.75 372 PHE A C 1
ATOM 2958 O O . PHE A 1 372 ? 15.776 2.963 -6.554 1.00 85.75 372 PHE A O 1
ATOM 2965 N N . SER A 1 373 ? 15.944 5.020 -7.412 1.00 88.12 373 SER A N 1
ATOM 2966 C CA . SER A 1 373 ? 15.929 5.668 -6.104 1.00 88.12 373 SER A CA 1
ATOM 2967 C C . SER A 1 373 ? 14.501 6.050 -5.739 1.00 88.12 373 SER A C 1
ATOM 2969 O O . SER A 1 373 ? 13.686 6.304 -6.617 1.00 88.12 373 SER A O 1
ATOM 2971 N N . GLU A 1 374 ? 14.240 6.205 -4.448 1.00 91.94 374 GLU A N 1
ATOM 2972 C CA . GLU A 1 374 ? 12.958 6.656 -3.901 1.00 91.94 374 GLU A CA 1
ATOM 2973 C C . GLU A 1 374 ? 11.791 5.717 -4.240 1.00 91.94 374 GLU A C 1
ATOM 2975 O O . GLU A 1 374 ? 10.643 6.155 -4.324 1.00 91.94 374 GLU A O 1
ATOM 2980 N N . MET A 1 375 ? 12.100 4.422 -4.387 1.00 94.00 375 MET A N 1
ATOM 2981 C CA . MET A 1 375 ? 11.115 3.373 -4.631 1.00 94.00 375 MET A CA 1
ATOM 2982 C C . MET A 1 375 ? 10.128 3.265 -3.466 1.00 94.00 375 MET A C 1
ATOM 2984 O O . MET A 1 375 ? 10.547 3.172 -2.304 1.00 94.00 375 MET A O 1
ATOM 2988 N N . GLN A 1 376 ? 8.840 3.236 -3.796 1.00 95.25 376 GLN A N 1
ATOM 2989 C CA . GLN A 1 376 ? 7.740 3.071 -2.840 1.00 95.25 376 GLN A CA 1
ATOM 2990 C C . GLN A 1 376 ? 6.940 1.788 -3.042 1.00 95.25 376 GLN A C 1
ATOM 2992 O O . GLN A 1 376 ? 6.202 1.407 -2.149 1.00 95.25 376 GLN A O 1
ATOM 2997 N N . GLY A 1 377 ? 7.111 1.119 -4.178 1.00 96.94 377 GLY A N 1
ATOM 2998 C CA . GLY A 1 377 ? 6.442 -0.126 -4.515 1.00 96.94 377 GLY A CA 1
ATOM 2999 C C . GLY A 1 377 ? 7.142 -0.785 -5.693 1.00 96.94 377 GLY A C 1
ATOM 3000 O O . GLY A 1 377 ? 7.756 -0.116 -6.531 1.00 96.94 377 GLY A O 1
ATOM 3001 N N . ALA A 1 378 ? 7.059 -2.105 -5.769 1.00 96.50 378 ALA A N 1
ATOM 3002 C CA . ALA A 1 378 ? 7.429 -2.846 -6.962 1.00 96.50 378 ALA A CA 1
ATOM 3003 C C . ALA A 1 378 ? 6.624 -4.131 -7.044 1.00 96.50 378 ALA A C 1
ATOM 3005 O O . ALA A 1 378 ? 6.251 -4.690 -6.021 1.00 96.50 378 ALA A O 1
ATOM 3006 N N . THR A 1 379 ? 6.393 -4.613 -8.254 1.00 95.94 379 THR A N 1
ATOM 3007 C CA . THR A 1 379 ? 5.720 -5.885 -8.519 1.00 95.94 379 THR A CA 1
ATOM 3008 C C . THR A 1 379 ? 6.164 -6.411 -9.882 1.00 95.94 379 THR A C 1
ATOM 3010 O O . THR A 1 379 ? 6.704 -5.653 -10.696 1.00 95.94 379 THR A O 1
ATOM 3013 N N . SER A 1 380 ? 5.971 -7.698 -10.146 1.00 94.31 380 SER A N 1
ATOM 3014 C CA . SER A 1 380 ? 6.279 -8.303 -11.439 1.00 94.31 380 SER A CA 1
ATOM 3015 C C . SER A 1 380 ? 5.214 -9.286 -11.880 1.00 94.31 380 SER A C 1
ATOM 3017 O O . SER A 1 380 ? 4.496 -9.867 -11.073 1.00 94.31 380 SER A O 1
ATOM 3019 N N . ALA A 1 381 ? 5.116 -9.443 -13.197 1.00 93.19 381 ALA A N 1
ATOM 3020 C CA . ALA A 1 381 ? 4.276 -10.442 -13.826 1.00 93.19 381 ALA A CA 1
ATOM 3021 C C . ALA A 1 381 ? 4.881 -10.898 -15.153 1.00 93.19 381 ALA A C 1
ATOM 3023 O O . ALA A 1 381 ? 5.475 -10.121 -15.905 1.00 93.19 381 ALA A O 1
ATOM 3024 N N . ARG A 1 382 ? 4.668 -12.165 -15.481 1.00 90.88 382 ARG A N 1
ATOM 3025 C CA . ARG A 1 382 ? 4.906 -12.741 -16.795 1.00 90.88 382 ARG A CA 1
ATOM 3026 C C . ARG A 1 382 ? 3.879 -12.205 -17.791 1.00 90.88 382 ARG A C 1
ATOM 3028 O O . ARG A 1 382 ? 2.671 -12.241 -17.560 1.00 90.88 382 ARG A O 1
ATOM 3035 N N . VAL A 1 383 ? 4.379 -11.721 -18.921 1.00 90.56 383 VAL A N 1
ATOM 3036 C CA . VAL A 1 383 ? 3.616 -11.215 -20.061 1.00 90.56 383 VAL A CA 1
ATOM 3037 C C . VAL A 1 383 ? 4.176 -11.875 -21.320 1.00 90.56 383 VAL A C 1
ATOM 3039 O O . VAL A 1 383 ? 5.252 -11.532 -21.819 1.00 90.56 383 VAL A O 1
ATOM 3042 N N . GLY A 1 384 ? 3.457 -12.877 -21.827 1.00 89.62 384 GLY A N 1
ATOM 3043 C CA . GLY A 1 384 ? 3.953 -13.729 -22.906 1.00 89.62 384 GLY A CA 1
ATOM 3044 C C . GLY A 1 384 ? 5.204 -14.499 -22.472 1.00 89.62 384 GLY A C 1
ATOM 3045 O O . GLY A 1 384 ? 5.162 -15.271 -21.519 1.00 89.62 384 GLY A O 1
ATOM 3046 N N . LYS A 1 385 ? 6.320 -14.295 -23.181 1.00 87.31 385 LYS A N 1
ATOM 3047 C CA . LYS A 1 385 ? 7.613 -14.939 -22.875 1.00 87.31 385 LYS A CA 1
ATOM 3048 C C . LYS A 1 385 ? 8.502 -14.127 -21.935 1.00 87.31 385 LYS A C 1
ATOM 3050 O O . LYS A 1 385 ? 9.565 -14.607 -21.562 1.00 87.31 385 LYS A O 1
ATOM 3055 N N . ASN A 1 386 ? 8.086 -12.915 -21.588 1.00 88.62 386 ASN A N 1
ATOM 3056 C CA . ASN A 1 386 ? 8.896 -11.988 -20.816 1.00 88.62 386 ASN A CA 1
ATOM 3057 C C . ASN A 1 386 ? 8.330 -11.857 -19.404 1.00 88.62 386 ASN A C 1
ATOM 3059 O O . ASN A 1 386 ? 7.130 -12.019 -19.194 1.00 88.62 386 ASN A O 1
ATOM 3063 N N . THR A 1 387 ? 9.177 -11.487 -18.455 1.00 89.69 387 THR A N 1
ATOM 3064 C CA . THR A 1 387 ? 8.759 -10.909 -17.181 1.00 89.69 387 THR A CA 1
ATOM 3065 C C . THR A 1 387 ? 8.803 -9.394 -17.301 1.00 89.69 387 THR A C 1
ATOM 3067 O O . THR A 1 387 ? 9.784 -8.826 -17.785 1.00 89.69 387 THR A O 1
ATOM 3070 N N . VAL A 1 388 ? 7.746 -8.734 -16.847 1.00 92.81 388 VAL A N 1
ATOM 3071 C CA . VAL A 1 388 ? 7.685 -7.282 -16.725 1.00 92.81 388 VAL A CA 1
ATOM 3072 C C . VAL A 1 388 ? 7.698 -6.920 -15.246 1.00 92.81 388 VAL A C 1
ATOM 3074 O O . VAL A 1 388 ? 6.992 -7.531 -14.448 1.00 92.81 388 VAL A O 1
ATOM 3077 N N . ILE A 1 389 ? 8.529 -5.948 -14.885 1.00 93.88 389 ILE A N 1
ATOM 3078 C CA . ILE A 1 389 ? 8.686 -5.432 -13.525 1.00 93.88 389 ILE A CA 1
ATOM 3079 C C . ILE A 1 389 ? 8.229 -3.983 -13.534 1.00 93.88 389 ILE A C 1
ATOM 3081 O O . ILE A 1 389 ? 8.739 -3.180 -14.320 1.00 93.88 389 ILE A O 1
ATOM 3085 N N . TRP A 1 390 ? 7.304 -3.648 -12.644 1.00 96.12 390 TRP A N 1
ATOM 3086 C CA . TRP A 1 390 ? 6.889 -2.277 -12.393 1.00 96.12 390 TRP A CA 1
ATOM 3087 C C . TRP A 1 390 ? 7.475 -1.800 -11.079 1.00 96.12 390 TRP A C 1
ATOM 3089 O O . TRP A 1 390 ? 7.414 -2.511 -10.081 1.00 96.12 390 TRP A O 1
ATOM 3099 N N . VAL A 1 391 ? 8.027 -0.590 -11.079 1.00 95.75 391 VAL A N 1
ATOM 3100 C CA . VAL A 1 391 ? 8.566 0.054 -9.880 1.00 95.75 391 VAL A CA 1
ATOM 3101 C C . VAL A 1 391 ? 8.030 1.472 -9.791 1.00 95.75 391 VAL A C 1
ATOM 3103 O O . VAL A 1 391 ? 8.218 2.267 -10.715 1.00 95.75 391 VAL A O 1
ATOM 3106 N N . SER A 1 392 ? 7.377 1.807 -8.685 1.00 96.62 392 SER A N 1
ATOM 3107 C CA . SER A 1 392 ? 6.925 3.165 -8.402 1.00 96.62 392 SER A CA 1
ATOM 3108 C C . SER A 1 392 ? 7.998 3.935 -7.638 1.00 96.62 392 SER A C 1
ATOM 3110 O O . SER A 1 392 ? 8.569 3.453 -6.658 1.00 96.62 392 SER A O 1
ATOM 3112 N N . SER A 1 393 ? 8.247 5.166 -8.071 1.00 94.56 393 SER A N 1
ATOM 3113 C CA . SER A 1 393 ? 9.148 6.114 -7.419 1.00 94.56 393 SER A CA 1
ATOM 3114 C C . SER A 1 393 ? 8.372 7.377 -7.050 1.00 94.56 393 SER A C 1
ATOM 3116 O O . SER A 1 393 ? 7.785 8.029 -7.920 1.00 94.56 393 SER A O 1
ATOM 3118 N N . SER A 1 394 ? 8.383 7.747 -5.766 1.00 92.50 394 SER A N 1
ATOM 3119 C CA . SER A 1 394 ? 7.666 8.922 -5.246 1.00 92.50 394 SER A CA 1
ATOM 3120 C C . SER A 1 394 ? 8.619 10.008 -4.791 1.00 92.50 394 SER A C 1
ATOM 3122 O O . SER A 1 394 ? 9.536 9.769 -4.002 1.00 92.50 394 SER A O 1
ATOM 3124 N N . TYR A 1 395 ? 8.347 11.239 -5.219 1.00 88.56 395 TYR A N 1
ATOM 3125 C CA . TYR A 1 395 ? 9.154 12.415 -4.884 1.00 88.56 395 TYR A CA 1
ATOM 3126 C C . TYR A 1 395 ? 8.413 13.338 -3.905 1.00 88.56 395 TYR A C 1
ATOM 3128 O O . TYR A 1 395 ? 8.577 14.561 -3.897 1.00 88.56 395 TYR A O 1
ATOM 3136 N N . GLY A 1 396 ? 7.572 12.746 -3.057 1.00 86.50 396 GLY A N 1
ATOM 3137 C CA . GLY A 1 396 ? 6.757 13.467 -2.089 1.00 86.50 396 GLY A CA 1
ATOM 3138 C C . GLY A 1 396 ? 5.619 14.259 -2.739 1.00 86.50 396 GLY A C 1
ATOM 3139 O O . GLY A 1 396 ? 5.214 14.004 -3.867 1.00 86.50 396 GLY A O 1
ATOM 3140 N N . GLY A 1 397 ? 5.102 15.262 -2.028 1.00 86.56 397 GLY A N 1
ATOM 3141 C CA . GLY A 1 397 ? 3.900 15.994 -2.448 1.00 86.56 397 GLY A CA 1
ATOM 3142 C C . GLY A 1 397 ? 4.086 17.073 -3.517 1.00 86.56 397 GLY A C 1
ATOM 3143 O O . GLY A 1 397 ? 3.153 17.839 -3.743 1.00 86.56 397 GLY A O 1
ATOM 3144 N N . VAL A 1 398 ? 5.268 17.188 -4.130 1.00 83.88 398 VAL A N 1
ATOM 3145 C CA . VAL A 1 398 ? 5.591 18.294 -5.055 1.00 83.88 398 VAL A CA 1
ATOM 3146 C C . VAL A 1 398 ? 5.990 17.799 -6.445 1.00 83.88 398 VAL A C 1
ATOM 3148 O O . VAL A 1 398 ? 5.577 18.395 -7.437 1.00 83.88 398 VAL A O 1
ATOM 3151 N N . GLY A 1 399 ? 6.785 16.729 -6.536 1.00 85.62 399 GLY A N 1
ATOM 3152 C CA . GLY A 1 399 ? 7.245 16.182 -7.814 1.00 85.62 399 GLY A CA 1
ATOM 3153 C C . GLY A 1 399 ? 6.292 15.125 -8.369 1.00 85.62 399 GLY A C 1
ATOM 3154 O O . GLY A 1 399 ? 5.727 14.353 -7.603 1.00 85.62 399 GLY A O 1
ATOM 3155 N N . SER A 1 400 ? 6.128 15.073 -9.694 1.00 90.81 400 SER A N 1
ATOM 3156 C CA . SER A 1 400 ? 5.421 13.973 -10.368 1.00 90.81 400 SER A CA 1
ATOM 3157 C C . SER A 1 400 ? 6.085 12.643 -10.054 1.00 90.81 400 SER A C 1
ATOM 3159 O O . SER A 1 400 ? 7.274 12.503 -10.312 1.00 90.81 400 SER A O 1
ATOM 3161 N N . SER A 1 401 ? 5.332 11.671 -9.552 1.00 93.56 401 SER A N 1
ATOM 3162 C CA . SER A 1 401 ? 5.862 10.327 -9.340 1.00 93.56 401 SER A CA 1
ATOM 3163 C C . SER A 1 401 ? 6.026 9.576 -10.658 1.00 93.56 401 SER A C 1
ATOM 3165 O O . SER A 1 401 ? 5.356 9.883 -11.649 1.00 93.56 401 SER A O 1
ATOM 3167 N N . HIS A 1 402 ? 6.907 8.584 -10.672 1.00 94.19 402 HIS A N 1
ATOM 3168 C CA . HIS A 1 402 ? 7.203 7.772 -11.847 1.00 94.19 402 HIS A CA 1
ATOM 3169 C C . HIS A 1 402 ? 6.801 6.317 -11.607 1.00 94.19 402 HIS A C 1
ATOM 3171 O O . HIS A 1 402 ? 6.964 5.800 -10.507 1.00 94.19 402 HIS A O 1
ATOM 3177 N N . LEU A 1 403 ? 6.294 5.665 -12.648 1.00 95.69 403 LEU A N 1
ATOM 3178 C CA . LEU A 1 403 ? 6.132 4.220 -12.722 1.00 95.69 403 LEU A CA 1
ATOM 3179 C C . LEU A 1 403 ? 7.068 3.718 -13.818 1.00 95.69 403 LEU A C 1
ATOM 3181 O O . LEU A 1 403 ? 6.830 3.956 -15.005 1.00 95.69 403 LEU A O 1
ATOM 3185 N N . HIS A 1 404 ? 8.150 3.072 -13.412 1.00 93.75 404 HIS A N 1
ATOM 3186 C CA . HIS A 1 404 ? 9.132 2.494 -14.314 1.00 93.75 404 HIS A CA 1
ATOM 3187 C C . HIS A 1 404 ? 8.709 1.079 -14.686 1.00 93.75 404 HIS A C 1
ATOM 3189 O O . HIS A 1 404 ? 8.329 0.304 -13.813 1.00 93.75 404 HIS A O 1
ATOM 3195 N N . MET A 1 405 ? 8.799 0.745 -15.967 1.00 93.50 405 MET A N 1
ATOM 3196 C CA . MET A 1 405 ? 8.509 -0.577 -16.502 1.00 93.50 405 MET A CA 1
ATOM 3197 C C . MET A 1 405 ? 9.775 -1.151 -17.132 1.00 93.50 405 MET A C 1
ATOM 3199 O O . MET A 1 405 ? 10.344 -0.557 -18.050 1.00 93.50 405 MET A O 1
ATOM 3203 N N . ILE A 1 406 ? 10.188 -2.319 -16.650 1.00 90.19 406 ILE A N 1
ATOM 3204 C CA . ILE A 1 406 ? 11.344 -3.064 -17.146 1.00 90.19 406 ILE A CA 1
ATOM 3205 C C . ILE A 1 406 ? 10.854 -4.383 -17.727 1.00 90.19 406 ILE A C 1
ATOM 3207 O O . ILE A 1 406 ? 10.117 -5.104 -17.066 1.00 90.19 406 ILE A O 1
ATOM 3211 N N . THR A 1 407 ? 11.294 -4.725 -18.936 1.00 89.19 407 THR A N 1
ATOM 3212 C CA . THR A 1 407 ? 11.019 -6.033 -19.548 1.00 89.19 407 THR A CA 1
ATOM 3213 C C . THR A 1 407 ? 12.292 -6.870 -19.579 1.00 89.19 407 THR A C 1
ATOM 3215 O O . THR A 1 407 ? 13.331 -6.396 -20.032 1.00 89.19 407 THR A O 1
ATOM 3218 N N . THR A 1 408 ? 12.215 -8.116 -19.119 1.00 86.12 408 THR A N 1
ATOM 3219 C CA . THR A 1 408 ? 13.331 -9.071 -19.091 1.00 86.12 408 THR A CA 1
ATOM 3220 C C . THR A 1 408 ? 12.871 -10.461 -19.525 1.00 86.12 408 THR A C 1
ATOM 3222 O O . THR A 1 408 ? 11.696 -10.799 -19.411 1.00 86.12 408 THR A O 1
ATOM 3225 N N . ASN A 1 409 ? 13.784 -11.270 -20.060 1.00 77.25 409 ASN A N 1
ATOM 3226 C CA . ASN A 1 409 ? 13.442 -12.556 -20.672 1.00 77.25 409 ASN A CA 1
ATOM 3227 C C . ASN A 1 409 ? 13.383 -13.721 -19.669 1.00 77.25 409 ASN A C 1
ATOM 3229 O O . ASN A 1 409 ? 12.902 -14.786 -20.043 1.00 77.25 409 ASN A O 1
ATOM 3233 N N . ILE A 1 410 ? 13.918 -13.578 -18.447 1.00 65.25 410 ILE A N 1
ATOM 3234 C CA . ILE A 1 410 ? 14.105 -14.706 -17.518 1.00 65.25 410 ILE A CA 1
ATOM 3235 C C . ILE A 1 410 ? 14.066 -14.228 -16.054 1.00 65.25 410 ILE A C 1
ATOM 3237 O O . ILE A 1 410 ? 14.870 -13.389 -15.652 1.00 65.25 410 ILE A O 1
ATOM 3241 N N . LEU A 1 411 ? 13.177 -14.824 -15.253 1.00 62.22 411 LEU A N 1
ATOM 3242 C CA . LEU A 1 411 ? 13.375 -15.035 -13.814 1.00 62.22 411 LEU A CA 1
ATOM 3243 C C . LEU A 1 411 ? 13.429 -16.554 -13.606 1.00 62.22 411 LEU A C 1
ATOM 3245 O O . LEU A 1 411 ? 12.399 -17.193 -13.396 1.00 62.22 411 LEU A O 1
ATOM 3249 N N . ASP A 1 412 ? 14.609 -17.160 -13.721 1.00 58.41 412 ASP A N 1
ATOM 3250 C CA . ASP A 1 412 ? 14.801 -18.537 -13.266 1.00 58.41 412 ASP A CA 1
ATOM 3251 C C . ASP A 1 412 ? 14.811 -18.491 -11.730 1.00 58.41 412 ASP A C 1
ATOM 3253 O O . ASP A 1 412 ? 15.786 -18.036 -11.137 1.00 58.41 412 ASP A O 1
ATOM 3257 N N . SER A 1 413 ? 13.666 -18.841 -11.129 1.00 59.31 413 SER A N 1
ATOM 3258 C CA . SER A 1 413 ? 13.306 -19.158 -9.724 1.00 59.31 413 SER A CA 1
ATOM 3259 C C . SER A 1 413 ? 14.103 -18.603 -8.519 1.00 59.31 413 SER A C 1
ATOM 3261 O O . SER A 1 413 ? 13.948 -19.113 -7.415 1.00 59.31 413 SER A O 1
ATOM 3263 N N . SER A 1 414 ? 14.965 -17.599 -8.658 1.00 56.44 414 SER A N 1
ATOM 3264 C CA . SER A 1 414 ? 15.695 -16.897 -7.575 1.00 56.44 414 SER A CA 1
ATOM 3265 C C . SER A 1 414 ? 16.730 -15.900 -8.108 1.00 56.44 414 SER A C 1
ATOM 3267 O O . SER A 1 414 ? 17.286 -15.116 -7.338 1.00 56.44 414 SER A O 1
ATOM 3269 N N . ALA A 1 415 ? 17.045 -15.944 -9.407 1.00 65.12 415 ALA A N 1
ATOM 3270 C CA . ALA A 1 415 ? 18.023 -15.050 -9.998 1.00 65.12 415 ALA A CA 1
ATOM 3271 C C . ALA A 1 415 ? 17.422 -13.662 -10.231 1.00 65.12 415 ALA A C 1
ATOM 3273 O O . ALA A 1 415 ? 16.349 -13.510 -10.812 1.00 65.12 415 ALA A O 1
ATOM 3274 N N . CYS A 1 416 ? 18.161 -12.644 -9.801 1.00 71.00 416 CYS A N 1
ATOM 3275 C CA . CYS A 1 416 ? 17.832 -11.262 -10.078 1.00 71.00 416 CYS A CA 1
ATOM 3276 C C . CYS A 1 416 ? 17.691 -11.011 -11.576 1.00 71.00 416 CYS A C 1
ATOM 3278 O O . CYS A 1 416 ? 18.551 -11.459 -12.340 1.00 71.00 416 CYS A O 1
ATOM 3280 N N . PRO A 1 417 ? 16.661 -10.266 -12.001 1.00 72.56 417 PRO A N 1
ATOM 3281 C CA . PRO A 1 417 ? 16.522 -9.954 -13.405 1.00 72.56 417 PRO A CA 1
ATOM 3282 C C . PRO A 1 417 ? 17.716 -9.098 -13.830 1.00 72.56 417 PRO A C 1
ATOM 3284 O O . PRO A 1 417 ? 18.011 -8.078 -13.204 1.00 72.56 417 PRO A O 1
ATOM 3287 N N . ASP A 1 418 ? 18.426 -9.541 -14.869 1.00 69.69 418 ASP A N 1
ATOM 3288 C CA . ASP A 1 418 ? 19.550 -8.800 -15.439 1.00 69.69 418 ASP A CA 1
ATOM 3289 C C . ASP A 1 418 ? 18.996 -7.593 -16.199 1.00 69.69 418 ASP A C 1
ATOM 3291 O O . ASP A 1 418 ? 18.461 -7.716 -17.305 1.00 69.69 418 ASP A O 1
ATOM 3295 N N . VAL A 1 419 ? 19.020 -6.429 -15.550 1.00 70.94 419 VAL A N 1
ATOM 3296 C CA . VAL A 1 419 ? 18.517 -5.183 -16.126 1.00 70.94 419 VAL A CA 1
ATOM 3297 C C . VAL A 1 419 ? 19.696 -4.325 -16.544 1.00 70.94 419 VAL A C 1
ATOM 3299 O O . VAL A 1 419 ? 20.342 -3.676 -15.718 1.00 70.94 419 VAL A O 1
ATOM 3302 N N . ASP A 1 420 ? 19.940 -4.254 -17.852 1.00 69.38 420 ASP A N 1
ATOM 3303 C CA . ASP A 1 420 ? 20.872 -3.277 -18.401 1.00 69.38 420 ASP A CA 1
ATOM 3304 C C . ASP A 1 420 ? 20.249 -1.870 -18.395 1.00 69.38 420 ASP A C 1
ATOM 3306 O O . ASP A 1 420 ? 19.741 -1.368 -19.405 1.00 69.38 420 ASP A O 1
ATOM 3310 N N . LEU A 1 421 ? 20.329 -1.206 -17.239 1.00 70.62 421 LEU A N 1
ATOM 3311 C CA . LEU A 1 421 ? 19.944 0.199 -17.054 1.00 70.62 421 LEU A CA 1
ATOM 3312 C C . LEU A 1 421 ? 20.880 1.178 -17.782 1.00 70.62 421 LEU A C 1
ATOM 3314 O O . LEU A 1 421 ? 20.656 2.390 -17.750 1.00 70.62 421 LEU A O 1
ATOM 3318 N N . SER A 1 422 ? 21.968 0.700 -18.398 1.00 64.25 422 SER A N 1
ATOM 3319 C CA . SER A 1 422 ? 22.869 1.559 -19.166 1.00 64.25 422 SER A CA 1
ATOM 3320 C C . SER A 1 422 ? 22.325 1.886 -20.557 1.00 64.25 422 SER A C 1
ATOM 3322 O O . SER A 1 422 ? 22.693 2.922 -21.119 1.00 64.25 422 SER A O 1
ATOM 3324 N N . SER A 1 423 ? 21.406 1.068 -21.074 1.00 64.38 423 SER A N 1
ATOM 3325 C CA . SER A 1 423 ? 20.667 1.354 -22.297 1.00 64.38 423 SER A CA 1
ATOM 3326 C C . SER A 1 423 ? 19.389 2.131 -21.957 1.00 64.38 423 SER A C 1
ATOM 3328 O O . SER A 1 423 ? 18.468 1.618 -21.338 1.00 64.38 423 SER A O 1
ATOM 3330 N N . SER A 1 424 ? 19.288 3.397 -22.371 1.00 56.72 424 SER A N 1
ATOM 3331 C CA . SER A 1 424 ? 18.100 4.238 -22.112 1.00 56.72 424 SER A CA 1
ATOM 3332 C C . SER A 1 424 ? 16.797 3.700 -22.720 1.00 56.72 424 SER A C 1
ATOM 3334 O O . SER A 1 424 ? 15.733 4.248 -22.461 1.00 56.72 424 SER A O 1
ATOM 3336 N N . ASN A 1 425 ? 16.879 2.654 -23.545 1.00 64.94 425 ASN A N 1
ATOM 3337 C CA . ASN A 1 425 ? 15.743 2.033 -24.216 1.00 64.94 425 ASN A CA 1
ATOM 3338 C C . ASN A 1 425 ? 15.159 0.845 -23.430 1.00 64.94 425 ASN A C 1
ATOM 3340 O O . ASN A 1 425 ? 14.148 0.300 -23.860 1.00 64.94 425 ASN A O 1
ATOM 3344 N N . SER A 1 426 ? 15.779 0.415 -22.323 1.00 73.94 426 SER A N 1
ATOM 3345 C CA . SER A 1 426 ? 15.323 -0.756 -21.554 1.00 73.94 426 SER A CA 1
ATOM 3346 C C . SER A 1 426 ? 14.237 -0.444 -20.519 1.00 73.94 426 SER A C 1
ATOM 3348 O O . SER A 1 426 ? 13.617 -1.371 -19.997 1.00 73.94 426 SER A O 1
ATOM 3350 N N . VAL A 1 427 ? 13.982 0.841 -20.236 1.00 87.06 427 VAL A N 1
ATOM 3351 C CA . VAL A 1 427 ? 13.026 1.281 -19.211 1.00 87.06 427 VAL A CA 1
ATOM 3352 C C . VAL A 1 427 ? 12.017 2.261 -19.801 1.00 87.06 427 VAL A C 1
ATOM 3354 O O . VAL A 1 427 ? 12.361 3.395 -20.134 1.00 87.06 427 VAL A O 1
ATOM 3357 N N . ALA A 1 428 ? 10.750 1.857 -19.871 1.00 89.69 428 ALA A N 1
ATOM 3358 C CA . ALA A 1 428 ? 9.656 2.792 -20.125 1.00 89.69 428 ALA A CA 1
ATOM 3359 C C . ALA A 1 428 ? 9.253 3.475 -18.810 1.00 89.69 428 ALA A C 1
ATOM 3361 O O . ALA A 1 428 ? 9.296 2.856 -17.749 1.00 89.69 428 ALA A O 1
ATOM 3362 N N . THR A 1 429 ? 8.892 4.759 -18.851 1.00 91.25 429 THR A N 1
ATOM 3363 C CA . THR A 1 429 ? 8.517 5.513 -17.643 1.00 91.25 429 THR A CA 1
ATOM 3364 C C . THR A 1 429 ? 7.215 6.268 -17.850 1.00 91.25 429 THR A C 1
ATOM 3366 O O . THR A 1 429 ? 7.139 7.194 -18.656 1.00 91.25 429 THR A O 1
ATOM 3369 N N . HIS A 1 430 ? 6.213 5.918 -17.050 1.00 92.56 430 HIS A N 1
ATOM 3370 C CA . HIS A 1 430 ? 4.928 6.605 -16.994 1.00 92.56 430 HIS A CA 1
ATOM 3371 C C . HIS A 1 430 ? 4.944 7.637 -15.869 1.00 92.56 430 HIS A C 1
ATOM 3373 O O . HIS A 1 430 ? 5.304 7.322 -14.734 1.00 92.56 430 HIS A O 1
ATOM 3379 N N . ARG A 1 431 ? 4.548 8.881 -16.154 1.00 92.88 431 ARG A N 1
ATOM 3380 C CA . ARG A 1 431 ? 4.494 9.937 -15.131 1.00 92.88 431 ARG A CA 1
ATOM 3381 C C . ARG A 1 431 ? 3.104 10.028 -14.537 1.00 92.88 431 ARG A C 1
ATOM 3383 O O . ARG A 1 431 ? 2.136 10.207 -15.270 1.00 92.88 431 ARG A O 1
ATOM 3390 N N . PHE A 1 432 ? 3.024 9.986 -13.217 1.00 92.69 432 PHE A N 1
ATOM 3391 C CA . PHE A 1 432 ? 1.800 10.129 -12.443 1.00 92.69 432 PHE A CA 1
ATOM 3392 C C . PHE A 1 432 ? 1.798 11.432 -11.638 1.00 92.69 432 PHE A C 1
ATOM 3394 O O . PHE A 1 432 ? 2.775 12.187 -11.587 1.00 92.69 432 PHE A O 1
ATOM 3401 N N . LEU A 1 433 ? 0.650 11.714 -11.019 1.00 89.31 433 LEU A N 1
ATOM 3402 C CA . LEU A 1 433 ? 0.548 12.769 -10.018 1.00 89.31 433 LEU A CA 1
ATOM 3403 C C . LEU A 1 433 ? 1.500 12.490 -8.839 1.00 89.31 433 LEU A C 1
ATOM 3405 O O . LEU A 1 433 ? 1.898 11.341 -8.634 1.00 89.31 433 LEU A O 1
ATOM 3409 N N . PRO A 1 434 ? 1.879 13.527 -8.073 1.00 91.62 434 PRO A N 1
ATOM 3410 C CA . PRO A 1 434 ? 2.737 13.357 -6.909 1.00 91.62 434 PRO A CA 1
ATOM 3411 C C . PRO A 1 434 ? 2.191 12.336 -5.913 1.00 91.62 434 PRO A C 1
ATOM 3413 O O . PRO A 1 434 ? 0.998 12.335 -5.605 1.00 91.62 434 PRO A O 1
ATOM 3416 N N . GLY A 1 435 ? 3.091 11.529 -5.361 1.00 93.62 435 GLY A N 1
ATOM 3417 C CA . GLY A 1 435 ? 2.784 10.608 -4.278 1.00 93.62 435 GLY A CA 1
ATOM 3418 C C . GLY A 1 435 ? 2.384 9.202 -4.687 1.00 93.62 435 GLY A C 1
ATOM 3419 O O . GLY A 1 435 ? 1.714 8.584 -3.884 1.00 93.62 435 GLY A O 1
ATOM 3420 N N . LEU A 1 436 ? 2.699 8.708 -5.889 1.00 95.81 436 LEU A N 1
ATOM 3421 C CA . LEU A 1 436 ? 2.498 7.289 -6.226 1.00 95.81 436 LEU A CA 1
ATOM 3422 C C . LEU A 1 436 ? 3.330 6.406 -5.283 1.00 95.81 436 LEU A C 1
ATOM 3424 O O . LEU A 1 436 ? 4.557 6.432 -5.375 1.00 95.81 436 LEU A O 1
ATOM 3428 N N . GLU A 1 437 ? 2.670 5.661 -4.401 1.00 95.94 437 GLU A N 1
ATOM 3429 C CA . GLU A 1 437 ? 3.329 4.836 -3.385 1.00 95.94 437 GLU A CA 1
ATOM 3430 C C . GLU A 1 437 ? 3.376 3.362 -3.813 1.00 95.94 437 GLU A C 1
ATOM 3432 O O . GLU A 1 437 ? 4.024 3.050 -4.806 1.00 95.94 437 GLU A O 1
ATOM 3437 N N . ASP A 1 438 ? 2.722 2.456 -3.093 1.00 97.31 438 ASP A N 1
ATOM 3438 C CA . ASP A 1 438 ? 2.851 1.010 -3.272 1.00 97.31 438 ASP A CA 1
ATOM 3439 C C . ASP A 1 438 ? 2.144 0.462 -4.528 1.00 97.31 438 ASP A C 1
ATOM 3441 O O . ASP A 1 438 ? 1.293 1.129 -5.134 1.00 97.31 438 ASP A O 1
ATOM 3445 N N . LEU A 1 439 ? 2.519 -0.760 -4.917 1.00 98.19 439 LEU A N 1
ATOM 3446 C CA . LEU A 1 439 ? 2.039 -1.467 -6.105 1.00 98.19 439 LEU A CA 1
ATOM 3447 C C . LEU A 1 439 ? 1.653 -2.907 -5.766 1.00 98.19 439 LEU A C 1
ATOM 3449 O O . LEU A 1 439 ? 2.427 -3.622 -5.141 1.00 98.19 439 LEU A O 1
ATOM 3453 N N . HIS A 1 440 ? 0.522 -3.367 -6.296 1.00 98.00 440 HIS A N 1
ATOM 3454 C CA . HIS A 1 440 ? 0.075 -4.752 -6.147 1.00 98.00 440 HIS A CA 1
ATOM 3455 C C . HIS A 1 440 ? -0.538 -5.265 -7.451 1.00 98.00 440 HIS A C 1
ATOM 3457 O O . HIS A 1 440 ? -1.259 -4.528 -8.125 1.00 98.00 440 HIS A O 1
ATOM 3463 N N . ILE A 1 441 ? -0.266 -6.519 -7.816 1.00 97.69 441 ILE A N 1
ATOM 3464 C CA . ILE A 1 441 ? -0.912 -7.169 -8.959 1.00 97.69 441 ILE A CA 1
ATOM 3465 C C . ILE A 1 441 ? -1.998 -8.097 -8.451 1.00 97.69 441 ILE A C 1
ATOM 3467 O O . ILE A 1 441 ? -1.737 -9.042 -7.719 1.00 97.69 441 ILE A O 1
ATOM 3471 N N . GLU A 1 442 ? -3.206 -7.862 -8.940 1.00 95.56 442 GLU A N 1
ATOM 3472 C CA . GLU A 1 442 ? -4.326 -8.761 -8.738 1.00 95.56 442 GLU A CA 1
ATOM 3473 C C . GLU A 1 442 ? -4.595 -9.555 -10.020 1.00 95.56 442 GLU A C 1
ATOM 3475 O O . GLU A 1 442 ? -4.724 -8.992 -11.115 1.00 95.56 442 GLU A O 1
ATOM 3480 N N . GLN A 1 443 ? -4.724 -10.872 -9.874 1.00 92.06 443 GLN A N 1
ATOM 3481 C CA . GLN A 1 443 ? -5.188 -11.778 -10.919 1.00 92.06 443 GLN A CA 1
ATOM 3482 C C . GLN A 1 443 ? -6.692 -12.017 -10.754 1.00 92.06 443 GLN A C 1
ATOM 3484 O O . GLN A 1 443 ? -7.140 -12.570 -9.755 1.00 92.06 443 GLN A O 1
ATOM 3489 N N . THR A 1 444 ? -7.469 -11.684 -11.782 1.00 87.31 444 THR A N 1
ATOM 3490 C CA . THR A 1 444 ? -8.904 -11.994 -11.857 1.00 87.31 444 THR A CA 1
ATOM 3491 C C . THR A 1 444 ? -9.196 -12.879 -13.070 1.00 87.31 444 THR A C 1
ATOM 3493 O O . THR A 1 444 ? -8.357 -13.018 -13.964 1.00 87.31 444 THR A O 1
ATOM 3496 N N . GLY A 1 445 ? -10.414 -13.425 -13.161 1.00 82.31 445 GLY A N 1
ATOM 3497 C CA . GLY A 1 445 ? -10.866 -14.142 -14.363 1.00 82.31 445 GLY A CA 1
ATOM 3498 C C . GLY A 1 445 ? -10.861 -13.286 -15.641 1.00 82.31 445 GLY A C 1
ATOM 3499 O O . GLY A 1 445 ? -10.765 -13.827 -16.737 1.00 82.31 445 GLY A O 1
ATOM 3500 N N . ASN A 1 446 ? -10.891 -11.955 -15.505 1.00 82.44 446 ASN A N 1
ATOM 3501 C CA . ASN A 1 446 ? -10.900 -11.005 -16.621 1.00 82.44 446 ASN A CA 1
ATOM 3502 C C . ASN A 1 446 ? -9.501 -10.480 -16.990 1.00 82.44 446 ASN A C 1
ATOM 3504 O O . ASN A 1 446 ? -9.372 -9.665 -17.902 1.00 82.44 446 ASN A O 1
ATOM 3508 N N . GLY A 1 447 ? -8.452 -10.924 -16.290 1.00 90.88 447 GLY A N 1
ATOM 3509 C CA . GLY A 1 447 ? -7.070 -10.513 -16.530 1.00 90.88 447 GLY A CA 1
ATOM 3510 C C . GLY A 1 447 ? -6.357 -10.008 -15.278 1.00 90.88 447 GLY A C 1
ATOM 3511 O O . GLY A 1 447 ? -6.837 -10.170 -14.152 1.00 90.88 447 GLY A O 1
ATOM 3512 N N . ARG A 1 448 ? -5.182 -9.406 -15.494 1.00 94.81 448 ARG A N 1
ATOM 3513 C CA . ARG A 1 448 ? -4.318 -8.863 -14.439 1.00 94.81 448 ARG A CA 1
ATOM 3514 C C . ARG A 1 448 ? -4.438 -7.348 -14.346 1.00 94.81 448 ARG A C 1
ATOM 3516 O O . ARG A 1 448 ? -4.357 -6.650 -15.363 1.00 94.81 448 ARG A O 1
ATOM 3523 N N . TYR A 1 449 ? -4.554 -6.856 -13.121 1.00 96.75 449 TYR A N 1
ATOM 3524 C CA . TYR A 1 449 ? -4.667 -5.437 -12.821 1.00 96.75 449 TYR A CA 1
ATOM 3525 C C . TYR A 1 449 ? -3.547 -5.003 -11.883 1.00 96.75 449 TYR A C 1
ATOM 3527 O O . TYR A 1 449 ? -3.316 -5.632 -10.855 1.00 96.75 449 TYR A O 1
ATOM 3535 N N . LEU A 1 450 ? -2.874 -3.910 -12.237 1.00 98.00 450 LEU A N 1
ATOM 3536 C CA . LEU A 1 450 ? -1.943 -3.224 -11.356 1.00 98.00 450 LEU A CA 1
ATOM 3537 C C . LEU A 1 450 ? -2.726 -2.235 -10.492 1.00 98.00 450 LEU A C 1
ATOM 3539 O O . LEU A 1 450 ? -3.226 -1.224 -10.997 1.00 98.00 450 LEU A O 1
ATOM 3543 N N . TRP A 1 451 ? -2.818 -2.532 -9.203 1.00 98.38 451 TRP A N 1
ATOM 3544 C CA . TRP A 1 451 ? -3.291 -1.621 -8.176 1.00 98.38 451 TRP A CA 1
ATOM 3545 C C . TRP A 1 451 ? -2.181 -0.678 -7.737 1.00 98.38 451 TRP A C 1
ATOM 3547 O O . TRP A 1 451 ? -1.016 -1.053 -7.609 1.00 98.38 451 TRP A O 1
ATOM 3557 N N . SER A 1 452 ? -2.552 0.575 -7.516 1.00 98.00 452 SER A N 1
ATOM 3558 C CA . SER A 1 452 ? -1.655 1.636 -7.076 1.00 98.00 452 SER A CA 1
ATOM 3559 C C . SER A 1 452 ? -2.404 2.632 -6.201 1.00 98.00 452 SER A C 1
ATOM 3561 O O . SER A 1 452 ? -3.630 2.752 -6.288 1.00 98.00 452 SER A O 1
ATOM 3563 N N . LEU A 1 453 ? -1.671 3.391 -5.386 1.00 97.38 453 LEU A N 1
ATOM 3564 C CA . LEU A 1 453 ? -2.251 4.444 -4.553 1.00 97.38 453 LEU A CA 1
ATOM 3565 C C . LEU A 1 453 ? -1.428 5.729 -4.551 1.00 97.38 453 LEU A C 1
ATOM 3567 O O . LEU A 1 453 ? -0.241 5.716 -4.876 1.00 97.38 453 LEU A O 1
ATOM 3571 N N . THR A 1 454 ? -2.059 6.836 -4.146 1.00 96.56 454 THR A N 1
ATOM 3572 C CA . THR A 1 454 ? -1.381 8.124 -3.936 1.00 96.56 454 THR A CA 1
ATOM 3573 C C . THR A 1 454 ? -1.407 8.621 -2.480 1.00 96.56 454 THR A C 1
ATOM 3575 O O . THR A 1 454 ? -2.472 8.736 -1.869 1.00 96.56 454 THR A O 1
ATOM 3578 N N . GLU A 1 455 ? -0.246 8.995 -1.918 1.00 94.56 455 GLU A N 1
ATOM 3579 C CA . GLU A 1 455 ? -0.121 9.585 -0.565 1.00 94.56 455 GLU A CA 1
ATOM 3580 C C . GLU A 1 455 ? -0.543 11.065 -0.524 1.00 94.56 455 GLU A C 1
ATOM 3582 O O . GLU A 1 455 ? -1.152 11.534 0.455 1.00 94.56 455 GLU A O 1
ATOM 3587 N N . PHE A 1 456 ? -0.197 11.814 -1.576 1.00 90.19 456 PHE A N 1
ATOM 3588 C CA . PHE A 1 456 ? -0.300 13.273 -1.638 1.00 90.19 456 PHE A CA 1
ATOM 3589 C C . PHE A 1 456 ? -1.333 13.755 -2.661 1.00 90.19 456 PHE A C 1
ATOM 3591 O O . PHE A 1 456 ? -1.757 13.037 -3.561 1.00 90.19 456 PHE A O 1
ATOM 3598 N N . GLY A 1 457 ? -1.732 15.023 -2.524 1.00 87.44 457 GLY A N 1
ATOM 3599 C CA . GLY A 1 457 ? -2.686 15.656 -3.431 1.00 87.44 457 GLY A CA 1
ATOM 3600 C C . GLY A 1 457 ? -4.059 14.988 -3.371 1.00 87.44 457 GLY A C 1
ATOM 3601 O O . GLY A 1 457 ? -4.677 14.929 -2.308 1.00 87.44 457 GLY A O 1
ATOM 3602 N N . THR A 1 458 ? -4.538 14.510 -4.521 1.00 87.50 458 THR A N 1
ATOM 3603 C CA . THR A 1 458 ? -5.752 13.686 -4.576 1.00 87.50 458 THR A CA 1
ATOM 3604 C C . THR A 1 458 ? -5.369 12.274 -4.169 1.00 87.50 458 THR A C 1
ATOM 3606 O O . THR A 1 458 ? -4.773 11.553 -4.967 1.00 87.50 458 THR A O 1
ATOM 3609 N N . ARG A 1 459 ? -5.675 11.907 -2.923 1.00 95.25 459 ARG A N 1
ATOM 3610 C CA . ARG A 1 459 ? -5.473 10.548 -2.421 1.00 95.25 459 ARG A CA 1
ATOM 3611 C C . ARG A 1 459 ? -6.499 9.626 -3.043 1.00 95.25 459 ARG A C 1
ATOM 3613 O O . ARG A 1 459 ? -7.697 9.777 -2.806 1.00 95.25 459 ARG A O 1
ATOM 3620 N N . MET A 1 460 ? -6.011 8.674 -3.808 1.00 97.00 460 MET A N 1
ATOM 3621 C CA . MET A 1 460 ? -6.831 7.709 -4.512 1.00 97.00 460 MET A CA 1
ATOM 3622 C C . MET A 1 460 ? -6.158 6.352 -4.510 1.00 97.00 460 MET A C 1
ATOM 3624 O O . MET A 1 460 ? -4.945 6.250 -4.331 1.00 97.00 460 MET A O 1
ATOM 3628 N N . VAL A 1 461 ? -6.969 5.332 -4.737 1.00 98.19 461 VAL A N 1
ATOM 3629 C CA . VAL A 1 461 ? -6.524 3.977 -5.039 1.00 98.19 461 VAL A CA 1
ATOM 3630 C C . VAL A 1 461 ? -7.133 3.603 -6.376 1.00 98.19 461 VAL A C 1
ATOM 3632 O O . VAL A 1 461 ? -8.307 3.885 -6.623 1.00 98.19 461 VAL A O 1
ATOM 3635 N N . PHE A 1 462 ? -6.339 3.036 -7.273 1.00 98.00 462 PHE A N 1
ATOM 3636 C CA . PHE A 1 462 ? -6.780 2.751 -8.629 1.00 98.00 462 PHE A CA 1
ATOM 3637 C C . PHE A 1 462 ? -6.122 1.509 -9.194 1.00 98.00 462 PHE A C 1
ATOM 3639 O O . PHE A 1 462 ? -4.992 1.180 -8.857 1.00 98.00 462 PHE A O 1
ATOM 3646 N N . ALA A 1 463 ? -6.857 0.860 -10.084 1.00 97.81 463 ALA A N 1
ATOM 3647 C CA . ALA A 1 463 ? -6.434 -0.279 -10.861 1.00 97.81 463 ALA A CA 1
ATOM 3648 C C . ALA A 1 463 ? -6.291 0.124 -12.328 1.00 97.81 463 ALA A C 1
ATOM 3650 O O . ALA A 1 463 ? -7.106 0.884 -12.867 1.00 97.81 463 ALA A O 1
ATOM 3651 N N . THR A 1 464 ? -5.277 -0.432 -12.973 1.00 96.81 464 THR A N 1
ATOM 3652 C CA . THR A 1 464 ? -5.054 -0.335 -14.415 1.00 96.81 464 THR A CA 1
ATOM 3653 C C . THR A 1 464 ? -4.830 -1.735 -14.967 1.00 96.81 464 THR A C 1
ATOM 3655 O O . THR A 1 464 ? -4.093 -2.513 -14.364 1.00 96.81 464 THR A O 1
ATOM 3658 N N . ALA A 1 465 ? -5.440 -2.071 -16.103 1.00 95.62 465 ALA A N 1
ATOM 3659 C CA . ALA A 1 465 ? -5.146 -3.337 -16.765 1.00 95.62 465 ALA A CA 1
ATOM 3660 C C . ALA A 1 465 ? -3.670 -3.364 -17.187 1.00 95.62 465 ALA A C 1
ATOM 3662 O O . ALA A 1 465 ? -3.186 -2.423 -17.813 1.00 95.62 465 ALA A O 1
ATOM 3663 N N . ILE A 1 466 ? -2.949 -4.444 -16.879 1.00 94.94 466 ILE A N 1
ATOM 3664 C CA . ILE A 1 466 ? -1.510 -4.524 -17.183 1.00 94.94 466 ILE A CA 1
ATOM 3665 C C . ILE A 1 466 ? -1.232 -4.297 -18.675 1.00 94.94 466 ILE A C 1
ATOM 3667 O O . ILE A 1 466 ? -0.268 -3.621 -19.016 1.00 94.94 466 ILE A O 1
ATOM 3671 N N . ASN A 1 467 ? -2.110 -4.778 -19.559 1.00 92.56 467 ASN A N 1
ATOM 3672 C CA . ASN A 1 467 ? -1.971 -4.603 -21.006 1.00 92.56 467 ASN A CA 1
ATOM 3673 C C . ASN A 1 467 ? -1.957 -3.129 -21.447 1.00 92.56 467 ASN A C 1
ATOM 3675 O O . ASN A 1 467 ? -1.263 -2.798 -22.406 1.00 92.56 467 ASN A O 1
ATOM 3679 N N . ASP A 1 468 ? -2.650 -2.244 -20.726 1.00 91.88 468 ASP A N 1
ATOM 3680 C CA . ASP A 1 468 ? -2.668 -0.807 -21.026 1.00 91.88 468 ASP A CA 1
ATOM 3681 C C . ASP A 1 468 ? -1.346 -0.122 -20.635 1.00 91.88 468 ASP A C 1
ATOM 3683 O O . ASP A 1 468 ? -1.025 0.946 -21.151 1.00 91.88 468 ASP A O 1
ATOM 3687 N N . LEU A 1 469 ? -0.557 -0.739 -19.745 1.00 91.81 469 LEU A N 1
ATOM 3688 C CA . LEU A 1 469 ? 0.753 -0.237 -19.309 1.00 91.81 469 LEU A CA 1
ATOM 3689 C C . LEU A 1 469 ? 1.899 -0.645 -20.241 1.00 91.81 469 LEU A C 1
ATOM 3691 O O . LEU A 1 469 ? 2.979 -0.057 -20.159 1.00 91.81 469 LEU A O 1
ATOM 3695 N N . LEU A 1 470 ? 1.674 -1.641 -21.104 1.00 89.19 470 LEU A N 1
ATOM 3696 C CA . LEU A 1 470 ? 2.678 -2.165 -22.037 1.00 89.19 470 LEU A CA 1
ATOM 3697 C C . LEU A 1 470 ? 2.874 -1.274 -23.270 1.00 89.19 470 LEU A C 1
ATOM 3699 O O . LEU A 1 470 ? 3.814 -1.489 -24.035 1.00 89.19 470 LEU A O 1
ATOM 3703 N N . VAL A 1 471 ? 1.990 -0.295 -23.480 1.00 75.06 471 VAL A N 1
ATOM 3704 C CA . VAL A 1 471 ? 2.084 0.661 -24.586 1.00 75.06 471 VAL A CA 1
ATOM 3705 C C . VAL A 1 471 ? 3.002 1.825 -24.158 1.00 75.06 471 VAL A C 1
ATOM 3707 O O . VAL A 1 471 ? 2.710 2.462 -23.144 1.00 75.06 471 VAL A O 1
ATOM 3710 N N . PRO A 1 472 ? 4.124 2.074 -24.865 1.00 58.28 472 PRO A N 1
ATOM 3711 C CA . PRO A 1 472 ? 5.139 3.060 -24.473 1.00 58.28 472 PRO A CA 1
ATOM 3712 C C . PRO A 1 472 ? 4.779 4.531 -24.730 1.00 58.28 472 PRO A C 1
ATOM 3714 O O . PRO A 1 472 ? 3.885 4.810 -25.564 1.00 58.28 472 PRO A O 1
#

Foldseek 3Di:
DDDDDDDDDDDDDDDDDDDDDDDDDDDDDDDDDDDDDDDDDDDDDPVRVLVVVLVPDDPVVNVVSVVVVVVVVVVVVCVVVCVLPPVVPPPPPPPPPPPQDWQAFPDDDDQVPFADAPVRDDFDFKWFWDWWQFFPVRFTWTWTFGDPCVQPDPFKFWAAKEKDFPDDPPCQVVLQDDPDDDDPPVCPPPDHGWMWMKIKIAGDVSSVNFRQGIWIKTWTCSCGPNDRMITIAIAGEAEQRRIHDGPFDQLYWECDPQWIWTAGQPPQFQKIWIWRNGRFKGADDQVRCVSNVNHRIYTYTDDMAGALARFSYWAAASVLRWIKGWHADDDDDDFLDDDPDPSQQQDQRTFIFTHDRVDDDNPPPDTQGRGHHQWQEKYWYDDPQWIKIWTWHARAAHHWIKIKIAIARDDPNGDHGPQPPVDVPRIDIITGHHAWHYWYWDQDPVAIWIWIFGRYDRTIIIIGGVVSVPPD

Secondary structure (DSSP, 8-state):
-----------------------------------------PPPPHHHHHHHHHHHS-HHHHHHHHHHHHHHHHHHHHHHHHHHHHHHHHT---------PPPB-SSPPPHHHHB--GGG----EEEEEEEEEETTTTEEEEEEEPPHHHHH-SSEEEEEEEEEETT-TTGGGTTTS---S------TTS----EEEEEEEEE-GGGT-TT--EEEEEEE-TTTTT-SEEEEEEEEEE-TTSBB-TT--EEEEEEETTEEEEEESSSS--EEEEEETTTSEEEPPHHHHTTTTT-SEEEEEEEEEE-SS--SEEEEETTTTEEEEE----SSSSTT-----HHHHT-TT--EEEE-GGG-BTTBSPPBP---SSEEEEEEEEETTEEEEEEEE--TTTSPPEEEEEEES---TTPPP---TTSTTSEEEEE-STTEEEEEEEEETTEEEEEEEESSSS-EEEEEEHHHHS--

Organism: Thalassiosira pseudonana (NCBI:txid35128)

pLDDT: mean 80.94, std 20.07, range [32.91, 98.81]

Sequence (472 aa):
MTSATTEEYSAGNNDEEGERVALTPLSIEAADDHVVVHDETATPTRAQAVFAIIRRASTTRRCCLLLLLALCTTISFIVTHDLHTSIPRLFGIKSSALSIEPVCLSTELSHDEHTVSVDQMDLNRVATAFSKRLSSYAIQSTGFEWDERDAKTSKWRPQGVTTLHAGHHHYHHQQQQPFEEESKSSDASLQHGERYVLTSWYERKEDGYAGRGARISFVNVTDMQQTSTYSYRHVLLVDSNFCTLPGIHVGGIEYQRELLHVVDSRKGMQSVIEFDVHNDLYELPQEMRDEMFGYRYVLVASASFHVPTKPSFISYDIDSDQFIVGTYSRCGNKVGIHVDSKNCYSQPNNKLVWFDKDNVSRDSPMPCGHYFSEMQGATSARVGKNTVIWVSSSYGGVGSSHLHMITTNILDSSACPDVDLSSSNSVATHRFLPGLEDLHIEQTGNGRYLWSLTEFGTRMVFATAINDLLVP